Protein 4E84 (pdb70)

InterPro domains:
  IPR011611 Carbohydrate kinase PfkB [PF00294] (19-308)
  IPR011913 RfaE bifunctional protein, domain I [TIGR02198] (14-315)
  IPR011913 RfaE bifunctional protein, domain I [cd01172] (19-314)
  IPR029056 Ribokinase-like [G3DSA:3.40.1190.20] (7-316)
  IPR029056 Ribokinase-like [SSF53613] (19-314)

Organism: Burkholderia cenocepacia (strain ATCC BAA-245 / DSM 16553 / LMG 16656 / NCTC 13227 / J2315 / CF5610) (NCBI:txid216591)

Secondary structure (DSSP, 8-state):
--SS----HHHHTT-EEEEES---EEEEEEEEEEE-SSSSSEEEEEEEEEEE--THHHHHHHHHHTT-EEEEEEEEESSHHHHHHHHHHTTTS-EEEEEEETTSPPPEEEEEEESS-EEEEEEE----HHHHHHHHHHHHHHGGG-SEE----SSSS-SSS---HHHHHTT-EEEE---SS--STTTT-SEE--BHHHHHHHH---SS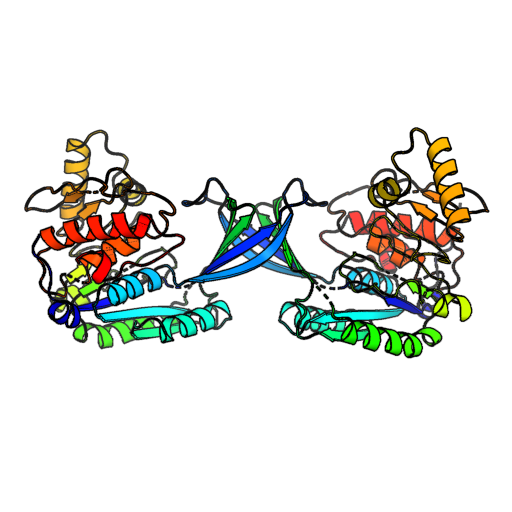HHHHHHHHHHHHHHHT-SEEE-B-GGG--EEETTEEE------S--S--TTHHHHHHHHHH--TTS--HHHHHHHHHHHHHHHHTSSSS----HHHHT-/-PPPPHHHHTT-EEEEES---EEEEEEEEEEE-SSSSSEEEEEEEEEEE--THHHHHHHHHHHT-EEEEEEEEESSHHHHHHHHHHHTTS-EEEEEEETTPPPPEEEEEEETTEEEEEEEE----HHHHHHHHHHHHHHGGG-SEE----SSSTTTT----HHHHTTT-EEEE---SS--STTTT-SEE--BHHHHHHHH---SSHHHHHHHHHHHHHHHT-SEEE-B-GGG--EEETTEEE------SS-S--TTHHHHHHHHHH--TTS--HHHHHHHHHHHHHHHTTSSSS----HHHH--

Foldseek 3Di:
DDPFDQDDLVLLAQAEEEQFEAWKEKEFEFAWDDADPVDRHTDTDTDDMDIDIDFSRLLQLLSVQARHAYEYQWEAEDDDRRVVSVVRCVPSNHHYDYQYAHVWHRWYWYWYDHPLHTDDIDIDAAHDPVSLVVSVVVVLVCLVVHAAYEGYPPRPRPPQLQVCCSNVVVVHAYEYADDDAPCLSVAQHAEYEYEPVRVCRHQNDQPDPVSVLVSLVVCCVVRVYAKYHYQYVQQQWIDGPVGIDGDGQDAPAADAQPCLSSLLSSQQSSVSSVGDNVSSNVLSSLQSSVCRNDDDSDHDHNVRSND/DDQDDLVLLAQAEEEQFEAWKEKEFEFAWPDPDPVDRHTDGDTDDMDMDIDFSRLLQLQSVQQRHAYEYQWEAEDDDVRVVNVVRCVPRRHHYDYFYAPPWHRWYWYWYDYPNHTDDIDIDAAHDPVSLVVSVVVCLVCLVVHAAYEGYPPRCRCVVLLVCVSNVVVVHAYEYADDDQPCLSVAQHAEYEYEPVRLCSNQNDAPDPVSVLVSVVVVCVVRVYAKYHYQYVQQQWIDHPVGIDGDGQPAPDADAQPQLSSLLRSQQSSVSSVDDNVVSNNLSSLQSSVCRRDPDSDHGHNVRSDD

Sequence (611 aa):
LREVVPVPREQLARSRVLVVGDVLDRYWFGNVDRISPEAPVPVVHVQRQEERLGGAANVARNAVTLGGQAGLLCVVGCDEPGERIVELLGSSGVTPHLERDPALPTTIKLRVLARQQQLLRVDFEAPTHEVLLAGLARFDVLLPQHDVVLSDYAKGGLTHVTTIEKARAAGKAVLVDPKGDDWARYRGASLITPNRAELREVVGQWKSEDDLRARVANLRAELDIDALLLTRSEEGTLFSAGGELHAPALAREVFDVSGAGDTVIATVATLGAGVPLVDAVVLANRAAGIVVGKLGTATVDYDELFHVVPVPREQLARSRVLVVGDVLDRYWFGNVDRISPEAPVPVVHVQRQEERLGGAANVARNAVTLGGQAGLLCVVGCDEPGERIVELLGSSGVTPHLERDPALPTTIKLRVLARRQQQLLRVDFEAPTHEVLLAGLARFDVLLPQHDVVLSDYAKGGLTHVTTIEKARAAGKAVLVDPKGDDWARYRGASLITPNRAELREVVGQWKSEDDLRARVANLRAELDIDALLLTRSEEGTLFSAGGELHAPALAREVFDVSGAGDTVIATVATLGAGVPLVDAVVLANRAAGIVVGKLGTATVDYDELFH

Structure (mmCIF, N/CA/C/O backbone):
data_4E84
#
_entry.id   4E84
#
_cell.length_a   90.398
_cell.length_b   90.398
_cell.length_c   397.917
_cell.angle_alpha   90.00
_cell.angle_beta   90.00
_cell.angle_gamma   120.00
#
_symmetry.space_group_name_H-M   'P 61 2 2'
#
loop_
_entity.id
_entity.type
_entity.pdbx_description
1 polymer 'D-beta-D-heptose 7-phosphate kinase'
2 non-polymer 'PHOSPHOAMINOPHOSPHONIC ACID-ADENYLATE ESTER'
3 non-polymer 7-O-phosphono-D-glycero-beta-D-manno-hept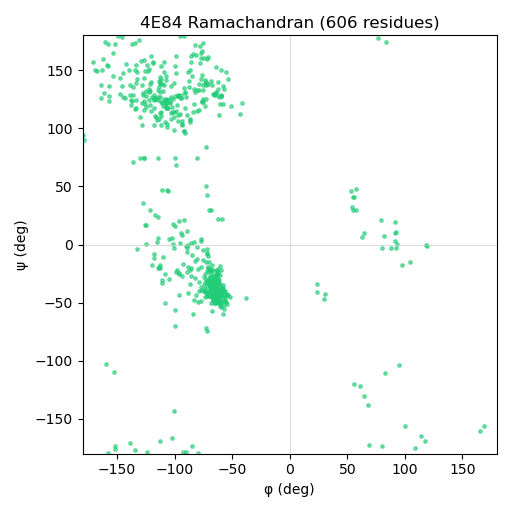opyranose
4 non-polymer 'POTASSIUM ION'
5 non-polymer 'CHLORIDE ION'
6 non-polymer 'PHOSPHATE ION'
7 non-polymer 'MAGNESIUM ION'
8 non-polymer 1,7-di-O-phosphono-D-glycero-beta-D-manno-heptopyranose
9 water water
#
loop_
_atom_site.group_PDB
_atom_site.id
_atom_site.type_symbol
_atom_site.label_atom_id
_atom_site.label_alt_id
_atom_site.label_comp_id
_atom_site.label_asym_id
_atom_site.label_entity_id
_atom_site.label_seq_id
_atom_site.pdbx_PDB_ins_code
_atom_site.Cartn_x
_atom_site.Cartn_y
_atom_site.Cartn_z
_atom_site.occupancy
_atom_site.B_iso_or_equiv
_atom_site.auth_seq_id
_atom_site.auth_comp_id
_atom_site.auth_asym_id
_atom_site.auth_atom_id
_atom_site.pdbx_PDB_model_num
ATOM 1 N N . LEU A 1 40 ? -10.510 -63.506 7.110 1.00 72.63 4 LEU A N 1
ATOM 2 C CA . LEU A 1 40 ? -9.725 -63.860 5.932 1.00 79.60 4 LEU A CA 1
ATOM 3 C C . LEU A 1 40 ? -8.281 -64.197 6.285 1.00 79.59 4 LEU A C 1
ATOM 4 O O . LEU A 1 40 ? -7.665 -63.539 7.124 1.00 83.37 4 LEU A O 1
ATOM 9 N N . ARG A 1 41 ? -7.750 -65.225 5.634 1.00 83.85 5 ARG A N 1
ATOM 10 C CA . ARG A 1 41 ? -6.373 -65.645 5.853 1.00 89.88 5 ARG A CA 1
ATOM 11 C C . ARG A 1 41 ? -5.392 -64.664 5.223 1.00 83.05 5 ARG A C 1
ATOM 12 O O . ARG A 1 41 ? -5.403 -64.463 4.009 1.00 69.25 5 ARG A O 1
ATOM 20 N N . GLU A 1 42 ? -4.545 -64.056 6.050 1.00 92.26 6 GLU A N 1
ATOM 21 C CA . GLU A 1 42 ? -3.535 -63.125 5.555 1.00 92.67 6 GLU A CA 1
ATOM 22 C C . GLU A 1 42 ? -2.246 -63.855 5.181 1.00 87.81 6 GLU A C 1
ATOM 23 O O . GLU A 1 42 ? -1.636 -63.565 4.152 1.00 87.66 6 GLU A O 1
ATOM 29 N N . VAL A 1 43 ? -1.850 -64.811 6.018 1.00 88.99 7 VAL A N 1
ATOM 30 C CA . VAL A 1 43 ? -0.643 -65.601 5.800 1.00 88.58 7 VAL A CA 1
ATOM 31 C C . VAL A 1 43 ? -0.840 -67.027 6.310 1.00 95.08 7 VAL A C 1
ATOM 32 O O . VAL A 1 43 ? -1.387 -67.234 7.394 1.00 99.23 7 VAL A O 1
ATOM 36 N N . VAL A 1 44 ? -0.400 -68.003 5.519 1.00 107.00 8 VAL A N 1
ATOM 37 C CA . VAL A 1 44 ? -0.482 -69.412 5.891 1.00 110.72 8 VAL A CA 1
ATOM 38 C C . VAL A 1 44 ? 0.316 -69.728 7.159 1.00 107.94 8 VAL A C 1
ATOM 39 O O . VAL A 1 44 ? 1.497 -69.386 7.253 1.00 104.27 8 VAL A O 1
ATOM 43 N N . PRO A 1 45 ? -0.338 -70.363 8.149 1.00 109.16 9 PRO A N 1
ATOM 44 C CA . PRO A 1 45 ? 0.369 -70.879 9.326 1.00 102.51 9 PRO A CA 1
ATOM 45 C C . PRO A 1 45 ? 1.394 -71.924 8.901 1.00 94.31 9 PRO A C 1
ATOM 46 O O . PRO A 1 45 ? 1.018 -73.007 8.451 1.00 97.06 9 PRO A O 1
ATOM 50 N N . VAL A 1 46 ? 2.674 -71.595 9.040 1.00 82.98 10 VAL A N 1
ATOM 51 C CA . VAL A 1 46 ? 3.743 -72.453 8.543 1.00 82.99 10 VAL A CA 1
ATOM 52 C C . VAL A 1 46 ? 3.931 -73.707 9.394 1.00 79.32 10 VAL A C 1
ATOM 53 O O . VAL A 1 46 ? 4.107 -73.617 10.607 1.00 79.96 10 VAL A O 1
ATOM 57 N N . PRO A 1 47 ? 3.873 -74.886 8.753 1.00 81.99 11 PRO A N 1
ATOM 58 C CA . PRO A 1 47 ? 4.166 -76.174 9.393 1.00 86.27 11 PRO A CA 1
ATOM 59 C C . PRO A 1 47 ? 5.530 -76.170 10.079 1.00 75.51 11 PRO A C 1
ATOM 60 O O . PRO A 1 47 ? 6.481 -75.590 9.557 1.00 67.20 11 PRO A O 1
ATOM 64 N N . ARG A 1 48 ? 5.617 -76.822 11.234 1.00 74.85 12 ARG A N 1
ATOM 65 C CA . ARG A 1 48 ? 6.823 -76.775 12.052 1.00 65.90 12 ARG A CA 1
ATOM 66 C C . ARG A 1 48 ? 8.005 -77.514 11.423 1.00 71.15 12 ARG A C 1
ATOM 67 O O . ARG A 1 48 ? 9.153 -77.090 11.562 1.00 79.50 12 ARG A O 1
ATOM 75 N N . GLU A 1 49 ? 7.728 -78.615 10.733 1.00 70.74 13 GLU A N 1
ATOM 76 C CA . GLU A 1 49 ? 8.792 -79.393 10.101 1.00 76.41 13 GLU A CA 1
ATOM 77 C C . GLU A 1 49 ? 9.227 -78.770 8.777 1.00 79.98 13 GLU A C 1
ATOM 78 O O . GLU A 1 49 ? 10.248 -79.152 8.206 1.00 76.81 13 GLU A O 1
ATOM 84 N N . GLN A 1 50 ? 8.444 -77.813 8.289 1.00 77.10 14 GLN A N 1
ATOM 85 C CA . GLN A 1 50 ? 8.820 -77.064 7.096 1.00 74.54 14 GLN A CA 1
ATOM 86 C C . GLN A 1 50 ? 9.918 -76.069 7.453 1.00 73.75 14 GLN A C 1
ATOM 87 O O . GLN A 1 50 ? 10.868 -75.875 6.695 1.00 68.68 14 GLN A O 1
ATOM 93 N N . LEU A 1 51 ? 9.778 -75.445 8.619 1.00 69.18 15 LEU A N 1
ATOM 94 C CA . LEU A 1 51 ? 10.794 -74.537 9.135 1.00 63.02 15 LEU A CA 1
ATOM 95 C C . LEU A 1 51 ? 12.048 -75.300 9.538 1.00 60.91 15 LEU A C 1
ATOM 96 O O . LEU A 1 51 ? 13.154 -74.765 9.488 1.00 58.87 15 LEU A O 1
ATOM 101 N N . ALA A 1 52 ? 11.866 -76.557 9.932 1.00 66.94 16 ALA A N 1
ATOM 102 C CA . ALA A 1 52 ? 12.976 -77.398 10.369 1.00 63.46 16 ALA A CA 1
ATOM 103 C C . ALA A 1 52 ? 13.979 -77.645 9.245 1.00 63.62 16 ALA A C 1
ATOM 104 O O . ALA A 1 52 ? 15.149 -77.931 9.497 1.00 64.23 16 ALA A O 1
ATOM 106 N N . ARG A 1 53 ? 13.514 -77.528 8.005 1.00 64.84 17 ARG A N 1
ATOM 107 C CA . ARG A 1 53 ? 14.373 -77.734 6.845 1.00 64.20 17 ARG A CA 1
ATOM 108 C C . ARG A 1 53 ? 15.047 -76.435 6.411 1.00 61.92 17 ARG A C 1
ATOM 109 O O . ARG A 1 53 ? 15.904 -76.435 5.528 1.00 63.38 17 ARG A O 1
ATOM 117 N N . SER A 1 54 ? 14.658 -75.331 7.040 1.00 67.28 18 SER A N 1
ATOM 118 C CA . SER A 1 54 ? 15.242 -74.030 6.737 1.00 56.33 18 SER A CA 1
ATOM 119 C C . SER A 1 54 ? 16.598 -73.868 7.416 1.00 57.88 18 SER A C 1
ATOM 120 O O . SER A 1 54 ? 16.690 -73.845 8.642 1.00 52.72 18 SER A O 1
ATOM 123 N N . ARG A 1 55 ? 17.650 -73.758 6.610 1.00 54.49 19 ARG A N 1
ATOM 124 C CA . ARG A 1 55 ? 19.006 -73.619 7.131 1.00 57.78 19 ARG A CA 1
ATOM 125 C C . ARG A 1 55 ? 19.561 -72.229 6.836 1.00 57.80 19 ARG A C 1
ATOM 126 O O . ARG A 1 55 ? 19.972 -71.941 5.711 1.00 57.69 19 ARG A O 1
ATOM 134 N N . VAL A 1 56 ? 19.574 -71.372 7.853 1.00 47.55 20 VAL A N 1
ATOM 135 C CA . VAL A 1 56 ? 20.057 -70.004 7.698 1.00 44.91 20 VAL A CA 1
ATOM 136 C C . VAL A 1 56 ? 21.505 -69.875 8.156 1.00 45.65 20 VAL A C 1
ATOM 137 O O . VAL A 1 56 ? 21.850 -70.273 9.268 1.00 48.38 20 VAL A O 1
ATOM 141 N N . LEU A 1 57 ? 22.349 -69.320 7.293 1.00 51.32 21 LEU A N 1
ATOM 142 C CA . LEU A 1 57 ? 23.749 -69.100 7.634 1.00 40.67 21 LEU A CA 1
ATOM 143 C C . LEU A 1 57 ? 23.990 -67.645 8.020 1.00 48.66 21 LEU A C 1
ATOM 144 O O . LEU A 1 57 ? 24.140 -66.780 7.157 1.00 47.46 21 LEU A O 1
ATOM 149 N N . VAL A 1 58 ? 24.021 -67.381 9.321 1.00 39.69 22 VAL A N 1
ATOM 150 C CA . VAL A 1 58 ? 24.269 -66.033 9.812 1.00 45.10 22 VAL A CA 1
ATOM 151 C C . VAL A 1 58 ? 25.762 -65.739 9.867 1.00 40.55 22 VAL A C 1
ATOM 152 O O . VAL A 1 58 ? 26.517 -66.438 10.543 1.00 48.13 22 VAL A O 1
ATOM 156 N N . VAL A 1 59 ? 26.187 -64.710 9.141 1.00 44.29 23 VAL A N 1
ATOM 157 C CA . VAL A 1 59 ? 27.567 -64.248 9.211 1.00 48.69 23 VAL A CA 1
ATOM 158 C C . VAL A 1 59 ? 27.597 -62.768 9.559 1.00 56.41 23 VAL A C 1
ATOM 159 O O . VAL A 1 59 ? 26.932 -61.956 8.913 1.00 51.77 23 VAL A O 1
ATOM 163 N N . GLY A 1 60 ? 28.364 -62.417 10.586 1.00 58.83 24 GLY A N 1
ATOM 164 C CA . GLY A 1 60 ? 28.488 -61.027 10.979 1.00 60.81 24 GLY A CA 1
ATOM 165 C C . GLY A 1 60 ? 29.099 -60.807 12.347 1.00 52.11 24 GLY A C 1
ATOM 166 O O . GLY A 1 60 ? 29.768 -61.683 12.899 1.00 49.30 24 GLY A O 1
ATOM 167 N N . ASP A 1 61 ? 28.852 -59.623 12.897 1.00 51.73 25 ASP A N 1
ATOM 168 C CA . ASP A 1 61 ? 29.445 -59.208 14.161 1.00 35.21 25 ASP A CA 1
ATOM 169 C C . ASP A 1 61 ? 28.662 -59.712 15.368 1.00 41.13 25 ASP A C 1
ATOM 170 O O . ASP A 1 61 ? 27.523 -59.305 15.599 1.00 37.78 25 ASP A O 1
ATOM 175 N N . VAL A 1 62 ? 29.286 -60.598 16.136 1.00 28.27 26 VAL A N 1
ATOM 176 C CA . VAL A 1 62 ? 28.655 -61.174 17.316 1.00 41.61 26 VAL A CA 1
ATOM 177 C C . VAL A 1 62 ? 29.122 -60.451 18.583 1.00 44.60 26 VAL A C 1
ATOM 178 O O . VAL A 1 62 ? 30.295 -60.098 18.706 1.00 43.67 26 VAL A O 1
ATOM 195 N N . LEU A 1 64 ? 28.241 -59.624 23.133 1.00 40.77 28 LEU A N 1
ATOM 196 C CA . LEU A 1 64 ? 27.666 -60.087 24.386 1.00 40.81 28 LEU A CA 1
ATOM 197 C C . LEU A 1 64 ? 26.932 -58.923 25.043 1.00 41.97 28 LEU A C 1
ATOM 198 O O . LEU A 1 64 ? 27.531 -57.887 25.330 1.00 37.89 28 LEU A O 1
ATOM 203 N N . ASP A 1 65 ? 25.632 -59.089 25.264 1.00 45.75 29 ASP A N 1
ATOM 204 C CA . ASP A 1 65 ? 24.837 -58.057 25.916 1.00 43.55 29 ASP A CA 1
ATOM 205 C C . ASP A 1 65 ? 24.786 -58.285 27.420 1.00 40.52 29 ASP A C 1
ATOM 206 O O . ASP A 1 65 ? 23.990 -59.086 27.912 1.00 50.91 29 ASP A O 1
ATOM 211 N N . ARG A 1 66 ? 25.645 -57.578 28.146 1.00 39.22 30 ARG A N 1
ATOM 212 C CA . ARG A 1 66 ? 25.721 -57.721 29.593 1.00 47.81 30 ARG A CA 1
ATOM 213 C C . ARG A 1 66 ? 24.973 -56.584 30.282 1.00 42.05 30 ARG A C 1
ATOM 214 O O . ARG A 1 66 ? 25.044 -55.430 29.856 1.00 42.64 30 ARG A O 1
ATOM 222 N N . TYR A 1 67 ? 24.249 -56.922 31.343 1.00 40.24 31 TYR A N 1
ATOM 223 C CA . TYR A 1 67 ? 23.430 -55.951 32.058 1.00 35.43 31 TYR A CA 1
ATOM 224 C C . TYR A 1 67 ? 23.828 -55.870 33.523 1.00 40.63 31 TYR A C 1
ATOM 225 O O . TYR A 1 67 ? 23.997 -56.891 34.186 1.00 41.43 31 TYR A O 1
ATOM 234 N N . TRP A 1 68 ? 23.972 -54.649 34.025 1.00 47.91 32 TRP A N 1
ATOM 235 C CA . TRP A 1 68 ? 24.267 -54.427 35.435 1.00 32.87 32 TRP A CA 1
ATOM 236 C C . TRP A 1 68 ? 23.124 -53.674 36.105 1.00 34.87 32 TRP A C 1
ATOM 237 O O . TRP A 1 68 ? 22.910 -52.490 35.840 1.00 46.33 32 TRP A O 1
ATOM 248 N N . PHE A 1 69 ? 22.391 -54.365 36.972 1.00 40.19 33 PHE A N 1
ATOM 249 C CA . PHE A 1 69 ? 21.293 -53.748 37.707 1.00 40.55 33 PHE A CA 1
ATOM 250 C C . PHE A 1 69 ? 21.761 -53.363 39.103 1.00 37.39 33 PHE A C 1
ATOM 251 O O . PHE A 1 69 ? 22.086 -54.228 39.915 1.00 45.67 33 PHE A O 1
ATOM 259 N N . GLY A 1 70 ? 21.788 -52.066 39.386 1.00 38.45 34 GLY A N 1
ATOM 260 C CA . GLY A 1 70 ? 22.287 -51.598 40.664 1.00 40.36 34 GLY A CA 1
ATOM 261 C C . GLY A 1 70 ? 21.423 -50.555 41.340 1.00 35.41 34 GLY A C 1
ATOM 262 O O . GLY A 1 70 ? 20.353 -50.199 40.851 1.00 35.45 34 GLY A O 1
ATOM 263 N N . ASN A 1 71 ? 21.897 -50.068 42.481 1.00 36.70 35 ASN A N 1
ATOM 264 C CA . ASN A 1 71 ? 21.200 -49.026 43.215 1.00 34.11 35 ASN A CA 1
ATOM 265 C C . ASN A 1 71 ? 21.991 -47.728 43.209 1.00 31.19 35 ASN A C 1
ATOM 266 O O . ASN A 1 71 ? 23.217 -47.738 43.322 1.00 41.91 35 ASN A O 1
ATOM 271 N N . VAL A 1 72 ? 21.288 -46.612 43.063 1.00 29.29 36 VAL A N 1
ATOM 272 C CA . VAL A 1 72 ? 21.913 -45.303 43.188 1.00 31.58 36 VAL A CA 1
ATOM 273 C C . VAL A 1 72 ? 21.380 -44.608 44.435 1.00 41.40 36 VAL A C 1
ATOM 274 O O . VAL A 1 72 ? 20.202 -44.258 44.506 1.00 42.48 36 VAL A O 1
ATOM 278 N N . ASP A 1 73 ? 22.254 -44.420 45.418 1.00 42.59 37 ASP A N 1
ATOM 279 C CA . ASP A 1 73 ? 21.852 -43.848 46.695 1.00 47.32 37 ASP A CA 1
ATOM 280 C C . ASP A 1 73 ? 22.558 -42.526 46.975 1.00 45.40 37 ASP A C 1
ATOM 281 O O . ASP A 1 73 ? 22.186 -41.802 47.898 1.00 46.05 37 ASP A O 1
ATOM 286 N N . ARG A 1 74 ? 23.573 -42.208 46.177 1.00 41.68 38 ARG A N 1
ATOM 287 C CA . ARG A 1 74 ? 24.373 -41.015 46.428 1.00 39.13 38 ARG A CA 1
ATOM 288 C C . ARG A 1 74 ? 25.000 -40.470 45.155 1.00 36.18 38 ARG A C 1
ATOM 289 O O . ARG A 1 74 ? 25.047 -41.146 44.129 1.00 31.39 38 ARG A O 1
ATOM 297 N N . ILE A 1 75 ? 25.480 -39.235 45.230 1.00 40.11 39 ILE A N 1
ATOM 298 C CA . ILE A 1 75 ? 26.256 -38.662 44.144 1.00 40.88 39 ILE A CA 1
ATOM 299 C C . ILE A 1 75 ? 27.706 -39.086 44.350 1.00 43.52 39 ILE A C 1
ATOM 300 O O . ILE A 1 75 ? 28.081 -39.515 45.443 1.00 45.24 39 ILE A O 1
ATOM 305 N N . SER A 1 76 ? 28.519 -38.990 43.304 1.00 40.21 40 SER A N 1
ATOM 306 C CA . SER A 1 76 ? 29.931 -39.318 43.434 1.00 42.29 40 SER A CA 1
ATOM 307 C C . SER A 1 76 ? 30.646 -38.235 44.224 1.00 42.68 40 SER A C 1
ATOM 308 O O . SER A 1 76 ? 30.395 -37.046 44.023 1.00 53.84 40 SER A O 1
ATOM 311 N N . PRO A 1 77 ? 31.537 -38.645 45.136 1.00 49.10 41 PRO A N 1
ATOM 312 C CA . PRO A 1 77 ? 32.332 -37.695 45.919 1.00 58.08 41 PRO A CA 1
ATOM 313 C C . PRO A 1 77 ? 33.443 -37.080 45.075 1.00 53.63 41 PRO A C 1
ATOM 314 O O . PRO A 1 77 ? 34.152 -36.187 45.541 1.00 66.24 41 PRO A O 1
ATOM 318 N N . GLU A 1 78 ? 33.575 -37.550 43.839 1.00 43.28 42 GLU A N 1
ATOM 319 C CA . GLU A 1 78 ? 34.663 -37.126 42.965 1.00 51.68 42 GLU A CA 1
ATOM 320 C C . GLU A 1 78 ? 34.167 -36.322 41.763 1.00 55.68 42 GLU A C 1
ATOM 321 O O . GLU A 1 78 ? 34.939 -35.600 41.130 1.00 59.17 42 GLU A O 1
ATOM 327 N N . ALA A 1 79 ? 32.879 -36.448 41.455 1.00 49.84 43 ALA A N 1
ATOM 328 C CA . ALA A 1 79 ? 32.308 -35.825 40.265 1.00 40.99 43 ALA A CA 1
ATOM 329 C C . ALA A 1 79 ? 30.796 -35.679 40.408 1.00 39.93 43 ALA A C 1
ATOM 330 O O . ALA A 1 79 ? 30.166 -36.436 41.145 1.00 43.06 43 ALA A O 1
ATOM 332 N N . PRO A 1 80 ? 30.200 -34.705 39.700 1.00 44.17 44 PRO A N 1
ATOM 333 C CA . PRO A 1 80 ? 28.741 -34.539 39.746 1.00 44.51 44 PRO A CA 1
ATOM 334 C C . PRO A 1 80 ? 27.999 -35.635 38.982 1.00 38.38 44 PRO A C 1
ATOM 335 O O . PRO A 1 80 ? 27.130 -35.333 38.165 1.00 45.39 44 PRO A O 1
ATOM 339 N N . VAL A 1 81 ? 28.339 -36.891 39.253 1.00 38.24 45 VAL A N 1
ATOM 340 C CA . VAL A 1 81 ? 27.744 -38.027 38.557 1.00 37.64 45 VAL A CA 1
ATOM 341 C C . VAL A 1 81 ? 27.247 -39.050 39.579 1.00 36.08 45 VAL A C 1
ATOM 342 O O . VAL A 1 81 ? 27.698 -39.048 40.724 1.00 25.11 45 VAL A O 1
ATOM 346 N N . PRO A 1 82 ? 26.301 -39.916 39.181 1.00 34.16 46 PRO A N 1
ATOM 347 C CA . PRO A 1 82 ? 25.775 -40.889 40.147 1.0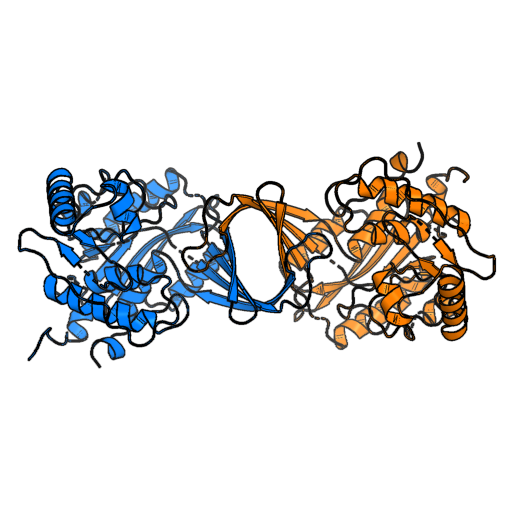0 32.43 46 PRO A CA 1
ATOM 348 C C . PRO A 1 82 ? 26.779 -41.981 40.512 1.00 34.48 46 PRO A C 1
ATOM 349 O O . PRO A 1 82 ? 27.751 -42.201 39.792 1.00 34.12 46 PRO A O 1
ATOM 353 N N . VAL A 1 83 ? 26.537 -42.649 41.635 1.00 38.49 47 VAL A N 1
ATOM 354 C CA . VAL A 1 83 ? 27.280 -43.851 41.992 1.00 30.15 47 VAL A CA 1
ATOM 355 C C . VAL A 1 83 ? 26.330 -45.040 41.992 1.00 35.09 47 VAL A C 1
ATOM 356 O O . VAL A 1 83 ? 25.309 -45.028 42.678 1.00 30.65 47 VAL A O 1
ATOM 360 N N . VAL A 1 84 ? 26.670 -46.064 41.218 1.00 33.80 48 VAL A N 1
ATOM 361 C CA . VAL A 1 84 ? 25.820 -47.240 41.109 1.00 35.47 48 VAL A CA 1
ATOM 362 C C . VAL A 1 84 ? 26.420 -48.434 41.831 1.00 30.98 48 VAL A C 1
ATOM 363 O O . VAL A 1 84 ? 27.494 -48.914 41.472 1.00 32.25 48 VAL A O 1
ATOM 367 N N . HIS A 1 85 ? 25.718 -48.911 42.851 1.00 33.76 49 HIS A N 1
ATOM 368 C CA . HIS A 1 85 ? 26.113 -50.135 43.528 1.00 37.46 49 HIS A CA 1
ATOM 369 C C . HIS A 1 85 ? 25.407 -51.316 42.877 1.00 41.08 49 HIS A C 1
ATOM 370 O O . HIS A 1 85 ? 24.248 -51.598 43.179 1.00 41.63 49 HIS A O 1
ATOM 377 N N . VAL A 1 86 ? 26.111 -52.000 41.979 1.00 35.32 50 VAL A N 1
ATOM 378 C CA . VAL A 1 86 ? 25.526 -53.105 41.227 1.00 37.12 50 VAL A CA 1
ATOM 379 C C . VAL A 1 86 ? 25.159 -54.285 42.121 1.00 42.60 50 VAL A C 1
ATOM 380 O O . VAL A 1 86 ? 25.975 -54.759 42.911 1.00 46.79 50 VAL A O 1
ATOM 384 N N . GLN A 1 87 ? 23.922 -54.752 41.983 1.00 45.00 51 GLN A N 1
ATOM 385 C CA . GLN A 1 87 ? 23.418 -55.864 42.779 1.00 43.66 51 GLN A CA 1
ATOM 386 C C . GLN A 1 87 ? 23.256 -57.142 41.958 1.00 48.75 51 GLN A C 1
ATOM 387 O O . GLN A 1 87 ? 23.301 -58.246 42.503 1.00 52.78 51 GLN A O 1
ATOM 393 N N . ARG A 1 88 ? 23.071 -56.996 40.649 1.00 43.65 52 ARG A N 1
ATOM 394 C CA . ARG A 1 88 ? 22.821 -58.152 39.793 1.00 46.52 52 ARG A CA 1
ATOM 395 C C . ARG A 1 88 ? 23.387 -57.982 38.386 1.00 46.33 52 ARG A C 1
ATOM 396 O O . ARG A 1 88 ? 23.361 -56.886 37.823 1.00 35.90 52 ARG A O 1
ATOM 404 N N . GLN A 1 89 ? 23.899 -59.074 37.825 1.00 45.83 53 GLN A N 1
ATOM 405 C CA . GLN A 1 89 ? 24.387 -59.074 36.451 1.00 46.91 53 GLN A CA 1
ATOM 406 C C . GLN A 1 89 ? 23.657 -60.113 35.603 1.00 53.59 53 GLN A C 1
ATOM 407 O O . GLN A 1 89 ? 23.401 -61.230 36.057 1.00 53.33 53 GLN A O 1
ATOM 413 N N . GLU A 1 90 ? 23.317 -59.738 34.372 1.00 54.59 54 GLU A N 1
ATOM 414 C CA . GLU A 1 90 ? 22.736 -60.680 33.421 1.00 50.74 54 GLU A CA 1
ATOM 415 C C . GLU A 1 90 ? 23.388 -60.563 32.046 1.00 51.02 54 GLU A C 1
ATOM 416 O O . GLU A 1 90 ? 23.855 -59.493 31.655 1.00 46.82 54 GLU A O 1
ATOM 422 N N . GLU A 1 91 ? 23.415 -61.675 31.319 1.00 53.22 55 GLU A N 1
ATOM 423 C CA . GLU A 1 91 ? 24.058 -61.727 30.010 1.00 54.57 55 GLU A CA 1
ATOM 424 C C . GLU A 1 91 ? 23.166 -62.391 28.963 1.00 57.22 55 GLU A C 1
ATOM 425 O O . GLU A 1 91 ? 22.464 -63.362 29.254 1.00 53.16 55 GLU A O 1
ATOM 431 N N . ARG A 1 92 ? 23.206 -61.865 27.743 1.00 45.77 56 ARG A N 1
ATOM 432 C CA . ARG A 1 92 ? 22.444 -62.422 26.630 1.00 45.72 56 ARG A CA 1
ATOM 433 C C . ARG A 1 92 ? 23.209 -62.299 25.318 1.00 46.49 56 ARG A C 1
ATOM 434 O O . ARG A 1 92 ? 23.967 -61.350 25.120 1.00 40.51 56 ARG A O 1
ATOM 442 N N . LEU A 1 93 ? 23.004 -63.263 24.426 1.00 46.27 57 LEU A N 1
ATOM 443 C CA . LEU A 1 93 ? 23.593 -63.218 23.093 1.00 38.36 57 LEU A CA 1
ATOM 444 C C . LEU A 1 93 ? 23.071 -62.011 22.325 1.00 37.42 57 LEU A C 1
ATOM 445 O O . LEU A 1 93 ? 21.869 -61.747 22.313 1.00 40.23 57 LEU A O 1
ATOM 450 N N . GLY A 1 94 ? 23.977 -61.280 21.684 1.00 37.98 58 GLY A N 1
ATOM 451 C CA . GLY A 1 94 ? 23.598 -60.095 20.938 1.00 35.56 58 GLY A CA 1
ATOM 452 C C . GLY A 1 94 ? 24.254 -60.019 19.575 1.00 37.69 58 GLY A C 1
ATOM 453 O O . GLY A 1 94 ? 25.110 -60.837 19.240 1.00 40.40 58 GLY A O 1
ATOM 454 N N . GLY A 1 95 ? 23.849 -59.030 18.785 1.00 37.39 59 GLY A N 1
ATOM 455 C CA . GLY A 1 95 ? 24.397 -58.839 17.456 1.00 36.16 59 GLY A CA 1
ATOM 456 C C . GLY A 1 95 ? 23.994 -59.963 16.525 1.00 41.96 59 GLY A C 1
ATOM 457 O O . GLY A 1 95 ? 22.848 -60.413 16.541 1.00 35.27 59 GLY A O 1
ATOM 458 N N . ALA A 1 96 ? 24.945 -60.425 15.718 1.00 39.87 60 ALA A N 1
ATOM 459 C CA . ALA A 1 96 ? 24.700 -61.525 14.793 1.00 34.70 60 ALA A CA 1
ATOM 460 C C . ALA A 1 96 ? 24.285 -62.796 15.534 1.00 43.18 60 ALA A C 1
ATOM 461 O O . ALA A 1 96 ? 23.585 -63.645 14.982 1.00 47.73 60 ALA A O 1
ATOM 463 N N . ALA A 1 97 ? 24.715 -62.915 16.786 1.00 40.42 61 ALA A N 1
ATOM 464 C CA . ALA A 1 97 ? 24.352 -64.059 17.614 1.00 44.67 61 ALA A CA 1
ATOM 465 C C . ALA A 1 97 ? 22.870 -64.032 17.977 1.00 42.62 61 ALA A C 1
ATOM 466 O O . ALA A 1 97 ? 22.203 -65.066 17.961 1.00 46.69 61 ALA A O 1
ATOM 468 N N . ASN A 1 98 ? 22.362 -62.849 18.309 1.00 44.93 62 ASN A N 1
ATOM 469 C CA . ASN A 1 98 ? 20.948 -62.693 18.629 1.00 42.83 62 ASN A CA 1
ATOM 470 C C . ASN A 1 98 ? 20.068 -63.069 17.446 1.00 45.73 62 ASN A C 1
ATOM 471 O O . ASN A 1 98 ? 19.013 -63.678 17.612 1.00 39.21 62 ASN A O 1
ATOM 476 N N . VAL A 1 99 ? 20.514 -62.696 16.252 1.00 38.52 63 VAL A N 1
ATOM 477 C CA . VAL A 1 99 ? 19.791 -63.000 15.027 1.00 44.44 63 VAL A CA 1
ATOM 478 C C . VAL A 1 99 ? 19.713 -64.506 14.833 1.00 40.53 63 VAL A C 1
ATOM 479 O O . VAL A 1 99 ? 18.655 -65.050 14.519 1.00 43.66 63 VAL A O 1
ATOM 483 N N . ALA A 1 100 ? 20.843 -65.174 15.036 1.00 43.23 64 ALA A N 1
ATOM 484 C CA . ALA A 1 100 ? 20.925 -66.620 14.877 1.00 44.00 64 ALA A CA 1
ATOM 485 C C . ALA A 1 100 ? 20.034 -67.356 15.874 1.00 46.38 64 ALA A C 1
ATOM 486 O O . ALA A 1 100 ? 19.420 -68.368 15.537 1.00 45.85 64 ALA A O 1
ATOM 488 N N . ARG A 1 101 ? 19.962 -66.850 17.101 1.00 42.74 65 ARG A N 1
ATOM 489 C CA . ARG A 1 101 ? 19.132 -67.482 18.120 1.00 44.64 65 ARG A CA 1
ATOM 490 C C . ARG A 1 101 ? 17.647 -67.271 17.838 1.00 48.42 65 ARG A C 1
ATOM 491 O O . ARG A 1 101 ? 16.822 -68.126 18.159 1.00 51.66 65 ARG A O 1
ATOM 499 N N . ASN A 1 102 ? 17.309 -66.133 17.239 1.00 44.87 66 ASN A N 1
ATOM 500 C CA . ASN A 1 102 ? 15.935 -65.881 16.824 1.00 45.22 66 ASN A CA 1
ATOM 501 C C . ASN A 1 102 ? 15.514 -66.866 15.739 1.00 49.32 66 ASN A C 1
ATOM 502 O O . ASN A 1 102 ? 14.355 -67.271 15.666 1.00 38.27 66 ASN A O 1
ATOM 507 N N . ALA A 1 103 ? 16.476 -67.253 14.908 1.00 35.10 67 ALA A N 1
ATOM 508 C CA . ALA A 1 103 ? 16.240 -68.199 13.826 1.00 39.75 67 ALA A CA 1
ATOM 509 C C . ALA A 1 103 ? 15.886 -69.576 14.373 1.00 50.64 67 ALA A C 1
ATOM 510 O O . ALA A 1 103 ? 15.086 -70.306 13.787 1.00 47.68 67 ALA A O 1
ATOM 512 N N . VAL A 1 104 ? 16.497 -69.922 15.499 1.00 49.27 68 VAL A N 1
ATOM 513 C CA . VAL A 1 104 ? 16.348 -71.247 16.083 1.00 38.03 68 VAL A CA 1
ATOM 514 C C . VAL A 1 104 ? 15.062 -71.374 16.896 1.00 43.65 68 VAL A C 1
ATOM 515 O O . VAL A 1 104 ? 14.356 -72.379 16.797 1.00 58.89 68 VAL A O 1
ATOM 519 N N . THR A 1 105 ? 14.756 -70.353 17.691 1.00 38.61 69 THR A N 1
ATOM 520 C CA . THR A 1 105 ? 13.532 -70.358 18.487 1.00 56.27 69 THR A CA 1
ATOM 521 C C . THR A 1 105 ? 12.291 -70.439 17.595 1.00 52.22 69 THR A C 1
ATOM 522 O O . THR A 1 105 ? 11.311 -71.096 17.944 1.00 48.96 69 THR A O 1
ATOM 526 N N . LEU A 1 106 ? 12.349 -69.788 16.436 1.00 56.64 70 LEU A N 1
ATOM 527 C CA . LEU A 1 106 ? 11.253 -69.827 15.470 1.00 54.06 70 LEU A CA 1
ATOM 528 C C . LEU A 1 106 ? 11.008 -71.231 14.914 1.00 60.20 70 LEU A C 1
ATOM 529 O O . LEU A 1 106 ? 9.920 -71.528 14.420 1.00 55.70 70 LEU A O 1
ATOM 534 N N . GLY A 1 107 ? 12.022 -72.086 14.993 1.00 47.14 71 GLY A N 1
ATOM 535 C CA . GLY A 1 107 ? 11.888 -73.464 14.555 1.00 55.42 71 GLY A CA 1
ATOM 536 C C . GLY A 1 107 ? 12.815 -73.831 13.414 1.00 51.47 71 GLY A C 1
ATOM 537 O O . GLY A 1 107 ? 12.820 -74.968 12.945 1.00 51.38 71 GLY A O 1
ATOM 538 N N . GLY A 1 108 ? 13.602 -72.862 12.962 1.00 43.22 72 GLY A N 1
ATOM 539 C CA . GLY A 1 108 ? 14.551 -73.095 11.891 1.00 49.95 72 GLY A CA 1
ATOM 540 C C . GLY A 1 108 ? 15.920 -73.489 12.409 1.00 46.37 72 GLY A C 1
ATOM 541 O O . GLY A 1 108 ? 16.135 -73.578 13.618 1.00 52.76 72 GLY A O 1
ATOM 542 N N . GLN A 1 109 ? 16.846 -73.736 11.489 1.00 48.28 73 GLN A N 1
ATOM 543 C CA . GLN A 1 109 ? 18.223 -74.046 11.851 1.00 60.89 73 GLN A CA 1
ATOM 544 C C . GLN A 1 109 ? 19.116 -72.858 11.524 1.00 55.26 73 GLN A C 1
ATOM 545 O O . GLN A 1 109 ? 18.888 -72.155 10.537 1.00 55.25 73 GLN A O 1
ATOM 551 N N . ALA A 1 110 ? 20.132 -72.635 12.349 1.00 58.35 74 ALA A N 1
ATOM 552 C CA . ALA A 1 110 ? 21.013 -71.493 12.157 1.00 49.03 74 ALA A CA 1
ATOM 553 C C . ALA A 1 110 ? 22.484 -71.854 12.319 1.00 49.16 74 ALA A C 1
ATOM 554 O O . ALA A 1 110 ? 22.862 -72.578 13.242 1.00 50.59 74 ALA A O 1
ATOM 556 N N . GLY A 1 111 ? 23.306 -71.349 11.404 1.00 46.20 75 GLY A N 1
ATOM 557 C CA . GLY A 1 111 ? 24.748 -71.462 11.514 1.00 53.82 75 GLY A CA 1
ATOM 558 C C . GLY A 1 111 ? 25.331 -70.080 11.733 1.00 56.83 75 GLY A C 1
ATOM 559 O O . GLY A 1 111 ? 24.830 -69.101 11.182 1.00 59.11 75 GLY A O 1
ATOM 560 N N . LEU A 1 112 ? 26.386 -69.989 12.536 1.00 52.87 76 LEU A N 1
ATOM 561 C CA . LEU A 1 112 ? 26.943 -68.688 12.891 1.00 46.45 76 LEU A CA 1
ATOM 562 C C . LEU A 1 112 ? 28.446 -68.583 12.647 1.00 47.67 76 LEU A C 1
ATOM 563 O O . LEU A 1 112 ? 29.252 -69.091 13.427 1.00 49.49 76 LEU A O 1
ATOM 568 N N . LEU A 1 113 ? 28.814 -67.916 11.559 1.00 46.79 77 LEU A N 1
ATOM 569 C CA . LEU A 1 113 ? 30.215 -67.648 11.259 1.00 54.11 77 LEU A CA 1
ATOM 570 C C . LEU A 1 113 ? 30.581 -66.257 11.764 1.00 58.51 77 LEU A C 1
ATOM 571 O O . LEU A 1 113 ? 30.094 -65.252 11.245 1.00 59.00 77 LEU A O 1
ATOM 576 N N . CYS A 1 114 ? 31.437 -66.201 12.778 1.00 50.81 78 CYS A N 1
ATOM 577 C CA . CYS A 1 114 ? 31.778 -64.929 13.403 1.00 57.98 78 CYS A CA 1
ATOM 578 C C . CYS A 1 114 ? 33.177 -64.928 14.009 1.00 59.95 78 CYS A C 1
ATOM 579 O O . CYS A 1 114 ? 33.838 -65.965 14.081 1.00 56.01 78 CYS A O 1
ATOM 582 N N . VAL A 1 115 ? 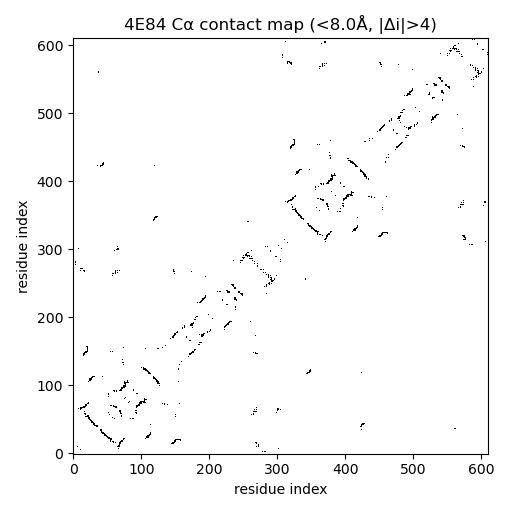33.613 -63.753 14.454 1.00 56.09 79 VAL A N 1
ATOM 583 C CA . VAL A 1 115 ? 34.923 -63.597 15.069 1.00 50.58 79 VAL A CA 1
ATOM 584 C C . VAL A 1 115 ? 34.782 -63.286 16.554 1.00 56.91 79 VAL A C 1
ATOM 585 O O . VAL A 1 115 ? 34.129 -62.315 16.935 1.00 56.60 79 VAL A O 1
ATOM 589 N N . VAL A 1 116 ? 35.390 -64.120 17.390 1.00 59.98 80 VAL A N 1
ATOM 590 C CA . VAL A 1 116 ? 35.309 -63.951 18.836 1.00 54.25 80 VAL A CA 1
ATOM 591 C C . VAL A 1 116 ? 36.704 -63.972 19.460 1.00 58.06 80 VAL A C 1
ATOM 592 O O . VAL A 1 116 ? 37.543 -64.794 19.092 1.00 67.10 80 VAL A O 1
ATOM 596 N N . GLY A 1 117 ? 36.946 -63.066 20.403 1.00 49.29 81 GLY A N 1
ATOM 597 C CA . GLY A 1 117 ? 38.244 -62.954 21.046 1.00 50.46 81 GLY A CA 1
ATOM 598 C C . GLY A 1 117 ? 38.527 -64.042 22.065 1.00 53.57 81 GLY A C 1
ATOM 599 O O . GLY A 1 117 ? 37.658 -64.855 22.383 1.00 55.22 81 GLY A O 1
ATOM 600 N N . CYS A 1 118 ? 39.754 -64.056 22.578 1.00 61.34 82 CYS A N 1
ATOM 601 C CA . CYS A 1 118 ? 40.157 -65.027 23.589 1.00 63.61 82 CYS A CA 1
ATOM 602 C C . CYS A 1 118 ? 40.108 -64.408 24.981 1.00 65.75 82 CYS A C 1
ATOM 603 O O . CYS A 1 118 ? 41.146 -64.094 25.568 1.00 66.17 82 CYS A O 1
ATOM 606 N N . ASP A 1 119 ? 38.898 -64.237 25.506 1.00 57.92 83 ASP A N 1
ATOM 607 C CA . ASP A 1 119 ? 38.711 -63.612 26.812 1.00 52.47 83 ASP A CA 1
ATOM 608 C C . ASP A 1 119 ? 37.445 -64.102 27.504 1.00 60.22 83 ASP A C 1
ATOM 609 O O . ASP A 1 119 ? 36.751 -64.985 26.998 1.00 60.08 83 ASP A O 1
ATOM 614 N N . GLU A 1 120 ? 37.152 -63.519 28.663 1.00 58.05 84 GLU A N 1
ATOM 615 C CA . GLU A 1 120 ? 35.948 -63.868 29.414 1.00 59.81 84 GLU A CA 1
ATOM 616 C C . GLU A 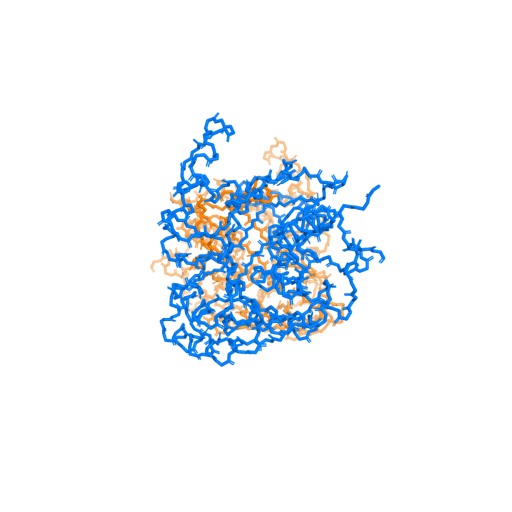1 120 ? 34.647 -63.600 28.642 1.00 54.37 84 GLU A C 1
ATOM 617 O O . GLU A 1 120 ? 33.784 -64.473 28.591 1.00 59.98 84 GLU A O 1
ATOM 623 N N . PRO A 1 121 ? 34.491 -62.399 28.045 1.00 57.01 85 PRO A N 1
ATOM 624 C CA . PRO A 1 121 ? 33.241 -62.194 27.302 1.00 63.12 85 PRO A CA 1
ATOM 625 C C . PRO A 1 121 ? 33.115 -63.156 26.127 1.00 52.90 85 PRO A C 1
ATOM 626 O O . PRO A 1 121 ? 32.012 -63.594 25.798 1.00 53.55 85 PRO A O 1
ATOM 630 N N . GLY A 1 122 ? 34.246 -63.480 25.510 1.00 47.13 86 GLY A N 1
ATOM 631 C CA . GLY A 1 122 ? 34.267 -64.414 24.402 1.00 48.75 86 GLY A CA 1
ATOM 632 C C . GLY A 1 122 ? 33.837 -65.809 24.811 1.00 60.22 86 GLY A C 1
ATOM 633 O O . GLY A 1 122 ? 32.996 -66.428 24.156 1.00 59.77 86 GLY A O 1
ATOM 634 N N . GLU A 1 123 ? 34.415 -66.304 25.901 1.00 59.45 87 GLU A N 1
ATOM 635 C CA . GLU A 1 123 ? 34.092 -67.636 26.401 1.00 58.69 87 GLU A CA 1
ATOM 636 C C . GLU A 1 123 ? 32.628 -67.743 26.814 1.00 55.94 87 GLU A C 1
ATOM 637 O O . GLU A 1 123 ? 32.034 -68.817 26.737 1.00 63.13 87 GLU A O 1
ATOM 643 N N . ARG A 1 124 ? 32.051 -66.628 27.252 1.00 53.28 88 ARG A N 1
ATOM 644 C CA . ARG A 1 124 ? 30.638 -66.598 27.610 1.00 60.07 88 ARG A CA 1
ATOM 645 C C . ARG A 1 124 ? 29.756 -66.770 26.380 1.00 54.02 88 ARG A C 1
ATOM 646 O O . ARG A 1 124 ? 28.730 -67.446 26.436 1.00 44.12 88 ARG A O 1
ATOM 654 N N . ILE A 1 125 ? 30.160 -66.156 25.272 1.00 42.76 89 ILE A N 1
ATOM 655 C CA . ILE A 1 125 ? 29.432 -66.310 24.021 1.00 50.95 89 ILE A CA 1
ATOM 656 C C . ILE A 1 125 ? 29.483 -67.768 23.576 1.00 55.16 89 ILE A C 1
ATOM 657 O O . ILE A 1 125 ? 28.463 -68.353 23.215 1.00 58.71 89 ILE A O 1
ATOM 662 N N . VAL A 1 126 ? 30.677 -68.351 23.627 1.00 53.67 90 VAL A N 1
ATOM 663 C CA . VAL A 1 126 ? 30.865 -69.767 23.336 1.00 51.36 90 VAL A CA 1
ATOM 664 C C . VAL A 1 126 ? 29.990 -70.615 24.254 1.00 56.77 90 VAL A C 1
ATOM 665 O O . VAL A 1 126 ? 29.344 -71.568 23.816 1.00 63.74 90 VAL A O 1
ATOM 669 N N . GLU A 1 127 ? 29.967 -70.246 25.529 1.00 55.62 91 GLU A N 1
ATOM 670 C CA . GLU A 1 127 ? 29.190 -70.962 26.534 1.00 53.59 91 GLU A CA 1
ATOM 671 C C . GLU A 1 127 ? 27.688 -70.785 26.318 1.00 61.10 91 GLU A C 1
ATOM 672 O O . GLU A 1 127 ? 26.903 -71.696 26.581 1.00 67.88 91 GLU A O 1
ATOM 678 N N . LEU A 1 128 ? 27.293 -69.611 25.835 1.00 59.83 92 LEU A N 1
ATOM 679 C CA . LEU A 1 128 ? 25.882 -69.319 25.601 1.00 55.38 92 LEU A CA 1
ATOM 680 C C . LEU A 1 128 ? 25.376 -69.942 24.305 1.00 53.27 92 LEU A C 1
ATOM 681 O O . LEU A 1 128 ? 24.212 -70.331 24.207 1.00 53.96 92 LEU A O 1
ATOM 686 N N . LEU A 1 129 ? 26.254 -70.034 23.312 1.00 45.47 93 LEU A N 1
ATOM 687 C CA . LEU A 1 129 ? 25.903 -70.659 22.044 1.00 50.82 93 LEU A CA 1
ATOM 688 C C . LEU A 1 129 ? 25.712 -72.164 22.211 1.00 61.68 93 LEU A C 1
ATOM 689 O O . LEU A 1 129 ? 25.055 -72.809 21.396 1.00 59.53 93 LEU A O 1
ATOM 694 N N . GLY A 1 130 ? 26.288 -72.714 23.275 1.00 62.34 94 GLY A N 1
ATOM 695 C CA . GLY A 1 130 ? 26.193 -74.135 23.552 1.00 57.03 94 GLY A CA 1
ATOM 696 C C . GLY A 1 130 ? 24.778 -74.604 23.826 1.00 62.71 94 GLY A C 1
ATOM 697 O O . GLY A 1 130 ? 24.422 -75.739 23.513 1.00 89.78 94 GLY A O 1
ATOM 698 N N . SER A 1 131 ? 23.966 -73.731 24.413 1.00 60.02 95 SER A N 1
ATOM 699 C CA . SER A 1 131 ? 22.582 -74.073 24.726 1.00 60.75 95 SER A CA 1
ATOM 700 C C . SER A 1 131 ? 21.605 -73.184 23.966 1.00 59.94 95 SER A C 1
ATOM 701 O O . SER A 1 131 ? 20.473 -72.974 24.405 1.00 59.86 95 SER A O 1
ATOM 704 N N . SER A 1 132 ? 22.045 -72.660 22.827 1.00 52.67 96 SER A N 1
ATOM 705 C CA . SER A 1 132 ? 21.211 -71.770 22.029 1.00 52.37 96 SER A CA 1
ATOM 706 C C . SER A 1 132 ? 20.492 -72.525 20.917 1.00 55.96 96 SER A C 1
ATOM 707 O O . SER A 1 132 ? 19.441 -72.097 20.442 1.00 54.61 96 SER A O 1
ATOM 710 N N . GLY A 1 133 ? 21.066 -73.652 20.507 1.00 52.12 97 GLY A N 1
ATOM 711 C CA . GLY A 1 133 ? 20.538 -74.414 19.391 1.00 56.13 97 GLY A CA 1
ATOM 712 C C . GLY A 1 133 ? 21.210 -73.993 18.100 1.00 52.84 97 GLY A C 1
ATOM 713 O O . GLY A 1 133 ? 20.958 -74.557 17.036 1.00 63.82 97 GLY A O 1
ATOM 714 N N . VAL A 1 134 ? 22.076 -72.992 18.203 1.00 45.29 98 VAL A N 1
ATOM 715 C CA . VAL A 1 134 ? 22.804 -72.476 17.052 1.00 53.71 98 VAL A CA 1
ATOM 716 C C . VAL A 1 134 ? 24.098 -73.259 16.847 1.00 55.26 98 VAL A C 1
ATOM 717 O O . VAL A 1 134 ? 24.818 -73.542 17.805 1.00 68.00 98 VAL A O 1
ATOM 721 N N . THR A 1 135 ? 24.383 -73.620 15.601 1.00 47.46 99 THR A N 1
ATOM 722 C CA . THR A 1 135 ? 25.632 -74.294 15.271 1.00 49.62 99 THR A CA 1
ATOM 723 C C . THR A 1 135 ? 26.751 -73.265 15.168 1.00 53.42 99 THR A C 1
ATOM 724 O O . THR A 1 135 ? 26.730 -72.410 14.284 1.00 63.47 99 THR A O 1
ATOM 728 N N . PRO A 1 136 ? 27.732 -73.343 16.078 1.00 56.55 100 PRO A N 1
ATOM 729 C CA . PRO A 1 136 ? 28.817 -72.359 16.148 1.00 56.37 100 PRO A CA 1
ATOM 730 C C . PRO A 1 136 ? 29.945 -72.624 15.151 1.00 54.10 100 PRO A C 1
ATOM 731 O O . PRO A 1 136 ? 30.437 -73.747 15.048 1.00 64.18 100 PRO A O 1
ATOM 735 N N . HIS A 1 137 ? 30.339 -71.586 14.420 1.00 54.16 101 HIS A N 1
ATOM 736 C CA . HIS A 1 137 ? 31.493 -71.646 13.530 1.00 59.48 101 HIS A CA 1
ATOM 737 C C . HIS A 1 137 ? 32.360 -70.438 13.833 1.00 54.74 101 HIS A C 1
ATOM 738 O O . HIS A 1 137 ? 32.389 -69.471 13.072 1.00 59.52 101 HIS A O 1
ATOM 745 N N . LEU A 1 138 ? 33.060 -70.501 14.959 1.00 53.60 102 LEU A N 1
ATOM 746 C CA . LEU A 1 138 ? 33.731 -69.331 15.511 1.00 49.01 102 LEU A CA 1
ATOM 747 C C . LEU A 1 138 ? 35.207 -69.248 15.158 1.00 51.84 102 LEU A C 1
ATOM 748 O O . LEU A 1 138 ? 35.965 -70.194 15.367 1.00 64.01 102 LEU A O 1
ATOM 753 N N . GLU A 1 139 ? 35.607 -68.099 14.626 1.00 53.86 103 GLU A N 1
ATOM 754 C CA . GLU A 1 139 ? 37.005 -67.842 14.323 1.00 54.44 103 GLU A CA 1
ATOM 755 C C . GLU A 1 139 ? 37.615 -67.043 15.473 1.00 66.76 103 GLU A C 1
ATOM 756 O O . GLU A 1 139 ? 37.063 -66.025 15.893 1.00 63.53 103 GLU A O 1
ATOM 762 N N . ARG A 1 140 ? 38.745 -67.519 15.987 1.00 71.14 104 ARG A N 1
ATOM 763 C CA . ARG A 1 140 ? 39.367 -66.926 17.167 1.00 58.89 104 ARG A CA 1
ATOM 764 C C . ARG A 1 140 ? 40.399 -65.857 16.808 1.00 69.65 104 ARG A C 1
ATOM 765 O O . ARG A 1 140 ? 41.221 -66.047 15.911 1.00 77.40 104 ARG A O 1
ATOM 773 N N . ASP A 1 141 ? 40.341 -64.732 17.514 1.00 60.15 105 ASP A N 1
ATOM 774 C CA . ASP A 1 141 ? 41.332 -63.674 17.366 1.00 56.16 105 ASP A CA 1
ATOM 775 C C . ASP A 1 141 ? 41.826 -63.274 18.753 1.00 58.34 105 ASP A C 1
ATOM 776 O O . ASP A 1 141 ? 41.087 -62.670 19.529 1.00 55.71 105 ASP A O 1
ATOM 781 N N . PRO A 1 142 ? 43.084 -63.617 19.070 1.00 71.34 106 PRO A N 1
ATOM 782 C CA . PRO A 1 142 ? 43.664 -63.375 20.397 1.00 68.81 106 PRO A CA 1
ATOM 783 C C . PRO A 1 142 ? 43.891 -61.892 20.681 1.00 65.97 106 PRO A C 1
ATOM 784 O O . PRO A 1 142 ? 43.852 -61.477 21.840 1.00 65.27 106 PRO A O 1
ATOM 788 N N . ALA A 1 143 ? 44.125 -61.109 19.633 1.00 56.08 107 ALA A N 1
ATOM 789 C CA . ALA A 1 143 ? 44.377 -59.682 19.786 1.00 57.67 107 ALA A CA 1
ATOM 790 C C . ALA A 1 143 ? 43.076 -58.895 19.859 1.00 59.32 107 ALA A C 1
ATOM 791 O O . ALA A 1 143 ? 43.077 -57.700 20.156 1.00 66.63 107 ALA A O 1
ATOM 793 N N . LEU A 1 144 ? 41.966 -59.571 19.590 1.00 57.61 108 LEU A N 1
ATOM 794 C CA . LEU A 1 144 ? 40.671 -58.909 19.540 1.00 58.02 108 LEU A CA 1
ATOM 795 C C . LEU A 1 144 ? 39.920 -58.992 20.862 1.00 58.91 108 LEU A C 1
ATOM 796 O O . LEU A 1 144 ? 39.716 -60.079 21.405 1.00 55.37 108 LEU A O 1
ATOM 801 N N . PRO A 1 145 ? 39.508 -57.832 21.388 1.00 54.33 109 PRO A N 1
ATOM 802 C CA . PRO A 1 145 ? 38.569 -57.831 22.510 1.00 45.87 109 PRO A CA 1
ATOM 803 C C . PRO A 1 145 ? 37.177 -58.176 21.995 1.00 42.55 109 PRO A C 1
ATOM 804 O O . PRO A 1 145 ? 36.694 -57.530 21.063 1.00 48.79 109 PRO A O 1
ATOM 808 N N . THR A 1 146 ? 36.561 -59.203 22.570 1.00 41.90 110 THR A N 1
ATOM 809 C CA . THR A 1 146 ? 35.230 -59.623 22.154 1.00 37.05 110 THR A CA 1
ATOM 810 C C . THR A 1 146 ? 34.259 -58.469 22.341 1.00 47.09 110 THR A C 1
ATOM 811 O O . THR A 1 146 ? 34.216 -57.863 23.412 1.00 45.82 110 THR A O 1
ATOM 815 N N . THR A 1 147 ? 33.501 -58.150 21.295 1.00 35.10 111 THR A N 1
ATOM 816 C CA . THR A 1 147 ? 32.556 -57.044 21.367 1.00 37.02 111 THR A CA 1
ATOM 817 C C . THR A 1 147 ? 31.532 -57.289 22.469 1.00 40.83 111 THR A C 1
ATOM 818 O O . THR A 1 147 ? 30.922 -58.355 22.537 1.00 35.76 111 THR A O 1
ATOM 822 N N . ILE A 1 148 ? 31.374 -56.308 23.350 1.00 30.44 112 ILE A N 1
ATOM 823 C CA . ILE A 1 148 ? 30.449 -56.441 24.466 1.00 34.75 112 ILE A CA 1
ATOM 824 C C . ILE A 1 148 ? 29.775 -55.108 24.791 1.00 39.34 112 ILE A C 1
ATOM 825 O O . ILE A 1 148 ? 30.438 -54.086 24.975 1.00 39.64 112 ILE A O 1
ATOM 830 N N . LYS A 1 149 ? 28.446 -55.133 24.829 1.00 38.98 113 LYS A N 1
ATOM 831 C CA . LYS A 1 149 ? 27.652 -53.954 25.143 1.00 36.08 113 LYS A CA 1
ATOM 832 C C . LYS A 1 149 ? 27.198 -54.021 26.591 1.00 36.21 113 LYS A C 1
ATOM 833 O O . LYS A 1 149 ? 26.354 -54.840 26.954 1.00 40.98 113 LYS A O 1
ATOM 839 N N . LEU A 1 150 ? 27.764 -53.151 27.417 1.00 36.30 114 LEU A N 1
ATOM 840 C CA . LEU A 1 150 ? 27.503 -53.173 28.848 1.00 41.91 114 LEU A CA 1
ATOM 841 C C . LEU A 1 150 ? 26.538 -52.065 29.248 1.00 37.92 114 LEU A C 1
ATOM 842 O O . LEU A 1 150 ? 26.865 -50.883 29.160 1.00 48.53 114 LEU A O 1
ATOM 847 N N . ARG A 1 151 ? 25.347 -52.453 29.691 1.00 33.70 115 ARG A N 1
ATOM 848 C CA . ARG A 1 151 ? 24.318 -51.486 30.061 1.00 40.23 115 ARG A CA 1
ATOM 849 C C . ARG A 1 151 ? 24.132 -51.424 31.573 1.00 44.23 115 ARG A C 1
ATOM 850 O O . ARG A 1 151 ? 23.785 -52.421 32.209 1.00 37.91 115 ARG A O 1
ATOM 858 N N . VAL A 1 152 ? 24.364 -50.246 32.143 1.00 34.33 116 VAL A N 1
ATOM 859 C CA . VAL A 1 152 ? 24.258 -50.056 33.584 1.00 40.77 116 VAL A CA 1
ATOM 860 C C . VAL A 1 152 ? 22.908 -49.454 33.956 1.00 36.99 116 VAL A C 1
ATOM 861 O O . VAL A 1 152 ? 22.562 -48.358 33.509 1.00 33.60 116 VAL A O 1
ATOM 865 N N . LEU A 1 153 ? 22.146 -50.172 34.777 1.00 29.30 117 LEU A N 1
ATOM 866 C CA . LEU A 1 153 ? 20.804 -49.728 35.147 1.00 39.79 117 LEU A CA 1
ATOM 867 C C . LEU A 1 153 ? 20.624 -49.479 36.641 1.00 39.34 117 LEU A C 1
ATOM 868 O O . LEU A 1 153 ? 21.339 -50.036 37.476 1.00 35.83 117 LEU A O 1
ATOM 873 N N . ALA A 1 154 ? 19.650 -48.633 36.958 1.00 46.63 118 ALA A N 1
ATOM 874 C CA . ALA A 1 154 ? 19.270 -48.345 38.333 1.00 42.33 118 ALA A CA 1
ATOM 875 C C . ALA A 1 154 ? 17.829 -47.835 38.364 1.00 52.20 118 ALA A C 1
ATOM 876 O O . ALA A 1 154 ? 17.478 -46.909 37.630 1.00 57.38 118 ALA A O 1
ATOM 878 N N . ARG A 1 155 ? 17.003 -48.451 39.208 1.00 60.84 119 ARG A N 1
ATOM 879 C CA . ARG A 1 155 ? 15.584 -48.110 39.321 1.00 74.33 119 ARG A CA 1
ATOM 880 C C . ARG A 1 155 ? 14.844 -48.256 37.990 1.00 64.50 119 ARG A C 1
ATOM 881 O O . ARG A 1 155 ? 14.103 -47.359 37.584 1.00 59.37 119 ARG A O 1
ATOM 889 N N . GLN A 1 156 ? 15.053 -49.392 37.327 1.00 59.52 120 GLN A N 1
ATOM 890 C CA . GLN A 1 156 ? 14.462 -49.681 36.017 1.00 65.46 120 GLN A CA 1
ATOM 891 C C . GLN A 1 156 ? 14.775 -48.587 34.999 1.00 56.33 120 GLN A C 1
ATOM 892 O O . GLN A 1 156 ? 13.977 -48.310 34.103 1.00 61.76 120 GLN A O 1
ATOM 898 N N . GLN A 1 157 ? 15.942 -47.970 35.147 1.00 52.38 121 GLN A N 1
ATOM 899 C CA . GLN A 1 157 ? 16.340 -46.855 34.297 1.00 44.50 121 GLN A CA 1
ATOM 900 C C . GLN A 1 157 ? 17.804 -46.971 33.886 1.00 40.41 121 GLN A C 1
ATOM 901 O O . GLN A 1 157 ? 18.690 -47.080 34.732 1.00 37.20 121 GLN A O 1
ATOM 907 N N . GLN A 1 158 ? 18.050 -46.951 32.581 1.00 40.57 122 GLN A N 1
ATOM 908 C CA . GLN A 1 158 ? 19.407 -47.048 32.061 1.00 36.87 122 GLN A CA 1
ATOM 909 C C . GLN A 1 158 ? 20.159 -45.744 32.303 1.00 37.60 122 GLN A C 1
ATOM 910 O O . GLN A 1 158 ? 19.611 -44.659 32.113 1.00 34.17 122 GLN A O 1
ATOM 916 N N . LEU A 1 159 ? 21.414 -45.855 32.726 1.00 41.67 123 LEU A N 1
ATOM 917 C CA . LEU A 1 159 ? 22.213 -44.685 33.068 1.00 34.39 123 LEU A CA 1
ATOM 918 C C . LEU A 1 159 ? 23.334 -44.452 32.068 1.00 34.57 123 LEU A C 1
ATOM 919 O O . LEU A 1 159 ? 23.745 -43.315 31.835 1.00 44.34 123 LEU A O 1
ATOM 924 N N . LEU A 1 160 ? 23.826 -45.537 31.481 1.00 28.19 124 LEU A N 1
ATOM 925 C CA . LEU A 1 160 ? 24.955 -45.466 30.566 1.00 33.46 124 LEU A CA 1
ATOM 926 C C . LEU A 1 160 ? 25.128 -46.799 29.857 1.00 33.50 124 LEU A C 1
ATOM 927 O O . LEU A 1 160 ? 24.787 -47.848 30.401 1.00 41.72 124 LEU A O 1
ATOM 932 N N . ARG A 1 161 ? 25.644 -46.759 28.635 1.00 29.85 125 ARG A N 1
ATOM 933 C CA . ARG A 1 161 ? 26.061 -47.984 27.971 1.00 34.96 125 ARG A CA 1
ATOM 934 C C . ARG A 1 161 ? 27.557 -47.937 27.690 1.00 33.00 125 ARG A C 1
ATOM 935 O O . ARG A 1 161 ? 28.065 -46.975 27.117 1.00 31.11 125 ARG A O 1
ATOM 943 N N . VAL A 1 162 ? 28.255 -48.985 28.108 1.00 35.26 126 VAL A N 1
ATOM 944 C CA . VAL A 1 162 ? 29.699 -49.055 27.961 1.00 34.66 126 VAL A CA 1
ATOM 945 C C . VAL A 1 162 ? 30.056 -50.085 26.895 1.00 37.63 126 VAL A C 1
ATOM 946 O O . VAL A 1 162 ? 29.633 -51.240 26.968 1.00 30.57 126 VAL A O 1
ATOM 950 N N . ASP A 1 163 ? 30.830 -49.658 25.903 1.00 31.57 127 ASP A N 1
ATOM 951 C CA . ASP A 1 163 ? 31.146 -50.509 24.761 1.00 34.11 127 ASP A CA 1
ATOM 952 C C . ASP A 1 163 ? 32.626 -50.874 24.677 1.00 40.40 127 ASP A C 1
ATOM 953 O O . ASP A 1 163 ? 33.499 -50.015 24.803 1.00 45.94 127 ASP A O 1
ATOM 958 N N . PHE A 1 164 ? 32.895 -52.157 24.457 1.00 36.19 128 PHE A N 1
ATOM 959 C CA . PHE A 1 164 ? 34.241 -52.632 24.165 1.00 39.77 128 PHE A CA 1
ATOM 960 C C . PHE A 1 164 ? 34.217 -53.319 22.806 1.00 41.49 128 PHE A C 1
ATOM 961 O O . PHE A 1 164 ? 33.494 -54.296 22.617 1.00 34.90 128 PHE A O 1
ATOM 969 N N . GLU A 1 165 ? 35.000 -52.810 21.859 1.00 42.38 129 GLU A N 1
ATOM 970 C CA . GLU A 1 165 ? 35.024 -53.380 20.515 1.00 41.51 129 GLU A CA 1
ATOM 971 C C . GLU A 1 165 ? 36.251 -52.932 19.727 1.00 45.05 129 GLU A C 1
ATOM 972 O O . GLU A 1 165 ? 36.774 -51.837 19.942 1.00 46.35 129 GLU A O 1
ATOM 978 N N . ALA A 1 166 ? 36.704 -53.786 18.815 1.00 50.20 130 ALA A N 1
ATOM 979 C CA . ALA A 1 166 ? 37.829 -53.453 17.948 1.00 61.95 130 ALA A CA 1
ATOM 980 C C . ALA A 1 166 ? 37.753 -54.197 16.618 1.00 47.72 130 ALA A C 1
ATOM 981 O O . ALA A 1 166 ? 36.827 -54.971 16.377 1.00 44.91 130 ALA A O 1
ATOM 991 N N . PRO A 1 168 ? 38.936 -56.963 13.930 1.00 57.44 132 PRO A N 1
ATOM 992 C CA . PRO A 1 168 ? 39.645 -58.235 13.765 1.00 50.45 132 PRO A CA 1
ATOM 993 C C . PRO A 1 168 ? 40.779 -58.073 12.761 1.00 60.25 132 PRO A C 1
ATOM 994 O O . PRO A 1 168 ? 40.713 -57.188 11.905 1.00 51.85 132 PRO A O 1
ATOM 998 N N . THR A 1 169 ? 41.804 -58.911 12.863 1.00 64.57 133 THR A N 1
ATOM 999 C CA . THR A 1 169 ? 42.939 -58.819 11.951 1.00 59.53 133 THR A CA 1
ATOM 1000 C C . THR A 1 169 ? 42.628 -59.437 10.593 1.00 60.71 133 THR A C 1
ATOM 1001 O O . THR A 1 169 ? 41.755 -60.299 10.474 1.00 53.63 133 THR A O 1
ATOM 1005 N N . HIS A 1 170 ? 43.354 -58.983 9.576 1.00 72.45 134 HIS A N 1
ATOM 1006 C CA . HIS A 1 170 ? 43.174 -59.454 8.209 1.00 76.64 134 HIS A CA 1
ATOM 1007 C C . HIS A 1 170 ? 43.330 -60.966 8.126 1.00 76.21 134 HIS A C 1
ATOM 1008 O O . HIS A 1 170 ? 42.598 -61.638 7.402 1.00 78.20 134 HIS A O 1
ATOM 1015 N N . GLU A 1 171 ? 44.298 -61.486 8.872 1.00 71.36 135 GLU A N 1
ATOM 1016 C CA . GLU A 1 171 ? 44.621 -62.907 8.857 1.00 69.06 135 GLU A CA 1
ATOM 1017 C C . GLU A 1 171 ? 43.454 -63.755 9.352 1.00 68.33 135 GLU A C 1
ATOM 1018 O O . GLU A 1 171 ? 43.119 -64.779 8.757 1.00 72.93 135 GLU A O 1
ATOM 1024 N N . VAL A 1 172 ? 42.834 -63.321 10.443 1.00 58.96 136 VAL A N 1
ATOM 1025 C CA . VAL A 1 172 ? 41.693 -64.035 11.000 1.00 64.26 136 VAL A CA 1
ATOM 1026 C C . VAL A 1 172 ? 40.479 -63.919 10.077 1.00 62.88 136 VAL A C 1
ATOM 1027 O O . VAL A 1 172 ? 39.708 -64.868 9.928 1.00 58.64 136 VAL A O 1
ATOM 1031 N N . LEU A 1 173 ? 40.326 -62.759 9.446 1.00 59.43 137 LEU A N 1
ATOM 1032 C CA . LEU A 1 173 ? 39.223 -62.534 8.516 1.00 61.73 137 LEU A CA 1
ATOM 1033 C C . LEU A 1 173 ? 39.338 -63.400 7.261 1.00 68.42 137 LEU A C 1
ATOM 1034 O O . LEU A 1 173 ? 38.332 -63.878 6.737 1.00 71.59 137 LEU A O 1
ATOM 1039 N N . LEU A 1 174 ? 40.563 -63.597 6.783 1.00 61.66 138 LEU A N 1
ATOM 1040 C CA . LEU A 1 174 ? 40.804 -64.465 5.634 1.00 49.44 138 LEU A CA 1
ATOM 1041 C C . LEU A 1 174 ? 40.526 -65.918 5.992 1.00 58.82 138 LEU A C 1
ATOM 1042 O O . LEU A 1 174 ? 39.992 -66.677 5.182 1.00 60.74 138 LEU A O 1
ATOM 1047 N N . ALA A 1 175 ? 40.898 -66.298 7.210 1.00 57.27 139 ALA A N 1
ATOM 1048 C CA . ALA A 1 175 ? 40.692 -67.658 7.689 1.00 61.70 139 ALA A CA 1
ATOM 1049 C C . ALA A 1 175 ? 39.205 -67.983 7.789 1.00 61.70 139 ALA A C 1
ATOM 1050 O O . ALA A 1 175 ? 38.777 -69.087 7.456 1.00 67.68 139 ALA A O 1
ATOM 1052 N N . GLY A 1 176 ? 38.422 -67.012 8.248 1.00 69.85 140 GLY A N 1
ATOM 1053 C CA . GLY A 1 176 ? 36.984 -67.175 8.341 1.00 67.07 140 GLY A CA 1
ATOM 1054 C C . GLY A 1 176 ? 36.333 -67.095 6.974 1.00 66.22 140 GLY A C 1
ATOM 1055 O O . GLY A 1 176 ? 35.272 -67.678 6.742 1.00 61.77 140 GLY A O 1
ATOM 1056 N N . LEU A 1 177 ? 36.978 -66.367 6.067 1.00 60.21 141 LEU A N 1
ATOM 1057 C CA . LEU A 1 177 ? 36.490 -66.222 4.702 1.00 64.64 141 LEU A CA 1
ATOM 1058 C C . LEU A 1 177 ? 36.542 -67.552 3.956 1.00 69.69 141 LEU A C 1
ATOM 1059 O O . LEU A 1 177 ? 35.642 -67.875 3.181 1.00 69.49 141 LEU A O 1
ATOM 1064 N N . ALA A 1 178 ? 37.602 -68.317 4.194 1.00 66.24 142 ALA A N 1
ATOM 1065 C CA . ALA A 1 178 ? 37.766 -69.618 3.560 1.00 67.57 142 ALA A CA 1
ATOM 1066 C C . ALA A 1 178 ? 36.820 -70.640 4.179 1.00 68.35 142 ALA A C 1
ATOM 1067 O O . ALA A 1 178 ? 36.351 -71.556 3.504 1.00 74.74 142 ALA A O 1
ATOM 1069 N N . ARG A 1 179 ? 36.544 -70.471 5.469 1.00 67.80 143 ARG A N 1
ATOM 1070 C CA . ARG A 1 179 ? 35.629 -71.350 6.190 1.00 70.62 143 ARG A CA 1
ATOM 1071 C C . ARG A 1 179 ? 34.192 -71.140 5.709 1.00 68.30 143 ARG A C 1
ATOM 1072 O O . ARG A 1 179 ? 33.343 -72.025 5.836 1.00 65.75 143 ARG A O 1
ATOM 1080 N N . PHE A 1 180 ? 33.936 -69.966 5.140 1.00 65.55 144 PHE A N 1
ATOM 1081 C CA . PHE A 1 180 ? 32.625 -69.644 4.583 1.00 72.90 144 PHE A CA 1
ATOM 1082 C C . PHE A 1 180 ? 32.276 -70.541 3.398 1.00 72.03 144 PHE A C 1
ATOM 1083 O O . PHE A 1 180 ? 31.116 -70.900 3.202 1.00 63.96 144 PHE A O 1
ATOM 1091 N N . ASP A 1 181 ? 33.289 -70.901 2.615 1.00 74.78 145 ASP A N 1
ATOM 1092 C CA . ASP A 1 181 ? 33.102 -71.768 1.456 1.00 69.64 145 ASP A CA 1
ATOM 1093 C C . ASP A 1 181 ? 32.566 -73.131 1.873 1.00 66.94 145 ASP A C 1
ATOM 1094 O O . ASP A 1 181 ? 31.725 -73.715 1.191 1.00 69.37 145 ASP A O 1
ATOM 1099 N N . VAL A 1 182 ? 33.056 -73.628 3.003 1.00 67.63 146 VAL A N 1
ATOM 1100 C CA . VAL A 1 182 ? 32.658 -74.934 3.506 1.00 69.88 146 VAL A CA 1
ATOM 1101 C C . VAL A 1 182 ? 31.213 -74.918 4.003 1.00 73.09 146 VAL A C 1
ATOM 1102 O O . VAL A 1 182 ? 30.499 -75.919 3.905 1.00 73.95 146 VAL A O 1
ATOM 1106 N N . LEU A 1 183 ? 30.781 -73.772 4.517 1.00 77.58 147 LEU A N 1
ATOM 1107 C CA . LEU A 1 183 ? 29.453 -73.648 5.115 1.00 65.06 147 LEU A CA 1
ATOM 1108 C C . LEU A 1 183 ? 28.353 -73.339 4.099 1.00 57.97 147 LEU A C 1
ATOM 1109 O O . LEU A 1 183 ? 27.191 -73.680 4.312 1.00 56.06 147 LEU A O 1
ATOM 1114 N N . LEU A 1 184 ? 28.727 -72.691 3.000 1.00 58.63 148 LEU A N 1
ATOM 1115 C CA . LEU A 1 184 ? 27.761 -72.236 1.997 1.00 61.25 148 LEU A CA 1
ATOM 1116 C C . LEU A 1 184 ? 26.828 -73.321 1.430 1.00 69.29 148 LEU A C 1
ATOM 1117 O O . LEU A 1 184 ? 25.610 -73.139 1.428 1.00 64.79 148 LEU A O 1
ATOM 1122 N N . PRO A 1 185 ? 27.381 -74.455 0.958 1.00 74.20 149 PRO A N 1
ATOM 1123 C CA . PRO A 1 185 ? 26.461 -75.459 0.413 1.00 63.18 149 PRO A CA 1
ATOM 1124 C C . PRO A 1 185 ? 25.646 -76.155 1.499 1.00 65.55 149 PRO A C 1
ATOM 1125 O O . PRO A 1 185 ? 24.730 -76.912 1.182 1.00 61.51 149 PRO A O 1
ATOM 1129 N N . GLN A 1 186 ? 25.978 -75.899 2.760 1.00 67.19 150 GLN A N 1
ATOM 1130 C CA . GLN A 1 186 ? 25.284 -76.526 3.877 1.00 65.38 150 GLN A CA 1
ATOM 1131 C C . GLN A 1 186 ? 24.075 -75.708 4.324 1.00 66.66 150 GLN A C 1
ATOM 1132 O O . GLN A 1 186 ? 23.336 -76.124 5.216 1.00 68.65 150 GLN A O 1
ATOM 1138 N N . HIS A 1 187 ? 23.870 -74.549 3.703 1.00 61.82 151 HIS A N 1
ATOM 1139 C CA . HIS A 1 187 ? 22.774 -73.665 4.097 1.00 69.82 151 HIS A CA 1
ATOM 1140 C C . HIS A 1 187 ? 21.967 -73.130 2.916 1.00 69.49 151 HIS A C 1
ATOM 1141 O O . HIS A 1 187 ? 22.471 -73.028 1.797 1.00 61.78 151 HIS A O 1
ATOM 1148 N N . ASP A 1 188 ? 20.711 -72.785 3.183 1.00 58.35 152 ASP A N 1
ATOM 1149 C CA . ASP A 1 188 ? 19.802 -72.289 2.153 1.00 62.01 152 ASP A CA 1
ATOM 1150 C C . ASP A 1 188 ? 19.960 -70.791 1.916 1.00 67.66 152 ASP A C 1
ATOM 1151 O O . ASP A 1 188 ? 20.257 -70.359 0.804 1.00 72.49 152 ASP A O 1
ATOM 1156 N N . VAL A 1 189 ? 19.747 -69.998 2.961 1.00 67.52 153 VAL A N 1
ATOM 1157 C CA . VAL A 1 189 ? 19.882 -68.548 2.849 1.00 58.79 153 VAL A CA 1
ATOM 1158 C C . VAL A 1 189 ? 21.074 -68.036 3.651 1.00 58.87 153 VAL A C 1
ATOM 1159 O O . VAL A 1 189 ? 21.494 -68.660 4.624 1.00 52.34 153 VAL A O 1
ATOM 1163 N N . VAL A 1 190 ? 21.620 -66.900 3.228 1.00 54.63 154 VAL A N 1
ATOM 1164 C CA . VAL A 1 190 ? 22.765 -66.306 3.901 1.00 51.80 154 VAL A CA 1
ATOM 1165 C C . VAL A 1 190 ? 22.412 -64.927 4.451 1.00 55.63 154 VAL A C 1
ATOM 1166 O O . VAL A 1 190 ? 22.087 -64.011 3.694 1.00 55.64 154 VAL A O 1
ATOM 1170 N N . LEU A 1 191 ? 22.475 -64.789 5.772 1.00 52.42 155 LEU A N 1
ATOM 1171 C CA . LEU A 1 191 ? 22.135 -63.533 6.435 1.00 49.15 155 LEU A CA 1
ATOM 1172 C C . LEU A 1 191 ? 23.390 -62.773 6.854 1.0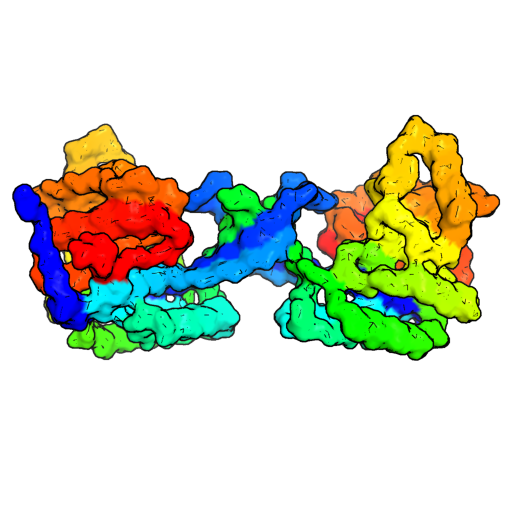0 44.51 155 LEU A C 1
ATOM 1173 O O . LEU A 1 191 ? 24.113 -63.197 7.756 1.00 42.24 155 LEU A O 1
ATOM 1191 N N . SER A 1 193 ? 24.810 -60.054 8.826 1.00 44.66 157 SER A N 1
ATOM 1192 C CA . SER A 1 193 ? 24.501 -59.162 9.939 1.00 37.98 157 SER A CA 1
ATOM 1193 C C . SER A 1 193 ? 25.654 -58.198 10.205 1.00 40.93 157 SER A C 1
ATOM 1194 O O . SER A 1 193 ? 26.553 -58.496 10.990 1.00 38.38 157 SER A O 1
ATOM 1197 N N . ASP A 1 194 ? 25.622 -57.041 9.548 1.00 35.46 158 ASP A N 1
ATOM 1198 C CA . ASP A 1 194 ? 26.693 -56.055 9.670 1.00 38.00 158 ASP A CA 1
ATOM 1199 C C . ASP A 1 194 ? 26.441 -55.067 10.809 1.00 44.27 158 ASP A C 1
ATOM 1200 O O . ASP A 1 194 ? 25.384 -54.439 10.881 1.00 42.34 158 ASP A O 1
ATOM 1205 N N . TYR A 1 195 ? 27.426 -54.931 11.692 1.00 38.13 159 TYR A N 1
ATOM 1206 C CA . TYR A 1 195 ? 27.383 -53.930 12.752 1.00 38.55 159 TYR A CA 1
ATOM 1207 C C . TYR A 1 195 ? 28.631 -53.054 12.721 1.00 40.98 159 TYR A C 1
ATOM 1208 O O . TYR A 1 195 ? 28.944 -52.370 13.696 1.00 39.29 159 TYR A O 1
ATOM 1217 N N . ALA A 1 196 ? 29.335 -53.088 11.591 1.00 37.11 160 ALA A N 1
ATOM 1218 C CA . ALA A 1 196 ? 30.551 -52.300 11.378 1.00 43.17 160 ALA A CA 1
ATOM 1219 C C . ALA A 1 196 ? 31.625 -52.525 12.442 1.00 45.54 160 ALA A C 1
ATOM 1220 O O . ALA A 1 196 ? 32.413 -51.624 12.736 1.00 45.33 160 ALA A O 1
ATOM 1222 N N . LYS A 1 197 ? 31.655 -53.723 13.016 1.00 36.30 161 LYS A N 1
ATOM 1223 C CA . LYS A 1 197 ? 32.679 -54.063 13.997 1.00 47.07 161 LYS A CA 1
ATOM 1224 C C . LYS A 1 197 ? 33.855 -54.759 13.320 1.00 45.15 161 LYS A C 1
ATOM 1225 O O . LYS A 1 197 ? 34.743 -55.291 13.987 1.00 43.00 161 LYS A O 1
ATOM 1231 N N . GLY A 1 198 ? 33.849 -54.751 11.989 1.00 39.44 162 GLY A N 1
ATOM 1232 C CA . GLY A 1 198 ? 34.960 -55.268 11.209 1.00 41.58 162 GLY A CA 1
ATOM 1233 C C . GLY A 1 198 ? 34.791 -56.688 10.700 1.00 50.64 162 GLY A C 1
ATOM 1234 O O . GLY A 1 198 ? 35.500 -57.110 9.785 1.00 50.98 162 GLY A O 1
ATOM 1235 N N . GLY A 1 199 ? 33.853 -57.424 11.288 1.00 42.26 163 GLY A N 1
ATOM 1236 C CA . GLY A 1 199 ? 33.643 -58.818 10.938 1.00 45.22 163 GLY A CA 1
ATOM 1237 C C . GLY A 1 199 ? 33.229 -59.036 9.496 1.00 54.61 163 GLY A C 1
ATOM 1238 O O . GLY A 1 199 ? 33.429 -60.116 8.944 1.00 53.09 163 GLY A O 1
ATOM 1239 N N . LEU A 1 200 ? 32.647 -58.010 8.886 1.00 51.39 164 LEU A N 1
ATOM 1240 C CA . LEU A 1 200 ? 32.264 -58.080 7.482 1.00 47.77 164 LEU A CA 1
ATOM 1241 C C . LEU A 1 200 ? 33.075 -57.096 6.650 1.00 52.83 164 LEU A C 1
ATOM 1242 O O . LEU A 1 200 ? 32.575 -56.050 6.239 1.00 68.86 164 LEU A O 1
ATOM 1247 N N . THR A 1 201 ? 34.337 -57.435 6.421 1.00 55.26 165 THR A N 1
ATOM 1248 C CA . THR A 1 201 ? 35.197 -56.631 5.571 1.00 49.39 165 THR A CA 1
ATOM 1249 C C . THR A 1 201 ? 35.124 -57.192 4.158 1.00 60.95 165 THR A C 1
ATOM 1250 O O . THR A 1 201 ? 35.310 -56.473 3.176 1.00 60.14 165 THR A O 1
ATOM 1254 N N . HIS A 1 202 ? 34.830 -58.485 4.065 1.00 56.00 166 HIS A N 1
ATOM 1255 C CA . HIS A 1 202 ? 34.745 -59.165 2.779 1.00 63.39 166 HIS A CA 1
ATOM 1256 C C . HIS A 1 202 ? 33.308 -59.563 2.446 1.00 65.11 166 HIS A C 1
ATOM 1257 O O . HIS A 1 202 ? 33.052 -60.695 2.033 1.00 63.48 166 HIS A O 1
ATOM 1264 N N . VAL A 1 203 ? 32.372 -58.633 2.624 1.00 58.50 167 VAL A N 1
ATOM 1265 C CA . VAL A 1 203 ? 30.966 -58.905 2.333 1.00 56.84 167 VAL A CA 1
ATOM 1266 C C . VAL A 1 203 ? 30.752 -59.125 0.845 1.00 55.93 167 VAL A C 1
ATOM 1267 O O . VAL A 1 203 ? 30.051 -60.052 0.439 1.00 56.84 167 VAL A O 1
ATOM 1271 N N . THR A 1 204 ? 31.357 -58.254 0.043 1.00 54.69 168 THR A N 1
ATOM 1272 C CA . THR A 1 204 ? 31.194 -58.271 -1.405 1.00 60.54 168 THR A CA 1
ATOM 1273 C C . THR A 1 204 ? 31.561 -59.627 -1.990 1.00 68.59 168 THR A C 1
ATOM 1274 O O . THR A 1 204 ? 30.814 -60.192 -2.790 1.00 75.83 168 THR A O 1
ATOM 1278 N N . THR A 1 205 ? 32.712 -60.142 -1.574 1.00 64.05 169 THR A N 1
ATOM 1279 C CA . THR A 1 205 ? 33.214 -61.418 -2.061 1.00 65.55 169 THR A CA 1
ATOM 1280 C C . THR A 1 205 ? 32.271 -62.557 -1.691 1.00 65.48 169 THR A C 1
ATOM 1281 O O . THR A 1 205 ? 32.039 -63.469 -2.487 1.00 67.29 169 THR A O 1
ATOM 1293 N N . ILE A 1 207 ? 28.996 -62.300 -0.925 1.00 61.07 171 ILE A N 1
ATOM 1294 C CA . ILE A 1 207 ? 27.706 -62.132 -1.585 1.00 60.22 171 ILE A CA 1
ATOM 1295 C C . ILE A 1 207 ? 27.729 -62.767 -2.972 1.00 64.25 171 ILE A C 1
ATOM 1296 O O . ILE A 1 207 ? 26.778 -63.439 -3.374 1.00 65.00 171 ILE A O 1
ATOM 1301 N N . GLU A 1 208 ? 28.828 -62.560 -3.691 1.00 63.20 172 GLU A N 1
ATOM 1302 C CA . GLU A 1 208 ? 29.012 -63.152 -5.011 1.00 64.67 172 GLU A CA 1
ATOM 1303 C C . GLU A 1 208 ? 28.975 -64.671 -4.936 1.00 62.11 172 GLU A C 1
ATOM 1304 O O . GLU A 1 208 ? 28.216 -65.317 -5.656 1.00 67.92 172 GLU A O 1
ATOM 1310 N N . LYS A 1 209 ? 29.800 -65.229 -4.056 1.00 57.50 173 LYS A N 1
ATOM 1311 C CA . LYS A 1 209 ? 29.887 -66.673 -3.882 1.00 64.01 173 LYS A CA 1
ATOM 1312 C C . LYS A 1 209 ? 28.539 -67.283 -3.515 1.00 65.40 173 LYS A C 1
ATOM 1313 O O . LYS A 1 209 ? 28.201 -68.377 -3.965 1.00 70.52 173 LYS A O 1
ATOM 1319 N N . ALA A 1 210 ? 27.769 -66.563 -2.706 1.00 70.00 174 ALA A N 1
ATOM 1320 C CA . ALA A 1 210 ? 26.448 -67.024 -2.299 1.00 67.34 174 ALA A CA 1
ATOM 1321 C C . ALA A 1 210 ? 25.436 -66.890 -3.435 1.00 58.39 174 ALA A C 1
ATOM 1322 O O . ALA A 1 210 ? 24.598 -67.769 -3.634 1.00 58.47 174 ALA A O 1
ATOM 1324 N N . ARG A 1 211 ? 25.517 -65.791 -4.177 1.00 57.46 175 ARG A N 1
ATOM 1325 C CA . ARG A 1 211 ? 24.629 -65.575 -5.316 1.00 70.71 175 ARG A CA 1
ATOM 1326 C C . ARG A 1 211 ? 24.956 -66.522 -6.469 1.00 71.37 175 ARG A C 1
ATOM 1327 O O . ARG A 1 211 ? 24.056 -67.052 -7.120 1.00 68.56 175 ARG A O 1
ATOM 1335 N N . ALA A 1 212 ? 26.246 -66.730 -6.714 1.00 64.16 176 ALA A N 1
ATOM 1336 C CA . ALA A 1 212 ? 26.687 -67.631 -7.774 1.00 58.56 176 ALA A CA 1
ATOM 1337 C C . ALA A 1 212 ? 26.311 -69.074 -7.458 1.00 62.31 176 ALA A C 1
ATOM 1338 O O . ALA A 1 212 ? 26.157 -69.897 -8.360 1.00 75.42 176 ALA A O 1
ATOM 1340 N N . ALA A 1 213 ? 26.162 -69.374 -6.172 1.00 65.54 177 ALA A N 1
ATOM 1341 C CA . ALA A 1 213 ? 25.733 -70.698 -5.736 1.00 57.37 177 ALA A CA 1
ATOM 1342 C C . ALA A 1 213 ? 24.210 -70.791 -5.730 1.00 62.55 177 ALA A C 1
ATOM 1343 O O . ALA A 1 213 ? 23.642 -71.821 -5.365 1.00 70.43 177 ALA A O 1
ATOM 1345 N N . GLY A 1 214 ? 23.556 -69.706 -6.132 1.00 58.28 178 GLY A N 1
ATOM 1346 C CA . GLY A 1 214 ? 22.109 -69.674 -6.237 1.00 63.55 178 GLY A CA 1
ATOM 1347 C C . GLY A 1 214 ? 21.402 -69.481 -4.911 1.00 64.38 178 GLY A C 1
ATOM 1348 O O . GLY A 1 214 ? 20.224 -69.811 -4.773 1.00 64.27 178 GLY A O 1
ATOM 1349 N N . LYS A 1 215 ? 22.118 -68.941 -3.931 1.00 74.00 179 LYS A N 1
ATOM 1350 C CA . LYS A 1 215 ? 21.541 -68.713 -2.612 1.00 63.64 179 LYS A CA 1
ATOM 1351 C C . LYS A 1 215 ? 21.106 -67.262 -2.442 1.00 55.61 179 LYS A C 1
ATOM 1352 O O . LYS A 1 215 ? 21.711 -66.350 -3.006 1.00 69.27 179 LYS A O 1
ATOM 1358 N N . ALA A 1 216 ? 20.045 -67.057 -1.670 1.00 55.99 180 ALA A N 1
ATOM 1359 C CA . ALA A 1 216 ? 19.565 -65.713 -1.378 1.00 58.16 180 ALA A CA 1
ATOM 1360 C C . ALA A 1 216 ? 20.450 -65.056 -0.325 1.00 56.40 180 ALA A C 1
ATOM 1361 O O . ALA A 1 216 ? 20.914 -65.713 0.608 1.00 54.66 180 ALA A O 1
ATOM 1363 N N . VAL A 1 217 ? 20.693 -63.759 -0.485 1.00 59.41 181 VAL A N 1
ATOM 1364 C CA . VAL A 1 217 ? 21.532 -63.023 0.453 1.00 53.92 181 VAL A CA 1
ATOM 1365 C C . VAL A 1 217 ? 20.773 -61.872 1.096 1.00 51.25 181 VAL A C 1
ATOM 1366 O O . VAL A 1 217 ? 20.376 -60.923 0.419 1.00 49.48 181 VAL A O 1
ATOM 1370 N N . LEU A 1 218 ? 20.578 -61.962 2.407 1.00 45.53 182 LEU A N 1
ATOM 1371 C CA . LEU A 1 218 ? 19.915 -60.906 3.162 1.00 42.02 182 LEU A CA 1
ATOM 1372 C C . LEU A 1 218 ? 20.953 -60.101 3.932 1.00 46.81 182 LEU A C 1
ATOM 1373 O O . LEU A 1 218 ? 21.865 -60.664 4.538 1.00 45.89 182 LEU A O 1
ATOM 1378 N N . VAL A 1 219 ? 20.815 -58.780 3.907 1.00 47.11 183 VAL A N 1
ATOM 1379 C CA . VAL A 1 219 ? 21.814 -57.909 4.516 1.00 47.12 183 VAL A CA 1
ATOM 1380 C C . VAL A 1 219 ? 21.222 -56.918 5.517 1.00 41.87 183 VAL A C 1
ATOM 1381 O O . VAL A 1 219 ? 20.324 -56.144 5.183 1.00 35.85 183 VAL A O 1
ATOM 1385 N N . ASP A 1 220 ? 21.728 -56.956 6.746 1.00 43.87 184 ASP A N 1
ATOM 1386 C CA . ASP A 1 220 ? 21.448 -55.910 7.721 1.00 44.19 184 ASP A CA 1
ATOM 1387 C C . ASP A 1 220 ? 22.576 -54.890 7.617 1.00 32.92 184 ASP A C 1
ATOM 1388 O O . ASP A 1 220 ? 23.688 -55.144 8.071 1.00 36.15 184 ASP A O 1
ATOM 1393 N N . PRO A 1 221 ? 22.285 -53.724 7.025 1.00 43.78 185 PRO A N 1
ATOM 1394 C CA . PRO A 1 221 ? 23.313 -52.762 6.615 1.00 44.05 185 PRO A CA 1
ATOM 1395 C C . PRO A 1 221 ? 23.916 -51.934 7.748 1.00 46.30 185 PRO A C 1
ATOM 1396 O O . PRO A 1 221 ? 23.375 -51.866 8.853 1.00 42.91 185 PRO A O 1
ATOM 1400 N N . LYS A 1 222 ? 25.048 -51.306 7.441 1.00 45.32 186 LYS A N 1
ATOM 1401 C CA . LYS A 1 222 ? 25.747 -50.410 8.355 1.00 43.20 186 LYS A CA 1
ATOM 1402 C C . LYS A 1 222 ? 26.753 -49.572 7.571 1.00 45.65 186 LYS A C 1
ATOM 1403 O O . LYS A 1 222 ? 27.452 -50.086 6.698 1.00 51.04 186 LYS A O 1
ATOM 1409 N N . GLY A 1 223 ? 26.821 -48.282 7.880 1.00 45.07 187 GLY A N 1
ATOM 1410 C CA . GLY A 1 223 ? 27.738 -47.389 7.197 1.00 51.09 187 GLY A CA 1
ATOM 1411 C C . GLY A 1 223 ? 27.043 -46.568 6.130 1.00 54.35 187 GLY A C 1
ATOM 1412 O O . GLY A 1 223 ? 25.832 -46.355 6.195 1.00 55.96 187 GLY A O 1
ATOM 1413 N N . ASP A 1 224 ? 27.803 -46.108 5.141 1.00 47.87 188 ASP A N 1
ATOM 1414 C CA . ASP A 1 224 ? 27.237 -45.280 4.081 1.00 55.64 188 ASP A CA 1
ATOM 1415 C C . ASP A 1 224 ? 27.657 -45.721 2.679 1.00 64.72 188 ASP A C 1
ATOM 1416 O O . ASP A 1 224 ? 27.202 -45.159 1.681 1.00 64.28 188 ASP A O 1
ATOM 1421 N N . ASP A 1 225 ? 28.525 -46.724 2.608 1.00 50.81 189 ASP A N 1
ATOM 1422 C CA . ASP A 1 225 ? 29.043 -47.181 1.325 1.00 65.59 189 ASP A CA 1
ATOM 1423 C C . ASP A 1 225 ? 27.939 -47.941 0.591 1.00 68.25 189 ASP A C 1
ATOM 1424 O O . ASP A 1 225 ? 27.396 -47.456 -0.401 1.00 74.39 189 ASP A O 1
ATOM 1429 N N . TRP A 1 226 ? 27.631 -49.140 1.078 1.00 54.55 190 TRP A N 1
ATOM 1430 C CA . TRP A 1 226 ? 26.570 -49.992 0.524 1.00 61.29 190 TRP A CA 1
ATOM 1431 C C . TRP A 1 226 ? 26.860 -50.456 -0.906 1.00 55.24 190 TRP A C 1
ATOM 1432 O O . TRP A 1 226 ? 25.988 -51.026 -1.562 1.00 49.25 190 TRP A O 1
ATOM 1443 N N . ALA A 1 227 ? 28.077 -50.218 -1.387 1.00 58.11 191 ALA A N 1
ATOM 1444 C CA . ALA A 1 227 ? 28.474 -50.692 -2.707 1.00 51.61 191 ALA A CA 1
ATOM 1445 C C . ALA A 1 227 ? 29.015 -52.088 -2.437 1.00 51.82 191 ALA A C 1
ATOM 1446 O O . ALA A 1 227 ? 29.110 -52.920 -3.338 1.00 63.62 191 ALA A O 1
ATOM 1448 N N . ARG A 1 228 ? 29.363 -52.335 -1.180 1.00 48.94 192 ARG A N 1
ATOM 1449 C CA . ARG A 1 228 ? 29.838 -53.641 -0.752 1.00 56.83 192 ARG A CA 1
ATOM 1450 C C . ARG A 1 228 ? 28.678 -54.627 -0.732 1.00 57.13 192 ARG A C 1
ATOM 1451 O O . ARG A 1 228 ? 28.875 -55.839 -0.818 1.00 51.87 192 ARG A O 1
ATOM 1459 N N . TYR A 1 229 ? 27.467 -54.093 -0.616 1.00 51.35 193 TYR A N 1
ATOM 1460 C CA . TYR A 1 229 ? 26.261 -54.910 -0.541 1.00 54.00 193 TYR A CA 1
ATOM 1461 C C . TYR A 1 229 ? 25.692 -55.201 -1.925 1.00 51.19 193 TYR A C 1
ATOM 1462 O O . TYR A 1 229 ? 24.569 -55.689 -2.049 1.00 50.53 193 TYR A O 1
ATOM 1471 N N . ARG A 1 230 ? 26.469 -54.893 -2.959 1.00 49.60 194 ARG A N 1
ATOM 1472 C CA . ARG A 1 230 ? 26.025 -55.067 -4.338 1.00 50.12 194 ARG A CA 1
ATOM 1473 C C . ARG A 1 230 ? 25.669 -56.516 -4.655 1.00 49.40 194 ARG A C 1
ATOM 1474 O O . ARG A 1 230 ? 26.453 -57.430 -4.403 1.00 55.87 194 ARG A O 1
ATOM 1482 N N . GLY A 1 231 ? 24.474 -56.717 -5.202 1.00 45.20 195 GLY A N 1
ATOM 1483 C CA . GLY A 1 231 ? 24.024 -58.041 -5.585 1.00 50.86 195 GLY A CA 1
ATOM 1484 C C . GLY A 1 231 ? 23.245 -58.751 -4.497 1.00 47.22 195 GLY A C 1
ATOM 1485 O O . GLY A 1 231 ? 22.966 -59.945 -4.603 1.00 57.53 195 GLY A O 1
ATOM 1486 N N . ALA A 1 232 ? 22.890 -58.018 -3.448 1.00 50.65 196 ALA A N 1
ATOM 1487 C CA . ALA A 1 232 ? 22.133 -58.596 -2.345 1.00 50.65 196 ALA A CA 1
ATOM 1488 C C . ALA A 1 232 ? 20.682 -58.837 -2.744 1.00 49.17 196 ALA A C 1
ATOM 1489 O O . ALA A 1 232 ? 20.082 -58.035 -3.461 1.00 49.35 196 ALA A O 1
ATOM 1491 N N . SER A 1 233 ? 20.125 -59.949 -2.278 1.00 50.12 197 SER A N 1
ATOM 1492 C CA . SER A 1 233 ? 18.737 -60.281 -2.561 1.00 47.04 197 SER A CA 1
ATOM 1493 C C . SER A 1 233 ? 17.809 -59.294 -1.865 1.00 48.17 197 SER A C 1
ATOM 1494 O O . SER A 1 233 ? 16.994 -58.632 -2.509 1.00 45.97 197 SER A O 1
ATOM 1497 N N . LEU A 1 234 ? 17.945 -59.197 -0.547 1.00 53.53 198 LEU A N 1
ATOM 1498 C CA . LEU A 1 234 ? 17.145 -58.269 0.242 1.00 45.34 198 LEU A CA 1
ATOM 1499 C C . LEU A 1 234 ? 18.026 -57.509 1.226 1.00 45.79 198 LEU A C 1
ATOM 1500 O O . LEU A 1 234 ? 18.930 -58.081 1.836 1.00 48.14 198 LEU A O 1
ATOM 1505 N N . ILE A 1 235 ? 17.766 -56.218 1.379 1.00 32.46 199 ILE A N 1
ATOM 1506 C CA . ILE A 1 235 ? 18.490 -55.427 2.360 1.00 35.40 199 ILE A CA 1
ATOM 1507 C C . ILE A 1 235 ? 17.488 -54.832 3.356 1.00 41.30 199 ILE A C 1
ATOM 1508 O O . ILE A 1 235 ? 16.390 -54.425 2.973 1.00 44.39 199 ILE A O 1
ATOM 1513 N N . THR A 1 236 ? 17.848 -54.823 4.638 1.00 35.70 200 THR A N 1
ATOM 1514 C CA . THR A 1 236 ? 16.899 -54.447 5.686 1.00 38.74 200 THR A CA 1
ATOM 1515 C C . THR A 1 236 ? 17.391 -53.332 6.610 1.00 40.18 200 THR A C 1
ATOM 1516 O O . THR A 1 236 ? 17.744 -53.585 7.762 1.00 44.46 200 THR A O 1
ATOM 1520 N N . PRO A 1 237 ? 17.401 -52.086 6.113 1.00 36.35 201 PRO A N 1
ATOM 1521 C CA . PRO A 1 237 ? 17.845 -50.965 6.944 1.00 36.61 201 PRO A CA 1
ATOM 1522 C C . PRO A 1 237 ? 16.713 -50.376 7.781 1.00 40.64 201 PRO A C 1
ATOM 1523 O O . PRO A 1 237 ? 15.557 -50.424 7.364 1.00 42.18 201 PRO A O 1
ATOM 1527 N N . ASN A 1 238 ? 17.035 -49.833 8.950 1.00 29.15 202 ASN A N 1
ATOM 1528 C CA . ASN A 1 238 ? 16.068 -49.010 9.659 1.00 33.13 202 ASN A CA 1
ATOM 1529 C C . ASN A 1 238 ? 16.072 -47.619 9.042 1.00 36.16 202 ASN A C 1
ATOM 1530 O O . ASN A 1 238 ? 16.804 -47.370 8.081 1.00 32.65 202 ASN A O 1
ATOM 1535 N N . ARG A 1 239 ? 15.257 -46.720 9.578 1.00 33.40 203 ARG A N 1
ATOM 1536 C CA . ARG A 1 239 ? 15.139 -45.386 9.005 1.00 35.70 203 ARG A CA 1
ATOM 1537 C C . ARG A 1 239 ? 16.474 -44.649 8.999 1.00 40.73 203 ARG A C 1
ATOM 1538 O O . ARG A 1 239 ? 16.839 -44.040 7.999 1.00 36.96 203 ARG A O 1
ATOM 1546 N N . ALA A 1 240 ? 17.214 -44.741 10.099 1.00 46.76 204 ALA A N 1
ATOM 1547 C CA . ALA A 1 240 ? 18.503 -44.060 10.216 1.00 41.92 204 ALA A CA 1
ATOM 1548 C C . ALA A 1 240 ? 19.552 -44.615 9.250 1.00 37.65 204 ALA A C 1
ATOM 1549 O O . ALA A 1 240 ? 20.323 -43.860 8.658 1.00 37.75 204 ALA A O 1
ATOM 1551 N N . GLU A 1 241 ? 19.577 -45.936 9.097 1.00 39.74 205 GLU A N 1
ATOM 1552 C CA . GLU A 1 241 ? 20.526 -46.588 8.198 1.00 42.87 205 GLU A CA 1
ATOM 1553 C C . GLU A 1 241 ? 20.275 -46.210 6.738 1.00 45.51 205 GLU A C 1
ATOM 1554 O O . GLU A 1 241 ? 21.217 -46.030 5.964 1.00 47.54 205 GLU A O 1
ATOM 1560 N N . LEU A 1 242 ? 19.006 -46.084 6.366 1.00 40.48 206 LEU A N 1
ATOM 1561 C CA . LEU A 1 242 ? 18.648 -45.661 5.017 1.00 39.84 206 LEU A CA 1
ATOM 1562 C C . LEU A 1 242 ? 18.841 -44.158 4.848 1.00 43.56 206 LEU A C 1
ATOM 1563 O O . LEU A 1 242 ? 19.254 -43.689 3.790 1.00 44.96 206 LEU A O 1
ATOM 1568 N N . ARG A 1 243 ? 18.548 -43.412 5.908 1.00 40.44 207 ARG A N 1
ATOM 1569 C CA . ARG A 1 243 ? 18.674 -41.959 5.907 1.00 37.06 207 ARG A CA 1
ATOM 1570 C C . ARG A 1 243 ? 20.123 -41.537 5.678 1.00 43.51 207 ARG A C 1
ATOM 1571 O O . ARG A 1 243 ? 20.397 -40.416 5.253 1.00 51.63 207 ARG A O 1
ATOM 1579 N N . GLU A 1 244 ? 21.048 -42.451 5.951 1.00 42.32 208 GLU A N 1
ATOM 1580 C CA . GLU A 1 244 ? 22.471 -42.168 5.826 1.00 46.39 208 GLU A CA 1
ATOM 1581 C C . GLU A 1 244 ? 22.966 -42.306 4.386 1.00 45.39 208 GLU A C 1
ATOM 1582 O O . GLU A 1 244 ? 23.918 -41.636 3.985 1.00 61.89 208 GLU A O 1
ATOM 1588 N N . VAL A 1 245 ? 22.316 -43.165 3.608 1.00 47.00 209 VAL A N 1
ATOM 1589 C CA . VAL A 1 245 ? 22.773 -43.438 2.246 1.00 46.57 209 VAL A CA 1
ATOM 1590 C C . VAL A 1 245 ? 22.026 -42.674 1.147 1.00 46.98 209 VAL A C 1
ATOM 1591 O O . VAL A 1 245 ? 22.564 -42.476 0.059 1.00 55.50 209 VAL A O 1
ATOM 1595 N N . VAL A 1 246 ? 20.795 -42.252 1.423 1.00 43.65 210 VAL A N 1
ATOM 1596 C CA . VAL A 1 246 ? 20.012 -41.523 0.426 1.00 46.43 210 VAL A CA 1
ATOM 1597 C C . VAL A 1 246 ? 19.526 -40.172 0.936 1.00 46.17 210 VAL A C 1
ATOM 1598 O O . VAL A 1 246 ? 18.836 -39.443 0.223 1.00 49.98 210 VAL A O 1
ATOM 1602 N N . GLY A 1 247 ? 19.879 -39.844 2.173 1.00 45.47 211 GLY A N 1
ATOM 1603 C CA . GLY A 1 247 ? 19.455 -38.590 2.766 1.00 49.00 211 GLY A CA 1
ATOM 1604 C C . GLY A 1 247 ? 18.004 -38.627 3.199 1.00 44.57 211 GLY A C 1
ATOM 1605 O O . GLY A 1 247 ? 17.313 -39.627 3.001 1.00 45.71 211 GLY A O 1
ATOM 1606 N N . GLN A 1 248 ? 17.540 -37.532 3.791 1.00 43.05 212 GLN A N 1
ATOM 1607 C CA . GLN A 1 248 ? 16.175 -37.456 4.292 1.00 39.94 212 GLN A CA 1
ATOM 1608 C C . GLN A 1 248 ? 15.166 -37.283 3.163 1.00 52.87 212 GLN A C 1
ATOM 1609 O O . GLN A 1 248 ? 15.251 -36.338 2.377 1.00 52.52 212 GLN A O 1
ATOM 1615 N N . TRP A 1 249 ? 14.212 -38.206 3.090 1.00 54.07 213 TRP A N 1
ATOM 1616 C CA . TRP A 1 249 ? 13.133 -38.123 2.114 1.00 46.08 213 TRP A CA 1
ATOM 1617 C C . TRP A 1 249 ? 12.071 -37.135 2.587 1.00 51.87 213 TRP A C 1
ATOM 1618 O O . TRP A 1 249 ? 11.711 -37.114 3.764 1.00 51.13 213 TRP A O 1
ATOM 1629 N N . LYS A 1 250 ? 11.573 -36.317 1.665 1.00 51.69 214 LYS A N 1
ATOM 1630 C CA . LYS A 1 250 ? 10.627 -35.260 2.013 1.00 52.78 214 LYS A CA 1
ATOM 1631 C C . LYS A 1 250 ? 9.175 -35.727 1.970 1.00 53.79 214 LYS A C 1
ATOM 1632 O O . LYS A 1 250 ? 8.306 -35.141 2.614 1.00 59.60 214 LYS A O 1
ATOM 1638 N N . SER A 1 251 ? 8.917 -36.781 1.206 1.00 57.42 215 SER A N 1
ATOM 1639 C CA . SER A 1 251 ? 7.578 -37.349 1.118 1.00 51.13 215 SER A CA 1
ATOM 1640 C C . SER A 1 251 ? 7.666 -38.857 0.947 1.00 53.41 215 SER A C 1
ATOM 1641 O O . SER A 1 251 ? 8.759 -39.418 0.869 1.00 52.86 215 SER A O 1
ATOM 1644 N N . GLU A 1 252 ? 6.512 -39.512 0.890 1.00 48.26 216 GLU A N 1
ATOM 1645 C CA . GLU A 1 252 ? 6.479 -40.953 0.691 1.00 43.93 216 GLU A CA 1
ATOM 1646 C C . GLU A 1 252 ? 6.874 -41.287 -0.745 1.00 49.87 216 GLU A C 1
ATOM 1647 O O . GLU A 1 252 ? 7.535 -42.293 -0.999 1.00 50.26 216 GLU A O 1
ATOM 1653 N N . ASP A 1 253 ? 6.471 -40.431 -1.678 1.00 48.25 217 ASP A N 1
ATOM 1654 C CA . ASP A 1 253 ? 6.835 -40.599 -3.080 1.00 55.08 217 ASP A CA 1
ATOM 1655 C C . ASP A 1 253 ? 8.322 -40.347 -3.287 1.00 51.18 217 ASP A C 1
ATOM 1656 O O . ASP A 1 253 ? 8.961 -40.989 -4.123 1.00 43.62 217 ASP A O 1
ATOM 1661 N N . ASP A 1 254 ? 8.865 -39.404 -2.525 1.00 50.60 218 ASP A N 1
ATOM 1662 C CA . ASP A 1 254 ? 10.293 -39.122 -2.570 1.00 47.82 218 ASP A CA 1
ATOM 1663 C C . ASP A 1 254 ? 11.074 -40.341 -2.088 1.00 51.94 218 ASP A C 1
ATOM 1664 O O . ASP A 1 254 ? 12.117 -40.681 -2.645 1.00 46.89 218 ASP A O 1
ATOM 1669 N N . LEU A 1 255 ? 10.550 -41.001 -1.059 1.00 47.07 219 LEU A N 1
ATOM 1670 C CA . LEU A 1 255 ? 11.169 -42.208 -0.518 1.00 43.89 219 LEU A CA 1
ATOM 1671 C C . LEU A 1 255 ? 11.207 -43.334 -1.549 1.00 47.35 219 LEU A C 1
ATOM 1672 O O . LEU A 1 255 ? 12.248 -43.959 -1.759 1.00 43.49 219 LEU A O 1
ATOM 1677 N N . ARG A 1 256 ? 10.067 -43.581 -2.191 1.00 48.66 220 ARG A N 1
ATOM 1678 C CA . ARG A 1 256 ? 9.960 -44.617 -3.214 1.00 48.42 220 ARG A CA 1
ATOM 1679 C C . ARG A 1 256 ? 10.938 -44.371 -4.355 1.00 44.39 220 ARG A C 1
ATOM 1680 O O . ARG A 1 256 ? 11.513 -45.308 -4.907 1.00 43.20 220 ARG A O 1
ATOM 1688 N N . ALA A 1 257 ? 11.127 -43.101 -4.697 1.00 46.86 221 ALA A N 1
ATOM 1689 C CA . ALA A 1 257 ? 12.042 -42.722 -5.765 1.00 45.61 221 ALA A CA 1
ATOM 1690 C C . ALA A 1 257 ? 13.479 -43.072 -5.402 1.00 44.10 221 ALA A C 1
ATOM 1691 O O . ALA A 1 257 ? 14.203 -43.661 -6.205 1.00 49.26 221 ALA A O 1
ATOM 1693 N N . ARG A 1 258 ? 13.886 -42.706 -4.191 1.00 48.47 222 ARG A N 1
ATOM 1694 C CA . ARG A 1 258 ? 15.253 -42.940 -3.739 1.00 51.46 222 ARG A CA 1
ATOM 1695 C C . ARG A 1 258 ? 15.540 -44.427 -3.559 1.00 44.94 222 ARG A C 1
ATOM 1696 O O . ARG A 1 258 ? 16.629 -44.901 -3.886 1.00 50.74 222 ARG A O 1
ATOM 1704 N N . VAL A 1 259 ? 14.562 -45.159 -3.038 1.00 42.46 223 VAL A N 1
ATOM 1705 C CA . VAL A 1 259 ? 14.709 -46.597 -2.845 1.00 44.55 223 VAL A CA 1
ATOM 1706 C C . VAL A 1 259 ? 14.810 -47.318 -4.185 1.00 44.68 223 VAL A C 1
ATOM 1707 O O . VAL A 1 259 ? 15.695 -48.150 -4.384 1.00 50.00 223 VAL A O 1
ATOM 1711 N N . ALA A 1 260 ? 13.906 -46.986 -5.102 1.00 45.71 224 ALA A N 1
ATOM 1712 C CA . ALA A 1 260 ? 13.926 -47.565 -6.441 1.00 48.16 224 ALA A CA 1
ATOM 1713 C C . ALA A 1 260 ? 15.248 -47.260 -7.135 1.00 47.25 224 ALA A C 1
ATOM 1714 O O . ALA A 1 260 ? 15.810 -48.109 -7.828 1.00 50.86 224 ALA A O 1
ATOM 1716 N N . ASN A 1 261 ? 15.740 -46.042 -6.934 1.00 48.98 225 ASN A N 1
ATOM 1717 C CA . ASN A 1 261 ? 17.030 -45.629 -7.471 1.00 53.30 225 ASN A CA 1
ATOM 1718 C C . ASN A 1 261 ? 18.165 -46.456 -6.868 1.00 52.72 225 ASN A C 1
ATOM 1719 O O . ASN A 1 261 ? 19.039 -46.944 -7.588 1.00 50.72 225 ASN A O 1
ATOM 1724 N N . LEU A 1 262 ? 18.139 -46.610 -5.546 1.00 49.72 226 LEU A N 1
ATOM 1725 C CA . LEU A 1 262 ? 19.161 -47.366 -4.830 1.00 54.66 226 LEU A CA 1
ATOM 1726 C C . LEU A 1 262 ? 19.204 -48.809 -5.316 1.00 51.20 226 LEU A C 1
ATOM 1727 O O . LEU A 1 262 ? 20.273 -49.330 -5.637 1.00 49.10 226 LEU A O 1
ATOM 1732 N N . ARG A 1 263 ? 18.036 -49.445 -5.362 1.00 51.90 227 ARG A N 1
ATOM 1733 C CA . ARG A 1 263 ? 17.927 -50.847 -5.756 1.00 53.63 227 ARG A CA 1
ATOM 1734 C C . ARG A 1 263 ? 18.515 -51.100 -7.139 1.00 51.80 227 ARG A C 1
ATOM 1735 O O . ARG A 1 263 ? 19.252 -52.064 -7.344 1.00 50.49 227 ARG A O 1
ATOM 1743 N N . ALA A 1 264 ? 18.188 -50.223 -8.083 1.00 55.40 228 ALA A N 1
ATOM 1744 C CA . ALA A 1 264 ? 18.711 -50.331 -9.438 1.00 56.45 228 ALA A CA 1
ATOM 1745 C C . ALA A 1 264 ? 20.215 -50.094 -9.458 1.00 56.07 228 ALA A C 1
ATOM 1746 O O . ALA A 1 264 ? 20.961 -50.827 -10.108 1.00 70.48 228 ALA A O 1
ATOM 1748 N N . GLU A 1 265 ? 20.655 -49.071 -8.733 1.00 52.19 229 GLU A N 1
ATOM 1749 C CA . GLU A 1 265 ? 22.057 -48.675 -8.740 1.00 54.13 229 GLU A CA 1
ATOM 1750 C C . GLU A 1 265 ? 22.945 -49.694 -8.029 1.00 58.92 229 GLU A C 1
ATOM 1751 O O . GLU A 1 265 ? 24.149 -49.753 -8.274 1.00 55.60 229 GLU A O 1
ATOM 1757 N N . LEU A 1 266 ? 22.345 -50.499 -7.156 1.00 58.59 230 LEU A N 1
ATOM 1758 C CA . LEU A 1 266 ? 23.101 -51.455 -6.348 1.00 50.64 230 LEU A CA 1
ATOM 1759 C C . LEU A 1 266 ? 22.782 -52.917 -6.667 1.00 61.15 230 LEU A C 1
ATOM 1760 O O . LEU A 1 266 ? 23.275 -53.821 -5.991 1.00 61.20 230 LEU A O 1
ATOM 1765 N N . ASP A 1 267 ? 21.965 -53.137 -7.695 1.00 53.03 231 ASP A N 1
ATOM 1766 C CA . ASP A 1 267 ? 21.542 -54.483 -8.105 1.00 56.19 231 ASP A CA 1
ATOM 1767 C C . ASP A 1 267 ? 20.911 -55.288 -6.969 1.00 56.77 231 ASP A C 1
ATOM 1768 O O . ASP A 1 267 ? 21.159 -56.487 -6.830 1.00 55.46 231 ASP A O 1
ATOM 1773 N N . ILE A 1 268 ? 20.094 -54.620 -6.163 1.00 53.28 232 ILE A N 1
ATOM 1774 C CA . ILE A 1 268 ? 19.403 -55.275 -5.060 1.00 49.49 232 ILE A CA 1
ATOM 1775 C C . ILE A 1 268 ? 17.915 -55.423 -5.369 1.00 46.50 232 ILE A C 1
ATOM 1776 O O . ILE A 1 268 ? 17.224 -54.435 -5.616 1.00 45.62 232 ILE A O 1
ATOM 1781 N N . ASP A 1 269 ? 17.433 -56.663 -5.357 1.00 49.72 233 ASP A N 1
ATOM 1782 C CA . ASP A 1 269 ? 16.052 -56.971 -5.723 1.00 47.87 233 ASP A CA 1
ATOM 1783 C C . ASP A 1 269 ? 15.032 -56.225 -4.870 1.00 43.62 233 ASP A C 1
ATOM 1784 O O . ASP A 1 269 ? 14.170 -55.522 -5.394 1.00 53.47 233 ASP A O 1
ATOM 1789 N N . ALA A 1 270 ? 15.135 -56.380 -3.555 1.00 47.34 234 ALA A N 1
ATOM 1790 C CA . ALA A 1 270 ? 14.176 -55.769 -2.646 1.00 46.29 234 ALA A CA 1
ATOM 1791 C C . ALA A 1 270 ? 14.845 -55.055 -1.477 1.00 41.35 234 ALA A C 1
ATOM 1792 O O . ALA A 1 270 ? 15.917 -55.454 -1.019 1.00 37.51 234 ALA A O 1
ATOM 1794 N N . LEU A 1 271 ? 14.202 -53.992 -1.005 1.00 37.35 235 LEU A N 1
ATOM 1795 C CA . LEU A 1 271 ? 14.642 -53.278 0.189 1.00 38.59 235 LEU A CA 1
ATOM 1796 C C . LEU A 1 271 ? 13.524 -53.282 1.222 1.00 35.83 235 LEU A C 1
ATOM 1797 O O . LEU A 1 271 ? 12.374 -52.975 0.911 1.00 39.15 235 LEU A O 1
ATOM 1802 N N . LEU A 1 272 ? 13.871 -53.632 2.453 1.00 31.98 236 LEU A N 1
ATOM 1803 C CA . LEU A 1 272 ? 12.896 -53.700 3.527 1.00 33.39 236 LEU A CA 1
ATOM 1804 C C . LEU A 1 272 ? 13.217 -52.660 4.594 1.00 40.14 236 LEU A C 1
ATOM 1805 O O . LEU A 1 272 ? 14.176 -52.809 5.349 1.00 42.15 236 LEU A O 1
ATOM 1810 N N . LEU A 1 273 ? 12.414 -51.604 4.648 1.00 35.40 237 LEU A N 1
ATOM 1811 C CA . LEU A 1 273 ? 12.657 -50.509 5.580 1.00 31.82 237 LEU A CA 1
ATOM 1812 C C . LEU A 1 273 ? 11.828 -50.638 6.853 1.00 32.45 237 LEU A C 1
ATOM 1813 O O . LEU A 1 273 ? 10.608 -50.492 6.821 1.00 31.39 237 LEU A O 1
ATOM 1818 N N . THR A 1 274 ? 12.495 -50.909 7.972 1.00 39.06 238 THR A N 1
ATOM 1819 C CA . THR A 1 274 ? 11.826 -50.921 9.268 1.00 40.59 238 THR A CA 1
ATOM 1820 C C . THR A 1 274 ? 11.744 -49.496 9.792 1.00 35.63 238 THR A C 1
ATOM 1821 O O . THR A 1 274 ? 12.726 -48.755 9.751 1.00 40.90 238 THR A O 1
ATOM 1825 N N . ARG A 1 275 ? 10.568 -49.111 10.279 1.00 37.69 239 ARG A N 1
ATOM 1826 C CA . ARG A 1 275 ? 10.315 -47.720 10.638 1.00 39.89 239 ARG A CA 1
ATOM 1827 C C . ARG A 1 275 ? 9.781 -47.578 12.062 1.00 43.43 239 ARG A C 1
ATOM 1828 O O . ARG A 1 275 ? 8.938 -46.720 12.329 1.00 42.62 239 ARG A O 1
ATOM 1836 N N . SER A 1 276 ? 10.273 -48.420 12.964 1.00 43.38 240 SER A N 1
ATOM 1837 C CA . SER A 1 276 ? 9.874 -48.365 14.367 1.00 50.55 240 SER A CA 1
ATOM 1838 C C . SER A 1 276 ? 8.367 -48.483 14.577 1.00 47.27 240 SER A C 1
ATOM 1839 O O . SER A 1 276 ? 7.752 -49.482 14.203 1.00 50.73 240 SER A O 1
ATOM 1842 N N . GLU A 1 277 ? 7.781 -47.455 15.183 1.00 50.46 241 GLU A N 1
ATOM 1843 C CA . GLU A 1 277 ? 6.350 -47.446 15.484 1.00 50.85 241 GLU A CA 1
ATOM 1844 C C . GLU A 1 277 ? 5.488 -47.291 14.232 1.00 44.91 241 GLU A C 1
ATOM 1845 O O . GLU A 1 277 ? 4.268 -47.446 14.287 1.00 43.77 241 GLU A O 1
ATOM 1851 N N . GLU A 1 278 ? 6.122 -46.978 13.106 1.00 48.58 242 GLU A N 1
ATOM 1852 C CA . GLU A 1 278 ? 5.416 -46.893 11.833 1.00 50.02 242 GLU A CA 1
ATOM 1853 C C . GLU A 1 278 ? 5.260 -48.282 11.228 1.00 49.85 242 GLU A C 1
ATOM 1854 O O . GLU A 1 278 ? 4.484 -48.479 10.293 1.00 50.83 242 GLU A O 1
ATOM 1860 N N . GLY A 1 279 ? 6.004 -49.241 11.769 1.00 45.65 243 GLY A N 1
ATOM 1861 C CA . GLY A 1 279 ? 5.998 -50.593 11.248 1.00 37.40 243 GLY A CA 1
ATOM 1862 C C . GLY A 1 279 ? 7.138 -50.803 10.275 1.00 43.39 243 GLY A C 1
ATOM 1863 O O . GLY A 1 279 ? 8.303 -50.606 10.621 1.00 45.65 243 GLY A O 1
ATOM 1872 N N . THR A 1 281 ? 8.097 -51.162 5.648 1.00 31.48 245 THR A N 1
ATOM 1873 C CA . THR A 1 281 ? 7.665 -51.122 4.261 1.00 29.43 245 THR A CA 1
ATOM 1874 C C . THR A 1 281 ? 8.611 -51.907 3.359 1.00 35.30 245 THR A C 1
ATOM 1875 O O . THR A 1 281 ? 9.812 -51.642 3.317 1.00 31.20 245 THR A O 1
ATOM 1879 N N . LEU A 1 282 ? 8.057 -52.878 2.640 1.00 36.92 246 LEU A N 1
ATOM 1880 C CA . LEU A 1 282 ? 8.827 -53.669 1.689 1.00 34.45 246 LEU A CA 1
ATOM 1881 C C . LEU A 1 282 ? 8.781 -53.021 0.312 1.00 35.99 246 LEU A C 1
ATOM 1882 O O . LEU A 1 282 ? 7.710 -52.672 -0.182 1.00 37.31 246 LEU A O 1
ATOM 1887 N N . PHE A 1 283 ? 9.948 -52.858 -0.301 1.00 38.34 247 PHE A N 1
ATOM 1888 C CA . PHE A 1 283 ? 10.046 -52.277 -1.635 1.00 39.78 247 PHE A CA 1
ATOM 1889 C C . PHE A 1 283 ? 10.644 -53.280 -2.608 1.00 43.23 247 PHE A C 1
ATOM 1890 O O . PHE A 1 283 ? 11.738 -53.791 -2.385 1.00 40.01 247 PHE A O 1
ATOM 1898 N N . SER A 1 284 ? 9.930 -53.550 -3.694 1.00 55.45 248 SER A N 1
ATOM 1899 C CA . SER A 1 284 ? 10.422 -54.459 -4.721 1.00 53.60 248 SER A CA 1
ATOM 1900 C C . SER A 1 284 ? 9.895 -54.055 -6.090 1.00 58.57 248 SER A C 1
ATOM 1901 O O . SER A 1 284 ? 9.148 -53.085 -6.218 1.00 55.51 248 SER A O 1
ATOM 1904 N N . ALA A 1 285 ? 10.290 -54.805 -7.113 1.00 62.40 249 ALA A N 1
ATOM 1905 C CA . ALA A 1 285 ? 9.804 -54.567 -8.465 1.00 61.30 249 ALA A CA 1
ATOM 1906 C C . ALA A 1 285 ? 8.311 -54.863 -8.550 1.00 55.79 249 ALA A C 1
ATOM 1907 O O . ALA A 1 285 ? 7.603 -54.299 -9.383 1.00 57.55 249 ALA A O 1
ATOM 1909 N N . GLY A 1 286 ? 7.841 -55.748 -7.676 1.00 58.55 250 GLY A N 1
ATOM 1910 C CA . GLY A 1 286 ? 6.441 -56.123 -7.635 1.00 50.18 250 GLY A CA 1
ATOM 1911 C C . GLY A 1 286 ? 5.572 -55.163 -6.844 1.00 59.53 250 GLY A C 1
ATOM 1912 O O . GLY A 1 286 ? 4.373 -55.389 -6.688 1.00 54.99 250 GLY A O 1
ATOM 1913 N N . GLY A 1 287 ? 6.175 -54.094 -6.332 1.00 53.19 251 GLY A N 1
ATOM 1914 C CA . GLY A 1 287 ? 5.424 -53.072 -5.626 1.00 50.81 251 GLY A CA 1
ATOM 1915 C C . GLY A 1 287 ? 5.803 -52.895 -4.169 1.00 49.29 251 GLY A C 1
ATOM 1916 O O . GLY A 1 287 ? 6.810 -53.430 -3.705 1.00 48.95 251 GLY A O 1
ATOM 1917 N N . GLU A 1 288 ? 4.982 -52.139 -3.448 1.00 49.38 252 GLU A N 1
ATOM 1918 C CA . GLU A 1 288 ? 5.241 -51.832 -2.047 1.00 49.73 252 GLU A CA 1
ATOM 1919 C C . GLU A 1 288 ? 4.270 -52.543 -1.113 1.00 43.57 252 GLU A C 1
ATOM 1920 O O . GLU A 1 288 ? 3.114 -52.782 -1.464 1.00 49.62 252 GLU A O 1
ATOM 1926 N N . LEU A 1 289 ? 4.751 -52.878 0.078 1.00 36.77 253 LEU A N 1
ATOM 1927 C CA . LEU A 1 289 ? 3.899 -53.430 1.122 1.00 42.48 253 LEU A CA 1
ATOM 1928 C C . LEU A 1 289 ? 4.192 -52.740 2.443 1.00 46.70 253 LEU A C 1
ATOM 1929 O O . LEU A 1 289 ? 5.302 -52.834 2.966 1.00 39.96 253 LEU A O 1
ATOM 1934 N N . HIS A 1 290 ? 3.198 -52.045 2.982 1.00 45.50 254 HIS A N 1
ATOM 1935 C CA . HIS A 1 290 ? 3.362 -51.389 4.270 1.00 41.77 254 HIS A CA 1
ATOM 1936 C C . HIS A 1 290 ? 2.630 -52.127 5.379 1.00 45.19 254 HIS A C 1
ATOM 1937 O O . HIS A 1 290 ? 1.406 -52.252 5.354 1.00 43.62 254 HIS A O 1
ATOM 1944 N N . ALA A 1 291 ? 3.387 -52.612 6.355 1.00 42.35 255 ALA A N 1
ATOM 1945 C CA . ALA A 1 291 ? 2.802 -53.238 7.531 1.00 44.69 255 ALA A CA 1
ATOM 1946 C C . ALA A 1 291 ? 2.975 -52.319 8.733 1.00 39.69 255 ALA A C 1
ATOM 1947 O O . ALA A 1 291 ? 4.092 -51.920 9.058 1.00 40.94 255 ALA A O 1
ATOM 1949 N N . PRO A 1 292 ? 1.863 -51.969 9.393 1.00 43.30 256 PRO A N 1
ATOM 1950 C CA . PRO A 1 292 ? 1.918 -51.093 10.565 1.00 43.53 256 PRO A CA 1
ATOM 1951 C C . PRO A 1 292 ? 2.395 -51.846 11.802 1.00 50.38 256 PRO A C 1
ATOM 1952 O O . PRO A 1 292 ? 2.334 -53.076 11.828 1.00 44.57 256 PRO A O 1
ATOM 1956 N N . ALA A 1 293 ? 2.873 -51.116 12.805 1.00 50.26 257 ALA A N 1
ATOM 1957 C CA . ALA A 1 293 ? 3.306 -51.723 14.056 1.00 36.48 257 ALA A CA 1
ATOM 1958 C C . ALA A 1 293 ? 2.128 -52.412 14.737 1.00 49.76 257 ALA A C 1
ATOM 1959 O O . ALA A 1 293 ? 1.013 -51.889 14.744 1.00 49.89 257 ALA A O 1
ATOM 1961 N N . LEU A 1 294 ? 2.378 -53.586 15.307 1.00 44.31 258 LEU A N 1
ATOM 1962 C CA . LEU A 1 294 ? 1.305 -54.407 15.858 1.00 46.80 258 LEU A CA 1
ATOM 1963 C C . LEU A 1 294 ? 1.356 -54.528 17.378 1.00 57.78 258 LEU A C 1
ATOM 1964 O O . LEU A 1 294 ? 0.370 -54.905 18.009 1.00 73.16 258 LEU A O 1
ATOM 1969 N N . ALA A 1 295 ? 2.506 -54.206 17.960 1.00 60.95 259 ALA A N 1
ATOM 1970 C CA . ALA A 1 295 ? 2.708 -54.334 19.400 1.00 63.77 259 ALA A CA 1
ATOM 1971 C C . ALA A 1 295 ? 1.744 -53.469 20.215 1.00 69.82 259 ALA A C 1
ATOM 1972 O O . ALA A 1 295 ? 1.719 -52.247 20.069 1.00 78.77 259 ALA A O 1
ATOM 1974 N N . ARG A 1 296 ? 0.948 -54.102 21.070 1.00 63.01 260 ARG A N 1
ATOM 1975 C CA . ARG A 1 296 ? 0.079 -53.352 21.974 1.00 81.98 260 ARG A CA 1
ATOM 1976 C C . ARG A 1 296 ? 0.823 -52.968 23.251 1.00 75.77 260 ARG A C 1
ATOM 1977 O O . ARG A 1 296 ? 0.420 -52.049 23.965 1.00 82.00 260 ARG A O 1
ATOM 1985 N N . GLU A 1 297 ? 1.912 -53.675 23.528 1.00 71.23 261 GLU A N 1
ATOM 1986 C CA . GLU A 1 297 ? 2.758 -53.362 24.672 1.00 76.09 261 GLU A CA 1
ATOM 1987 C C . GLU A 1 297 ? 4.205 -53.200 24.229 1.00 65.48 261 GLU A C 1
ATOM 1988 O O . GLU A 1 297 ? 4.827 -54.148 23.752 1.00 68.17 261 GLU A O 1
ATOM 1994 N N . VAL A 1 298 ? 4.731 -51.991 24.379 1.00 60.18 262 VAL A N 1
ATOM 1995 C CA . VAL A 1 298 ? 6.110 -51.708 24.011 1.00 60.65 262 VAL A CA 1
ATOM 1996 C C . VAL A 1 298 ? 6.961 -51.548 25.262 1.00 64.00 262 VAL A C 1
ATOM 1997 O O . VAL A 1 298 ? 6.934 -50.506 25.915 1.00 67.66 262 VAL A O 1
ATOM 2001 N N . PHE A 1 299 ? 7.709 -52.593 25.599 1.00 67.20 263 PHE A N 1
ATOM 2002 C CA . PHE A 1 299 ? 8.554 -52.574 26.789 1.00 59.92 263 PHE A CA 1
ATOM 2003 C C . PHE A 1 299 ? 10.011 -52.273 26.447 1.00 53.59 263 PHE A C 1
ATOM 2004 O O . PHE A 1 299 ? 10.599 -51.323 26.965 1.00 66.88 263 PHE A O 1
ATOM 2012 N N . ASP A 1 300 ? 10.590 -53.088 25.574 1.00 50.08 264 ASP A N 1
ATOM 2013 C CA . ASP A 1 300 ? 11.981 -52.918 25.175 1.00 58.16 264 ASP A CA 1
ATOM 2014 C C . ASP A 1 300 ? 12.133 -53.259 23.698 1.00 48.19 264 ASP A C 1
ATOM 2015 O O . ASP A 1 300 ? 11.754 -54.341 23.254 1.00 50.61 264 ASP A O 1
ATOM 2020 N N . VAL A 1 301 ? 12.705 -52.326 22.949 1.00 49.21 265 VAL A N 1
ATOM 2021 C CA . VAL A 1 301 ? 12.768 -52.424 21.496 1.00 47.24 265 VAL A CA 1
ATOM 2022 C C . VAL A 1 301 ? 14.116 -52.972 21.012 1.00 53.83 265 VAL A C 1
ATOM 2023 O O . VAL A 1 301 ? 14.216 -53.510 19.906 1.00 56.32 265 VAL A O 1
ATOM 2027 N N . SER A 1 302 ? 15.137 -52.850 21.860 1.00 52.31 266 SER A N 1
ATOM 2028 C CA . SER A 1 302 ? 16.507 -53.257 21.535 1.00 56.05 266 SER A CA 1
ATOM 2029 C C . SER A 1 302 ? 16.618 -54.605 20.823 1.00 55.55 266 SER A C 1
ATOM 2030 O O . SER A 1 302 ? 16.328 -55.656 21.400 1.00 44.68 266 SER A O 1
ATOM 2033 N N . GLY A 1 303 ? 17.036 -54.555 19.562 1.00 44.48 267 GLY A N 1
ATOM 2034 C CA . GLY A 1 303 ? 17.239 -55.756 18.773 1.00 50.11 267 GLY A CA 1
ATOM 2035 C C . GLY A 1 303 ? 16.020 -56.193 17.983 1.00 46.03 267 GLY A C 1
ATOM 2036 O O . GLY A 1 303 ? 15.936 -57.346 17.561 1.00 50.11 267 GLY A O 1
ATOM 2037 N N . ALA A 1 304 ? 15.076 -55.280 17.777 1.00 44.72 268 ALA A N 1
ATOM 2038 C CA . ALA A 1 304 ? 13.862 -55.602 17.034 1.00 38.36 268 ALA A CA 1
ATOM 2039 C C . ALA A 1 304 ? 14.167 -55.896 15.566 1.00 40.64 268 ALA A C 1
ATOM 2040 O O . ALA A 1 304 ? 13.567 -56.786 14.967 1.00 38.11 268 ALA A O 1
ATOM 2042 N N . GLY A 1 305 ? 15.107 -55.147 14.998 1.00 34.44 269 GLY A N 1
ATOM 2043 C CA . GLY A 1 305 ? 15.547 -55.373 13.633 1.00 32.70 269 GLY A CA 1
ATOM 2044 C C . GLY A 1 305 ? 16.218 -56.723 13.452 1.00 49.22 269 GLY A C 1
ATOM 2045 O O . GLY A 1 305 ? 16.206 -57.288 12.356 1.00 43.40 269 GLY A O 1
ATOM 2046 N N . ASP A 1 306 ? 16.812 -57.238 14.525 1.00 48.14 270 ASP A N 1
ATOM 2047 C CA . ASP A 1 306 ? 17.417 -58.565 14.499 1.00 43.70 270 ASP A CA 1
ATOM 2048 C C . ASP A 1 306 ? 16.340 -59.624 14.299 1.00 48.79 270 ASP A C 1
ATOM 2049 O O . ASP A 1 306 ? 16.460 -60.488 13.431 1.00 37.76 270 ASP A O 1
ATOM 2054 N N . THR A 1 307 ? 15.290 -59.542 15.112 1.00 37.94 271 THR A N 1
ATOM 2055 C CA . THR A 1 307 ? 14.149 -60.444 15.011 1.00 36.70 271 THR A CA 1
ATOM 2056 C C . THR A 1 307 ? 13.522 -60.370 13.619 1.00 43.82 271 THR A C 1
ATOM 2057 O O . THR A 1 307 ? 13.136 -61.389 13.043 1.00 42.91 271 THR A O 1
ATOM 2061 N N . VAL A 1 308 ? 13.441 -59.157 13.083 1.00 42.35 272 VAL A N 1
ATOM 2062 C CA . VAL A 1 308 ? 12.880 -58.921 11.758 1.00 40.98 272 VAL A CA 1
ATOM 2063 C C . VAL A 1 308 ? 13.606 -59.691 10.652 1.00 39.45 272 VAL A C 1
ATOM 2064 O O . VAL A 1 308 ? 12.999 -60.509 9.959 1.00 38.19 272 VAL A O 1
ATOM 2068 N N . ILE A 1 309 ? 14.901 -59.433 10.488 1.00 33.98 273 ILE A N 1
ATOM 2069 C CA . ILE A 1 309 ? 15.659 -60.056 9.406 1.00 37.83 273 ILE A CA 1
ATOM 2070 C C . ILE A 1 309 ? 15.834 -61.558 9.639 1.00 43.40 273 ILE A C 1
ATOM 2071 O O . ILE A 1 309 ? 15.961 -62.331 8.688 1.00 45.35 273 ILE A O 1
ATOM 2076 N N . ALA A 1 310 ? 15.822 -61.966 10.905 1.00 42.16 274 ALA A N 1
ATOM 2077 C CA . ALA A 1 310 ? 15.899 -63.380 11.247 1.00 41.75 274 ALA A CA 1
ATOM 2078 C C . ALA A 1 310 ? 14.660 -64.117 10.752 1.00 45.81 274 ALA A C 1
ATOM 2079 O O . ALA A 1 310 ? 14.770 -65.147 10.086 1.00 42.31 274 ALA A O 1
ATOM 2081 N N . THR A 1 311 ? 13.485 -63.580 11.076 1.00 42.46 275 THR A N 1
ATOM 2082 C CA . THR A 1 311 ? 12.224 -64.179 10.652 1.00 42.90 275 THR A CA 1
ATOM 2083 C C . THR A 1 311 ? 12.150 -64.306 9.133 1.00 48.36 275 THR A C 1
ATOM 2084 O O . THR A 1 311 ? 11.884 -65.389 8.613 1.00 54.53 275 THR A O 1
ATOM 2088 N N . VAL A 1 312 ? 12.395 -63.203 8.431 1.00 38.77 276 VAL A N 1
ATOM 2089 C CA . VAL A 1 312 ? 12.404 -63.200 6.969 1.00 42.83 276 VAL A CA 1
ATOM 2090 C C . VAL A 1 312 ? 13.315 -64.293 6.416 1.00 48.95 276 VAL A C 1
ATOM 2091 O O . VAL A 1 312 ? 12.939 -65.022 5.500 1.00 49.44 276 VAL A O 1
ATOM 2095 N N . ALA A 1 313 ? 14.507 -64.409 6.994 1.00 43.21 277 ALA A N 1
ATOM 2096 C CA . ALA A 1 313 ? 15.492 -65.388 6.546 1.00 40.72 277 ALA A CA 1
ATOM 2097 C C . ALA A 1 313 ? 15.000 -66.829 6.670 1.00 50.44 277 ALA A C 1
ATOM 2098 O O . ALA A 1 313 ? 15.077 -67.600 5.711 1.00 55.54 277 ALA A O 1
ATOM 2100 N N . THR A 1 314 ? 14.503 -67.192 7.849 1.00 40.80 278 THR A N 1
ATOM 2101 C CA . THR A 1 314 ? 14.048 -68.558 8.091 1.00 58.06 278 THR A CA 1
ATOM 2102 C C . THR A 1 314 ? 12.795 -68.885 7.292 1.00 54.26 278 THR A C 1
ATOM 2103 O O . THR A 1 314 ? 12.610 -70.023 6.859 1.00 53.99 278 THR A O 1
ATOM 2115 N N . LEU A 1 316 ? 12.022 -67.541 4.322 1.00 44.78 280 LEU A N 1
ATOM 2116 C CA . LEU A 1 316 ? 12.497 -67.714 2.954 1.00 51.86 280 LEU A CA 1
ATOM 2117 C C . LEU A 1 316 ? 13.137 -69.087 2.762 1.00 58.44 280 LEU A C 1
ATOM 2118 O O . LEU A 1 316 ? 12.931 -69.741 1.738 1.00 62.80 280 LEU A O 1
ATOM 2123 N N . GLY A 1 317 ? 13.903 -69.523 3.758 1.00 59.87 281 GLY A N 1
ATOM 2124 C CA . GLY A 1 317 ? 14.548 -70.822 3.711 1.00 54.25 281 GLY A CA 1
ATOM 2125 C C . GLY A 1 317 ? 13.562 -71.966 3.853 1.00 56.09 281 GLY A C 1
ATOM 2126 O O . GLY A 1 317 ? 13.858 -73.101 3.479 1.00 57.64 281 GLY A O 1
ATOM 2127 N N . ALA A 1 318 ? 12.388 -71.667 4.400 1.00 48.70 282 ALA A N 1
ATOM 2128 C CA . ALA A 1 318 ? 11.344 -72.672 4.563 1.00 50.06 282 ALA A CA 1
ATOM 2129 C C . ALA A 1 318 ? 10.389 -72.665 3.373 1.00 55.75 282 ALA A C 1
ATOM 2130 O O . ALA A 1 318 ? 9.350 -73.326 3.397 1.00 55.67 282 ALA A O 1
ATOM 2132 N N . GLY A 1 319 ? 10.745 -71.910 2.338 1.00 57.75 283 GLY A N 1
ATOM 2133 C CA . GLY A 1 319 ? 9.959 -71.866 1.118 1.00 60.29 283 GLY A CA 1
ATOM 2134 C C . GLY A 1 319 ? 8.848 -70.833 1.134 1.00 60.52 283 GLY A C 1
ATOM 2135 O O . GLY A 1 319 ? 8.144 -70.654 0.140 1.00 48.25 283 GLY A O 1
ATOM 2136 N N . VAL A 1 320 ? 8.686 -70.152 2.263 1.00 52.45 284 VAL A N 1
ATOM 2137 C CA . VAL A 1 320 ? 7.672 -69.112 2.390 1.00 45.80 284 VAL A CA 1
ATOM 2138 C C . VAL A 1 320 ? 8.008 -67.932 1.482 1.00 47.85 284 VAL A C 1
ATOM 2139 O O . VAL A 1 320 ? 9.134 -67.435 1.498 1.00 52.83 284 VAL A O 1
ATOM 2143 N N . PRO A 1 321 ? 7.033 -67.492 0.670 1.00 48.72 285 PRO A N 1
ATOM 2144 C CA . PRO A 1 321 ? 7.217 -66.347 -0.231 1.00 57.83 285 PRO A CA 1
ATOM 2145 C C . PRO A 1 321 ? 7.571 -65.065 0.524 1.00 47.02 285 PRO A C 1
ATOM 2146 O O . PRO A 1 321 ? 7.162 -64.890 1.673 1.00 42.53 285 PRO A O 1
ATOM 2150 N N . LEU A 1 322 ? 8.329 -64.189 -0.130 1.00 46.10 286 LEU A N 1
ATOM 2151 C CA . LEU A 1 322 ? 8.880 -62.988 0.498 1.00 44.72 286 LEU A CA 1
ATOM 2152 C C . LEU A 1 322 ? 7.835 -62.103 1.170 1.00 44.87 286 LEU A C 1
ATOM 2153 O O . LEU A 1 322 ? 8.054 -61.596 2.270 1.00 46.58 286 LEU A O 1
ATOM 2158 N N . VAL A 1 323 ? 6.703 -61.920 0.501 1.00 46.35 287 VAL A N 1
ATOM 2159 C CA . VAL A 1 323 ? 5.651 -61.056 1.010 1.00 41.05 287 VAL A CA 1
ATOM 2160 C C . VAL A 1 323 ? 5.098 -61.579 2.329 1.00 44.75 287 VAL A C 1
ATOM 2161 O O . VAL A 1 323 ? 4.893 -60.815 3.272 1.00 46.09 287 VAL A O 1
ATOM 2165 N N . ASP A 1 324 ? 4.866 -62.886 2.393 1.00 44.01 288 ASP A N 1
ATOM 2166 C CA . ASP A 1 324 ? 4.359 -63.509 3.611 1.00 47.05 288 ASP A CA 1
ATOM 2167 C C . ASP A 1 324 ? 5.414 -63.492 4.713 1.00 45.66 288 ASP A C 1
ATOM 2168 O O . ASP A 1 324 ? 5.086 -63.399 5.895 1.00 43.96 288 ASP A O 1
ATOM 2173 N N . ALA A 1 325 ? 6.679 -63.580 4.315 1.00 46.99 289 ALA A N 1
ATOM 2174 C CA . ALA A 1 325 ? 7.787 -63.543 5.261 1.00 43.84 289 ALA A CA 1
ATOM 2175 C C . ALA A 1 325 ? 7.818 -62.213 6.003 1.00 46.37 289 ALA A C 1
ATOM 2176 O O . ALA A 1 325 ? 7.967 -62.176 7.225 1.00 41.28 289 ALA A O 1
ATOM 2178 N N . VAL A 1 326 ? 7.673 -61.125 5.254 1.00 41.63 290 VAL A N 1
ATOM 2179 C CA . VAL A 1 326 ? 7.661 -59.787 5.830 1.00 38.93 290 VAL A CA 1
ATOM 2180 C C . VAL A 1 326 ? 6.492 -59.616 6.799 1.00 43.80 290 VAL A C 1
ATOM 2181 O O . VAL A 1 326 ? 6.653 -59.043 7.877 1.00 47.21 290 VAL A O 1
ATOM 2185 N N . VAL A 1 327 ? 5.324 -60.127 6.417 1.00 39.70 291 VAL A N 1
ATOM 2186 C CA . VAL A 1 327 ? 4.148 -60.079 7.284 1.00 45.43 291 VAL A CA 1
ATOM 2187 C C . VAL A 1 327 ? 4.417 -60.800 8.603 1.00 44.42 291 VAL A C 1
ATOM 2188 O O . VAL A 1 327 ? 4.089 -60.295 9.677 1.00 42.14 291 VAL A O 1
ATOM 2192 N N . LEU A 1 328 ? 5.024 -61.978 8.513 1.00 39.78 292 LEU A N 1
ATOM 2193 C CA . LEU A 1 328 ? 5.367 -62.755 9.698 1.00 43.89 292 LEU A CA 1
ATOM 2194 C C . LEU A 1 328 ? 6.462 -62.073 10.515 1.00 46.75 292 LEU A C 1
ATOM 2195 O O . LEU A 1 328 ? 6.461 -62.136 11.746 1.00 35.29 292 LEU A O 1
ATOM 2200 N N . ALA A 1 329 ? 7.392 -61.425 9.821 1.00 44.60 293 ALA A N 1
ATOM 2201 C CA . ALA A 1 329 ? 8.470 -60.693 10.478 1.00 37.69 293 ALA A CA 1
ATOM 2202 C C . ALA A 1 329 ? 7.922 -59.524 11.283 1.00 45.53 293 ALA A C 1
ATOM 2203 O O . ALA A 1 329 ? 8.387 -59.244 12.387 1.00 47.97 293 ALA A O 1
ATOM 2205 N N . ASN A 1 330 ? 6.928 -58.845 10.721 1.00 42.38 294 ASN A N 1
ATOM 2206 C CA . ASN A 1 330 ? 6.297 -57.724 11.402 1.00 47.82 294 ASN A CA 1
ATOM 2207 C C . ASN A 1 330 ? 5.512 -58.187 12.617 1.00 46.32 294 ASN A C 1
ATOM 2208 O O . ASN A 1 330 ? 5.381 -57.460 13.601 1.00 49.33 294 ASN A O 1
ATOM 2213 N N . ARG A 1 331 ? 4.990 -59.405 12.538 1.00 39.32 295 ARG A N 1
ATOM 2214 C CA . ARG A 1 331 ? 4.258 -59.996 13.646 1.00 50.20 295 ARG A CA 1
ATOM 2215 C C . ARG A 1 331 ? 5.243 -60.363 14.750 1.00 47.35 295 ARG A C 1
ATOM 2216 O O . ARG A 1 331 ? 4.987 -60.132 15.932 1.00 42.22 295 ARG A O 1
ATOM 2224 N N . ALA A 1 332 ? 6.378 -60.926 14.347 1.00 33.47 296 ALA A N 1
ATOM 2225 C CA . ALA A 1 332 ? 7.419 -61.329 15.285 1.00 39.96 296 ALA A CA 1
ATOM 2226 C C . ALA A 1 332 ? 8.005 -60.122 16.010 1.00 51.54 296 ALA A C 1
ATOM 2227 O O . ALA A 1 332 ? 8.202 -60.153 17.225 1.00 42.34 296 ALA A O 1
ATOM 2229 N N . ALA A 1 333 ? 8.280 -59.064 15.254 1.00 49.49 297 ALA A N 1
ATOM 2230 C CA . ALA A 1 333 ? 8.823 -57.833 15.815 1.00 37.22 297 ALA A CA 1
ATOM 2231 C C . ALA A 1 333 ? 7.876 -57.249 16.854 1.00 49.21 297 ALA A C 1
ATOM 2232 O O . ALA A 1 333 ? 8.310 -56.781 17.908 1.00 46.08 297 ALA A O 1
ATOM 2234 N N . GLY A 1 334 ? 6.581 -57.283 16.553 1.00 49.76 298 GLY A N 1
ATOM 2235 C CA . GLY A 1 334 ? 5.571 -56.782 17.464 1.00 43.81 298 GLY A CA 1
ATOM 2236 C C . GLY A 1 334 ? 5.520 -57.581 18.751 1.00 51.06 298 GLY A C 1
ATOM 2237 O O . GLY A 1 334 ? 5.206 -57.046 19.815 1.00 58.60 298 GLY A O 1
ATOM 2238 N N . ILE A 1 335 ? 5.832 -58.868 18.654 1.00 52.56 299 ILE A N 1
ATOM 2239 C CA . ILE A 1 335 ? 5.850 -59.735 19.824 1.00 48.00 299 ILE A CA 1
ATOM 2240 C C . ILE A 1 335 ? 7.108 -59.508 20.658 1.00 48.11 299 ILE A C 1
ATOM 2241 O O . ILE A 1 335 ? 7.036 -59.330 21.874 1.00 48.02 299 ILE A O 1
ATOM 2246 N N . VAL A 1 336 ? 8.258 -59.498 19.991 1.00 46.10 300 VAL A N 1
ATOM 2247 C CA . VAL A 1 336 ? 9.547 -59.406 20.668 1.00 50.12 300 VAL A CA 1
ATOM 2248 C C . VAL A 1 336 ? 9.735 -58.047 21.342 1.00 56.15 300 VAL A C 1
ATOM 2249 O O . VAL A 1 336 ? 10.521 -57.906 22.280 1.00 50.47 300 VAL A O 1
ATOM 2253 N N . VAL A 1 337 ? 8.992 -57.054 20.868 1.00 50.30 301 VAL A N 1
ATOM 2254 C CA . VAL A 1 337 ? 9.040 -55.716 21.438 1.00 43.38 301 VAL A CA 1
ATOM 2255 C C . VAL A 1 337 ? 8.420 -55.699 22.843 1.00 58.44 301 VAL A C 1
ATOM 2256 O O . VAL A 1 337 ? 8.860 -54.956 23.724 1.00 49.55 301 VAL A O 1
ATOM 2260 N N . GLY A 1 338 ? 7.424 -56.554 23.058 1.00 57.71 302 GLY A N 1
ATOM 2261 C CA . GLY A 1 338 ? 6.786 -56.676 24.358 1.00 49.17 302 GLY A CA 1
ATOM 2262 C C . GLY A 1 338 ? 7.585 -57.452 25.395 1.00 49.84 302 GLY A C 1
ATOM 2263 O O . GLY A 1 338 ? 7.115 -57.667 26.512 1.00 53.02 302 GLY A O 1
ATOM 2264 N N . LYS A 1 339 ? 8.792 -57.875 25.029 1.00 50.00 303 LYS A N 1
ATOM 2265 C CA . LYS A 1 339 ? 9.663 -58.601 25.949 1.00 54.70 303 LYS A CA 1
ATOM 2266 C C . LYS A 1 339 ? 10.861 -57.755 26.373 1.00 59.37 303 LYS A C 1
ATOM 2267 O O . LYS A 1 339 ? 11.257 -56.824 25.669 1.00 61.10 303 LYS A O 1
ATOM 2273 N N . LEU A 1 340 ? 11.444 -58.095 27.519 1.00 52.61 304 LEU A N 1
ATOM 2274 C CA . LEU A 1 340 ? 12.575 -57.345 28.058 1.00 54.59 304 LEU A CA 1
ATOM 2275 C C . LEU A 1 340 ? 13.915 -57.834 27.523 1.00 59.73 304 LEU A C 1
ATOM 2276 O O . LEU A 1 340 ? 14.132 -59.035 27.359 1.00 65.37 304 LEU A O 1
ATOM 2281 N N . GLY A 1 341 ? 14.811 -56.890 27.258 1.00 66.06 305 GLY A N 1
ATOM 2282 C CA . GLY A 1 341 ? 16.140 -57.206 26.768 1.00 60.78 305 GLY A CA 1
ATOM 2283 C C . GLY A 1 341 ? 16.137 -57.748 25.351 1.00 60.50 305 GLY A C 1
ATOM 2284 O O . GLY A 1 341 ? 15.103 -57.759 24.681 1.00 50.95 305 GLY A O 1
ATOM 2285 N N . THR A 1 342 ? 17.303 -58.194 24.896 1.00 60.10 306 THR A N 1
ATOM 2286 C CA . THR A 1 342 ? 17.435 -58.804 23.579 1.00 63.40 306 THR A CA 1
ATOM 2287 C C . THR A 1 342 ? 16.803 -60.184 23.600 1.00 72.34 306 THR A C 1
ATOM 2288 O O . THR A 1 342 ? 17.489 -61.189 23.791 1.00 69.59 306 THR A O 1
ATOM 2292 N N . ALA A 1 343 ? 15.491 -60.232 23.405 1.00 60.65 307 ALA A N 1
ATOM 2293 C CA . ALA A 1 343 ? 14.763 -61.486 23.529 1.00 55.75 307 ALA A CA 1
ATOM 2294 C C . ALA A 1 343 ? 14.571 -62.170 22.185 1.00 50.62 307 ALA A C 1
ATOM 2295 O O . ALA A 1 343 ? 15.000 -61.668 21.145 1.00 51.08 307 ALA A O 1
ATOM 2297 N N . THR A 1 344 ? 13.924 -63.328 22.222 1.00 53.41 308 THR A N 1
ATOM 2298 C CA . THR A 1 344 ? 13.632 -64.079 21.015 1.00 48.53 308 THR A CA 1
ATOM 2299 C C . THR A 1 344 ? 12.146 -64.385 20.966 1.00 47.84 308 THR A C 1
ATOM 2300 O O . THR A 1 344 ? 11.461 -64.352 21.988 1.00 57.47 308 THR A O 1
ATOM 2304 N N . VAL A 1 345 ? 11.648 -64.672 19.771 1.00 49.75 309 VAL A N 1
ATOM 2305 C CA . VAL A 1 345 ? 10.267 -65.099 19.615 1.00 62.19 309 VAL A CA 1
ATOM 2306 C C . VAL A 1 345 ? 10.244 -66.513 19.040 1.00 53.64 309 VAL A C 1
ATOM 2307 O O . VAL A 1 345 ? 10.859 -66.788 18.008 1.00 56.29 309 VAL A O 1
ATOM 2311 N N . ASP A 1 346 ? 9.560 -67.418 19.733 1.00 52.16 310 ASP A N 1
ATOM 2312 C CA . ASP A 1 346 ? 9.485 -68.810 19.294 1.00 66.91 310 ASP A CA 1
ATOM 2313 C C . ASP A 1 346 ? 8.174 -69.140 18.570 1.00 63.74 310 ASP A C 1
ATOM 2314 O O . ASP A 1 346 ? 7.149 -68.489 18.793 1.00 55.36 310 ASP A O 1
ATOM 2319 N N . TYR A 1 347 ? 8.243 -70.149 17.699 1.00 63.65 311 TYR A N 1
ATOM 2320 C CA . TYR A 1 347 ? 7.129 -70.614 16.865 1.00 58.68 311 TYR A CA 1
ATOM 2321 C C . TYR A 1 347 ? 5.789 -70.585 17.582 1.00 60.42 311 TYR A C 1
ATOM 2322 O O . TYR A 1 347 ? 4.787 -70.121 17.040 1.00 68.84 311 TYR A O 1
ATOM 2331 N N . ASP A 1 348 ? 5.794 -71.090 18.809 1.00 64.84 312 ASP A N 1
ATOM 2332 C CA . ASP A 1 348 ? 4.584 -71.260 19.599 1.00 70.32 312 ASP A CA 1
ATOM 2333 C C . ASP A 1 348 ? 3.873 -69.934 19.858 1.00 66.54 312 ASP A C 1
ATOM 2334 O O . ASP A 1 348 ? 2.690 -69.911 20.195 1.00 64.70 312 ASP A O 1
ATOM 2339 N N . GLU A 1 349 ? 4.597 -68.832 19.695 1.00 68.76 313 GLU A N 1
ATOM 2340 C CA . GLU A 1 349 ? 4.031 -67.507 19.914 1.00 65.32 313 GLU A CA 1
ATOM 2341 C C . GLU A 1 349 ? 3.564 -66.881 18.607 1.00 61.06 313 GLU A C 1
ATOM 2342 O O . GLU A 1 349 ? 2.482 -66.298 18.530 1.00 65.01 313 GLU A O 1
ATOM 2348 N N . LEU A 1 350 ? 4.392 -67.014 17.579 1.00 53.47 314 LEU A N 1
ATOM 2349 C CA . LEU A 1 350 ? 4.111 -66.421 16.278 1.00 59.29 314 LEU A CA 1
ATOM 2350 C C . LEU A 1 350 ? 2.868 -67.009 15.603 1.00 69.10 314 LEU A C 1
ATOM 2351 O O . LEU A 1 350 ? 2.106 -66.292 14.952 1.00 65.52 314 LEU A O 1
ATOM 2356 N N . PHE A 1 351 ? 2.663 -68.310 15.779 1.00 68.83 315 PHE A N 1
ATOM 2357 C CA . PHE A 1 351 ? 1.588 -69.014 15.094 1.00 74.26 315 PHE A CA 1
ATOM 2358 C C . PHE A 1 351 ? 0.521 -69.541 16.049 1.00 77.82 315 PHE A C 1
ATOM 2359 O O . PHE A 1 351 ? -0.603 -69.809 15.621 1.00 82.36 315 PHE A O 1
ATOM 2367 N N . HIS A 1 352 ? 0.878 -69.686 17.327 1.00 81.22 316 HIS A N 1
ATOM 2368 C CA . HIS A 1 352 ? 0.073 -70.430 18.308 1.00 90.40 316 HIS A CA 1
ATOM 2369 C C . HIS A 1 352 ? -0.079 -71.911 17.935 1.00 79.36 316 HIS A C 1
ATOM 2370 O O . HIS A 1 352 ? 0.567 -72.407 17.006 1.00 78.42 316 HIS A O 1
ATOM 2377 N N . VAL B 1 43 ? 58.705 -27.756 61.548 1.00 72.28 7 VAL B N 1
ATOM 2378 C CA . VAL B 1 43 ? 58.922 -29.180 61.772 1.00 84.71 7 VAL B CA 1
ATOM 2379 C C . VAL B 1 43 ? 60.373 -29.561 61.464 1.00 102.17 7 VAL B C 1
ATOM 2380 O O . VAL B 1 43 ? 61.036 -28.914 60.650 1.00 101.18 7 VAL B O 1
ATOM 2384 N N . VAL B 1 44 ? 60.862 -30.598 62.138 1.00 100.51 8 VAL B N 1
ATOM 2385 C CA . VAL B 1 44 ? 62.225 -31.082 61.949 1.00 105.55 8 VAL B CA 1
ATOM 2386 C C . VAL B 1 44 ? 62.258 -32.167 60.876 1.00 111.17 8 VAL B C 1
ATOM 2387 O O . VAL B 1 44 ? 61.443 -33.089 60.905 1.00 104.29 8 VAL B O 1
ATOM 2391 N N . PRO B 1 45 ? 63.191 -32.049 59.912 1.00 113.05 9 PRO B N 1
ATOM 2392 C CA . PRO B 1 45 ? 63.360 -33.046 58.846 1.00 99.84 9 PRO B CA 1
ATOM 2393 C C . PRO B 1 45 ? 63.622 -34.437 59.414 1.00 97.42 9 PRO B C 1
ATOM 2394 O O . PRO B 1 45 ? 64.447 -34.585 60.314 1.00 94.34 9 PRO B O 1
ATOM 2398 N N . VAL B 1 46 ? 62.931 -35.443 58.887 1.00 80.56 10 VAL B N 1
ATOM 2399 C CA . VAL B 1 46 ? 62.981 -36.781 59.466 1.00 78.52 10 VAL B CA 1
ATOM 2400 C C . VAL B 1 46 ? 63.907 -37.711 58.691 1.00 76.13 10 VAL B C 1
ATOM 2401 O O . VAL B 1 46 ? 63.757 -37.875 57.481 1.00 78.60 10 VAL B O 1
ATOM 2405 N N . PRO B 1 47 ? 64.877 -38.317 59.395 1.00 85.34 11 PRO B N 1
ATOM 2406 C CA . PRO B 1 47 ? 65.820 -39.279 58.815 1.00 82.37 11 PRO B CA 1
ATOM 2407 C C . PRO B 1 47 ? 65.102 -40.465 58.178 1.00 71.39 11 PRO B C 1
ATOM 2408 O O . PRO B 1 47 ? 64.159 -41.002 58.758 1.00 67.81 11 PRO B O 1
ATOM 2412 N N . ARG B 1 48 ? 65.552 -40.860 56.992 1.00 67.78 12 ARG B N 1
ATOM 2413 C CA . ARG B 1 48 ? 64.933 -41.955 56.256 1.00 72.92 12 ARG B CA 1
ATOM 2414 C C . ARG B 1 48 ? 65.078 -43.279 57.001 1.00 67.96 12 ARG B C 1
ATOM 2415 O O . ARG B 1 48 ? 64.206 -44.144 56.927 1.00 72.56 12 ARG B O 1
ATOM 2423 N N . GLU B 1 49 ? 66.182 -43.428 57.725 1.00 73.81 13 GLU B N 1
ATOM 2424 C CA . GLU B 1 49 ? 66.451 -44.652 58.473 1.00 75.10 13 GLU B CA 1
ATOM 2425 C C . GLU B 1 49 ? 65.554 -44.734 59.704 1.00 73.65 13 GLU B C 1
ATOM 2426 O O . GLU B 1 49 ? 65.277 -45.821 60.213 1.00 68.33 13 GLU B O 1
ATOM 2432 N N . GLN B 1 50 ? 65.110 -43.575 60.181 1.00 70.47 14 GLN B N 1
ATOM 2433 C CA . GLN B 1 50 ? 64.184 -43.517 61.304 1.00 69.83 14 GLN B CA 1
ATOM 2434 C C . GLN B 1 50 ? 62.797 -43.948 60.838 1.00 73.68 14 GLN B C 1
ATOM 2435 O O . GLN B 1 50 ? 62.079 -44.650 61.553 1.00 63.42 14 GLN B O 1
ATOM 2441 N N . LEU B 1 51 ? 62.433 -43.530 59.629 1.00 69.58 15 LEU B N 1
ATOM 2442 C CA . LEU B 1 51 ? 61.177 -43.941 59.012 1.00 67.08 15 LEU B CA 1
ATOM 2443 C C . LEU B 1 51 ? 61.189 -45.438 58.733 1.00 64.36 15 LEU B C 1
ATOM 2444 O O . LEU B 1 51 ? 60.145 -46.089 58.735 1.00 61.83 15 LEU B O 1
ATOM 2449 N N . ALA B 1 52 ? 62.381 -45.973 58.486 1.00 67.48 16 ALA B N 1
ATOM 2450 C CA . ALA B 1 52 ? 62.539 -47.374 58.119 1.00 58.85 16 ALA B CA 1
ATOM 2451 C C . ALA B 1 52 ? 62.092 -48.315 59.230 1.00 55.37 16 ALA B C 1
ATOM 2452 O O . ALA B 1 52 ? 61.713 -49.455 58.968 1.00 62.33 16 ALA B O 1
ATOM 2454 N N . ARG B 1 53 ? 62.137 -47.839 60.469 1.00 58.54 17 ARG B N 1
ATOM 2455 C CA . ARG B 1 53 ? 61.738 -48.660 61.606 1.00 69.52 17 ARG B CA 1
ATOM 2456 C C . ARG B 1 53 ? 60.316 -48.352 62.070 1.00 68.40 17 ARG B C 1
ATOM 2457 O O . ARG B 1 53 ? 59.914 -48.735 63.169 1.00 75.68 17 ARG B O 1
ATOM 2465 N N . SER B 1 54 ? 59.559 -47.663 61.222 1.00 68.99 18 SER B N 1
ATOM 2466 C CA . SER B 1 54 ? 58.152 -47.396 61.495 1.00 58.03 18 SER B CA 1
ATOM 2467 C C . SER B 1 54 ? 57.290 -48.527 60.944 1.00 61.06 18 SER B C 1
ATOM 2468 O O . SER B 1 54 ? 57.173 -48.698 59.730 1.00 54.89 18 SER B O 1
ATOM 2471 N N . ARG B 1 55 ? 56.690 -49.300 61.843 1.00 63.27 19 ARG B N 1
ATOM 2472 C CA . ARG B 1 55 ? 55.896 -50.457 61.445 1.00 60.42 19 ARG B CA 1
ATOM 2473 C C . ARG B 1 55 ? 54.408 -50.212 61.655 1.00 59.28 19 ARG B C 1
ATOM 2474 O O . ARG B 1 55 ? 53.917 -50.228 62.784 1.00 57.53 19 ARG B O 1
ATOM 2482 N N . VAL B 1 56 ? 53.695 -49.994 60.556 1.00 51.67 20 VAL B N 1
ATOM 2483 C CA . VAL B 1 56 ? 52.270 -49.695 60.611 1.00 47.87 20 VAL B CA 1
ATOM 2484 C C . VAL B 1 56 ? 51.432 -50.885 60.154 1.00 47.03 20 VAL B C 1
ATOM 2485 O O . VAL B 1 56 ? 51.625 -51.405 59.055 1.00 48.89 20 VAL B O 1
ATOM 2489 N N . LEU B 1 57 ? 50.506 -51.315 61.004 1.00 37.05 21 LEU B N 1
ATOM 2490 C CA . LEU B 1 57 ? 49.573 -52.372 60.635 1.00 41.88 21 LEU B CA 1
ATOM 2491 C C . LEU B 1 57 ? 48.256 -51.771 60.162 1.00 43.37 21 LEU B C 1
ATOM 2492 O O . LEU B 1 57 ? 47.470 -51.268 60.965 1.00 38.99 21 LEU B O 1
ATOM 2497 N N . VAL B 1 58 ? 48.021 -51.819 58.855 1.00 37.98 22 VAL B N 1
ATOM 2498 C CA . VAL B 1 58 ? 46.782 -51.301 58.290 1.00 40.64 22 VAL B CA 1
ATOM 2499 C C . VAL B 1 58 ? 45.724 -52.395 58.218 1.00 42.99 22 VAL B C 1
ATOM 2500 O O . VAL B 1 58 ? 45.908 -53.398 57.531 1.00 51.87 22 VAL B O 1
ATOM 2504 N N . VAL B 1 59 ? 44.620 -52.203 58.934 1.00 37.99 23 VAL B N 1
ATOM 2505 C CA . VAL B 1 59 ? 43.506 -53.140 58.874 1.00 43.19 23 VAL B CA 1
ATOM 2506 C C . VAL B 1 59 ? 42.231 -52.432 58.450 1.00 43.89 23 VAL B C 1
ATOM 2507 O O . VAL B 1 59 ? 41.817 -51.455 59.074 1.00 35.62 23 VAL B O 1
ATOM 2511 N N . GLY B 1 60 ? 41.608 -52.926 57.388 1.00 42.67 24 GLY B N 1
ATOM 2512 C CA . GLY B 1 60 ? 40.365 -52.349 56.921 1.00 41.52 24 GLY B CA 1
ATOM 2513 C C . GLY B 1 60 ? 39.922 -52.840 55.560 1.00 42.10 24 GLY B C 1
ATOM 2514 O O . GLY B 1 60 ? 40.301 -53.924 55.117 1.00 41.92 24 GLY B O 1
ATOM 2515 N N . ASP B 1 61 ? 39.116 -52.019 54.895 1.00 46.95 25 ASP B N 1
ATOM 2516 C CA . ASP B 1 61 ? 38.496 -52.380 53.628 1.00 25.65 25 ASP B CA 1
ATOM 2517 C C . ASP B 1 61 ? 39.387 -52.076 52.430 1.00 32.14 25 ASP B C 1
ATOM 2518 O O . ASP B 1 61 ? 39.573 -50.921 52.053 1.00 35.43 25 ASP B O 1
ATOM 2523 N N . VAL B 1 62 ? 39.931 -53.130 51.834 1.00 35.20 26 VAL B N 1
ATOM 2524 C CA . VAL B 1 62 ? 40.742 -53.004 50.634 1.00 42.96 26 VAL B CA 1
ATOM 2525 C C . VAL B 1 62 ? 39.827 -52.927 49.410 1.00 40.22 26 VAL B C 1
ATOM 2526 O O . VAL B 1 62 ? 38.729 -53.489 49.416 1.00 40.16 26 VAL B O 1
ATOM 2538 N N . LEU B 1 64 ? 39.834 -52.089 44.730 1.00 36.68 28 LEU B N 1
ATOM 2539 C CA . LEU B 1 64 ? 40.561 -51.861 43.489 1.00 33.79 28 LEU B CA 1
ATOM 2540 C C . LEU B 1 64 ? 39.977 -50.687 42.713 1.00 44.74 28 LEU B C 1
ATOM 2541 O O . LEU B 1 64 ? 38.816 -50.721 42.302 1.00 37.20 28 LEU B O 1
ATOM 2546 N N . ASP B 1 65 ? 40.785 -49.648 42.519 1.00 41.14 29 ASP B N 1
ATOM 2547 C CA . ASP B 1 65 ? 40.370 -48.494 41.728 1.00 43.88 29 ASP B CA 1
ATOM 2548 C C . ASP B 1 65 ? 40.662 -48.727 40.254 1.00 42.87 29 ASP B C 1
ATOM 2549 O O . ASP B 1 65 ? 41.813 -48.671 39.821 1.00 51.64 29 ASP B O 1
ATOM 2554 N N . ARG B 1 66 ? 39.612 -48.990 39.486 1.00 42.11 30 ARG B N 1
ATOM 2555 C CA . ARG B 1 66 ? 39.763 -49.232 38.059 1.00 40.88 30 ARG B CA 1
ATOM 2556 C C . ARG B 1 66 ? 39.152 -48.083 37.266 1.00 39.95 30 ARG B C 1
ATOM 2557 O O . ARG B 1 66 ? 38.083 -47.577 37.609 1.00 41.42 30 ARG B O 1
ATOM 2565 N N . TYR B 1 67 ? 39.844 -47.669 36.211 1.00 40.62 31 TYR B N 1
ATOM 2566 C CA . TYR B 1 67 ? 39.433 -46.513 35.427 1.00 43.95 31 TYR B CA 1
ATOM 2567 C C . TYR B 1 67 ? 39.228 -46.895 33.966 1.00 48.76 31 TYR B C 1
ATOM 2568 O O . TYR B 1 67 ? 40.083 -47.540 33.360 1.00 44.32 31 TYR B O 1
ATOM 2577 N N . TRP B 1 68 ? 38.092 -46.494 33.403 1.00 45.06 32 TRP B N 1
ATOM 2578 C CA . TRP B 1 68 ? 37.806 -46.743 31.992 1.00 34.51 32 TRP B CA 1
ATOM 2579 C C . TRP B 1 68 ? 37.785 -45.445 31.199 1.00 31.74 32 TRP B C 1
ATOM 2580 O O . TRP B 1 68 ? 36.921 -44.596 31.405 1.00 51.22 32 TRP B O 1
ATOM 2591 N N . PHE B 1 69 ? 38.740 -45.298 30.290 1.00 35.44 33 PHE B N 1
ATOM 2592 C CA . PHE B 1 69 ? 38.818 -44.115 29.447 1.00 41.62 33 PHE B CA 1
ATOM 2593 C C . PHE B 1 69 ? 38.308 -44.447 28.054 1.00 42.80 33 PHE B C 1
ATOM 2594 O O . PHE B 1 69 ? 38.766 -45.403 27.431 1.00 45.68 33 PHE B O 1
ATOM 2602 N N . GLY B 1 70 ? 37.356 -43.662 27.565 1.00 38.96 34 GLY B N 1
ATOM 2603 C CA . GLY B 1 70 ? 36.768 -43.934 26.269 1.00 39.52 34 GLY B CA 1
ATOM 2604 C C . GLY B 1 70 ? 36.236 -42.713 25.549 1.00 43.29 34 GLY B C 1
ATOM 2605 O O . GLY B 1 70 ? 36.418 -41.579 25.995 1.00 35.14 34 GLY B O 1
ATOM 2606 N N . ASN B 1 71 ? 35.573 -42.954 24.423 1.00 38.46 35 ASN B N 1
ATOM 2607 C CA . ASN B 1 71 ? 34.998 -41.881 23.630 1.00 29.36 35 ASN B CA 1
ATOM 2608 C C . ASN B 1 71 ? 33.478 -41.901 23.658 1.00 31.09 35 ASN B C 1
ATOM 2609 O O . ASN B 1 71 ? 32.862 -42.966 23.670 1.00 36.02 35 ASN B O 1
ATOM 2614 N N . VAL B 1 72 ? 32.878 -40.717 23.680 1.00 32.36 36 VAL B N 1
ATOM 2615 C CA . VAL B 1 72 ? 31.439 -40.593 23.507 1.00 31.63 36 VAL B CA 1
ATOM 2616 C C . VAL B 1 72 ? 31.155 -39.868 22.199 1.00 36.13 36 VAL B C 1
ATOM 2617 O O . VAL B 1 72 ? 31.383 -38.664 22.083 1.00 38.68 36 VAL B O 1
ATOM 2621 N N . ASP B 1 73 ? 30.669 -40.615 21.213 1.00 42.29 37 ASP B N 1
ATOM 2622 C CA . ASP B 1 73 ? 30.381 -40.060 19.897 1.00 35.97 37 ASP B CA 1
ATOM 2623 C C . ASP B 1 73 ? 28.880 -40.000 19.641 1.00 37.30 37 ASP B C 1
ATOM 2624 O O . ASP B 1 73 ? 28.433 -39.377 18.678 1.00 48.49 37 ASP B O 1
ATOM 2629 N N . ARG B 1 74 ? 28.102 -40.644 20.506 1.00 38.32 38 ARG B N 1
ATOM 2630 C CA . ARG B 1 74 ? 26.665 -40.757 20.290 1.00 37.64 38 ARG B CA 1
ATOM 2631 C C . ARG B 1 74 ? 25.914 -41.134 21.563 1.00 33.90 38 ARG B C 1
ATOM 2632 O O . ARG B 1 74 ? 26.497 -41.669 22.505 1.00 41.64 38 ARG B O 1
ATOM 2640 N N . ILE B 1 75 ? 24.614 -40.855 21.579 1.00 31.81 39 ILE B N 1
ATOM 2641 C CA . ILE B 1 75 ? 23.748 -41.301 22.663 1.00 48.76 39 ILE B CA 1
ATOM 2642 C C . ILE B 1 75 ? 23.338 -42.749 22.445 1.00 41.18 39 ILE B C 1
ATOM 2643 O O . ILE B 1 75 ? 23.447 -43.274 21.336 1.00 47.37 39 ILE B O 1
ATOM 2648 N N . SER B 1 76 ? 22.856 -43.389 23.502 1.00 43.39 40 SER B N 1
ATOM 2649 C CA . SER B 1 76 ? 22.368 -44.755 23.392 1.00 46.30 40 SER B CA 1
ATOM 2650 C C . SER B 1 76 ? 21.103 -44.783 22.546 1.00 53.19 40 SER B C 1
ATOM 2651 O O . SER B 1 76 ? 20.232 -43.926 22.692 1.00 58.45 40 SER B O 1
ATOM 2654 N N . PRO B 1 77 ? 21.003 -45.769 21.644 1.00 49.97 41 PRO B N 1
ATOM 2655 C CA . PRO B 1 77 ? 19.809 -45.945 20.814 1.00 60.36 41 PRO B CA 1
ATOM 2656 C C . PRO B 1 77 ? 18.674 -46.590 21.601 1.00 55.49 41 PRO B C 1
ATOM 2657 O O . PRO B 1 77 ? 17.619 -46.884 21.038 1.00 65.76 41 PRO B O 1
ATOM 2661 N N . GLU B 1 78 ? 18.892 -46.799 22.895 1.00 48.16 42 GLU B N 1
ATOM 2662 C CA . GLU B 1 78 ? 17.919 -47.477 23.740 1.00 47.23 42 GLU B CA 1
ATOM 2663 C C . GLU B 1 78 ? 17.453 -46.582 24.884 1.00 49.42 42 GLU B C 1
ATOM 2664 O O . GLU B 1 78 ? 16.414 -46.833 25.497 1.00 56.80 42 GLU B O 1
ATOM 2670 N N . ALA B 1 79 ? 18.224 -45.536 25.164 1.00 50.61 43 ALA B N 1
ATOM 2671 C CA . ALA B 1 79 ? 17.960 -44.660 26.300 1.00 50.44 43 ALA B CA 1
ATOM 2672 C C . ALA B 1 79 ? 18.619 -43.301 26.078 1.00 44.42 43 ALA B C 1
ATOM 2673 O O . ALA B 1 79 ? 19.614 -43.205 25.363 1.00 48.43 43 ALA B O 1
ATOM 2675 N N . PRO B 1 80 ? 18.072 -42.240 26.693 1.00 37.12 44 PRO B N 1
ATOM 2676 C CA . PRO B 1 80 ? 18.663 -40.903 26.542 1.00 41.02 44 PRO B CA 1
ATOM 2677 C C . PRO B 1 80 ? 19.985 -40.738 27.296 1.00 37.80 44 PRO B C 1
ATOM 2678 O O . PRO B 1 80 ? 20.211 -39.699 27.916 1.00 31.39 44 PRO B O 1
ATOM 2682 N N . VAL B 1 81 ? 20.845 -41.750 27.232 1.00 32.67 45 VAL B N 1
ATOM 2683 C CA . VAL B 1 81 ? 22.120 -41.736 27.936 1.00 31.78 45 VAL B CA 1
ATOM 2684 C C . VAL B 1 81 ? 23.259 -41.877 26.926 1.00 33.64 45 VAL B C 1
ATOM 2685 O O . VAL B 1 81 ? 23.028 -42.276 25.786 1.00 40.14 45 VAL B O 1
ATOM 2689 N N . PRO B 1 82 ? 24.493 -41.526 27.326 1.00 35.58 46 PRO B N 1
ATOM 2690 C CA . PRO B 1 82 ? 25.600 -41.653 26.368 1.00 37.92 46 PRO B CA 1
ATOM 2691 C C . PRO B 1 82 ? 26.067 -43.094 26.161 1.00 32.62 46 PRO B C 1
ATOM 2692 O O . PRO B 1 82 ? 25.709 -43.986 26.931 1.00 30.66 46 PRO B O 1
ATOM 2696 N N . VAL B 1 83 ? 26.859 -43.309 25.114 1.00 34.51 47 VAL B N 1
ATOM 2697 C CA . VAL B 1 83 ? 27.564 -44.570 24.922 1.00 33.01 47 VAL B CA 1
ATOM 2698 C C . VAL B 1 83 ? 29.063 -44.314 24.964 1.00 35.66 47 VAL B C 1
ATOM 2699 O O . VAL B 1 83 ? 29.576 -43.465 24.235 1.00 37.94 47 VAL B O 1
ATOM 2703 N N . VAL B 1 84 ? 29.763 -45.048 25.820 1.00 40.17 48 VAL B N 1
ATOM 2704 C CA . VAL B 1 84 ? 31.203 -44.887 25.946 1.00 34.99 48 VAL B CA 1
ATOM 2705 C C . VAL B 1 84 ? 31.943 -46.053 25.318 1.00 38.22 48 VAL B C 1
ATOM 2706 O O . VAL B 1 84 ? 31.809 -47.197 25.755 1.00 43.89 48 VAL B O 1
ATOM 2710 N N . HIS B 1 85 ? 32.728 -45.758 24.290 1.00 37.56 49 HIS B N 1
ATOM 2711 C CA . HIS B 1 85 ? 33.583 -46.765 23.686 1.00 44.15 49 HIS B CA 1
ATOM 2712 C C . HIS B 1 85 ? 34.950 -46.750 24.363 1.00 38.67 49 HIS B C 1
ATOM 2713 O O . HIS B 1 85 ? 35.816 -45.950 24.012 1.00 37.30 49 HIS B O 1
ATOM 2720 N N . VAL B 1 86 ? 35.133 -47.639 25.334 1.00 35.55 50 VAL B N 1
ATOM 2721 C CA . VAL B 1 86 ? 36.362 -47.683 26.123 1.00 42.50 50 VAL B CA 1
ATOM 2722 C C . VAL B 1 86 ? 37.589 -48.031 25.284 1.00 36.17 50 VAL B C 1
ATOM 2723 O O . VAL B 1 86 ? 37.583 -49.002 24.527 1.00 45.37 50 VAL B O 1
ATOM 2727 N N . GLN B 1 87 ? 38.640 -47.232 25.437 1.00 36.29 51 GLN B N 1
ATOM 2728 C CA . GLN B 1 87 ? 39.874 -47.424 24.690 1.00 44.57 51 GLN B CA 1
ATOM 2729 C C . GLN B 1 87 ? 41.029 -47.850 25.596 1.00 47.42 51 GLN B C 1
ATOM 2730 O O . GLN B 1 87 ? 42.020 -48.411 25.129 1.00 51.95 51 GLN B O 1
ATOM 2736 N N . ARG B 1 88 ? 40.899 -47.585 26.893 1.00 37.23 52 ARG B N 1
ATOM 2737 C CA . ARG B 1 88 ? 42.011 -47.785 27.817 1.00 46.59 52 ARG B CA 1
ATOM 2738 C C . ARG B 1 88 ? 41.545 -48.055 29.248 1.00 47.24 52 ARG B C 1
ATOM 2739 O O . ARG B 1 88 ? 40.543 -47.503 29.701 1.00 46.29 52 ARG B O 1
ATOM 2747 N N . GLN B 1 89 ? 42.280 -48.910 29.954 1.00 50.58 53 GLN B N 1
ATOM 2748 C CA . GLN B 1 89 ? 41.966 -49.225 31.343 1.00 44.65 53 GLN B CA 1
ATOM 2749 C C . GLN B 1 89 ? 43.177 -49.048 32.257 1.00 53.86 53 GLN B C 1
ATOM 2750 O O . GLN B 1 89 ? 44.265 -49.548 31.967 1.00 51.38 53 GLN B O 1
ATOM 2756 N N . GLU B 1 90 ? 42.978 -48.336 33.364 1.00 51.55 54 GLU B N 1
ATOM 2757 C CA . GLU B 1 90 ? 44.023 -48.164 34.368 1.00 45.31 54 GLU B CA 1
ATOM 2758 C C . GLU B 1 90 ? 43.552 -48.668 35.727 1.00 44.10 54 GLU B C 1
ATOM 2759 O O . GLU B 1 90 ? 42.360 -48.635 36.032 1.00 43.48 54 GLU B O 1
ATOM 2765 N N . GLU B 1 91 ? 44.494 -49.134 36.540 1.00 51.30 55 GLU B N 1
ATOM 2766 C CA . GLU B 1 91 ? 44.169 -49.711 37.841 1.00 50.77 55 GLU B CA 1
ATOM 2767 C C . GLU B 1 91 ? 45.151 -49.272 38.921 1.00 55.85 55 GLU B C 1
ATOM 2768 O O . GLU B 1 91 ? 46.361 -49.233 38.696 1.00 55.74 55 GLU B O 1
ATOM 2774 N N . ARG B 1 92 ? 44.621 -48.944 40.095 1.00 51.09 56 ARG B N 1
ATOM 2775 C CA . ARG B 1 92 ? 45.444 -48.595 41.248 1.00 47.83 56 ARG B CA 1
ATOM 2776 C C . ARG B 1 92 ? 44.835 -49.152 42.528 1.00 43.97 56 ARG B C 1
ATOM 2777 O O . ARG B 1 92 ? 43.628 -49.385 42.598 1.00 43.55 56 ARG B O 1
ATOM 2785 N N . LEU B 1 93 ? 45.674 -49.368 43.535 1.00 44.77 57 LEU B N 1
ATOM 2786 C CA . LEU B 1 93 ? 45.204 -49.838 44.832 1.00 47.93 57 LEU B CA 1
ATOM 2787 C C . LEU B 1 93 ? 44.393 -48.754 45.528 1.00 46.42 57 LEU B C 1
ATOM 2788 O O . LEU B 1 93 ? 44.737 -47.574 45.463 1.00 40.96 57 LEU B O 1
ATOM 2793 N N . GLY B 1 94 ? 43.320 -49.160 46.196 1.00 35.96 58 GLY B N 1
ATOM 2794 C CA . GLY B 1 94 ? 42.451 -48.216 46.872 1.00 41.92 58 GLY B CA 1
ATOM 2795 C C . GLY B 1 94 ? 42.013 -48.678 48.246 1.00 38.01 58 GLY B C 1
ATOM 2796 O O . GLY B 1 94 ? 42.271 -49.815 48.642 1.00 41.80 58 GLY B O 1
ATOM 2797 N N . GLY B 1 95 ? 41.339 -47.792 48.974 1.00 34.39 59 GLY B N 1
ATOM 2798 C CA . GLY B 1 95 ? 40.881 -48.093 50.318 1.00 32.21 59 GLY B CA 1
ATOM 2799 C C . GLY B 1 95 ? 42.043 -48.309 51.267 1.00 34.16 59 GLY B C 1
ATOM 2800 O O . GLY B 1 95 ? 42.968 -47.501 51.322 1.00 35.60 59 GLY B O 1
ATOM 2801 N N . ALA B 1 96 ? 41.997 -49.411 52.007 1.00 36.02 60 ALA B N 1
ATOM 2802 C CA . ALA B 1 96 ? 43.050 -49.743 52.957 1.00 39.51 60 ALA B CA 1
ATOM 2803 C C . ALA B 1 96 ? 44.397 -49.945 52.265 1.00 48.89 60 ALA B C 1
ATOM 2804 O O . ALA B 1 96 ? 45.446 -49.635 52.831 1.00 45.83 60 ALA B O 1
ATOM 2806 N N . ALA B 1 97 ? 44.362 -50.461 51.040 1.00 42.31 61 ALA B N 1
ATOM 2807 C CA . ALA B 1 97 ? 45.584 -50.683 50.270 1.00 43.19 61 ALA B CA 1
ATOM 2808 C C . ALA B 1 97 ? 46.233 -49.361 49.883 1.00 43.52 61 ALA B C 1
ATOM 2809 O O . ALA B 1 97 ? 47.457 -49.252 49.845 1.00 53.82 61 ALA B O 1
ATOM 2811 N N . ASN B 1 98 ? 45.406 -48.361 49.593 1.00 40.41 62 ASN B N 1
ATOM 2812 C CA . ASN B 1 98 ? 45.912 -47.032 49.273 1.00 42.90 62 ASN B CA 1
ATOM 2813 C C . ASN B 1 98 ? 46.606 -46.422 50.480 1.00 41.79 62 ASN B C 1
ATOM 2814 O O . ASN B 1 98 ? 47.623 -45.742 50.349 1.00 39.89 62 ASN B O 1
ATOM 2819 N N . VAL B 1 99 ? 46.045 -46.674 51.656 1.00 40.42 63 VAL B N 1
ATOM 2820 C CA . VAL B 1 99 ? 46.622 -46.187 52.898 1.00 50.19 63 VAL B CA 1
ATOM 2821 C C . VAL B 1 99 ? 47.971 -46.848 53.140 1.00 48.47 63 VAL B C 1
ATOM 2822 O O . VAL B 1 99 ? 48.950 -46.182 53.479 1.00 42.79 63 VAL B O 1
ATOM 2826 N N . ALA B 1 100 ? 48.013 -48.163 52.949 1.00 45.17 64 ALA B N 1
ATOM 2827 C CA . ALA B 1 100 ? 49.216 -48.948 53.199 1.00 44.87 64 ALA B CA 1
ATOM 2828 C C . ALA B 1 100 ? 50.360 -48.561 52.269 1.00 46.22 64 ALA B C 1
ATOM 2829 O O . ALA B 1 100 ? 51.508 -48.449 52.698 1.00 52.99 64 ALA B O 1
ATOM 2831 N N . ARG B 1 101 ? 50.042 -48.358 50.994 1.00 43.77 65 ARG B N 1
ATOM 2832 C CA . ARG B 1 101 ? 51.058 -48.004 50.010 1.00 45.28 65 ARG B CA 1
ATOM 2833 C C . ARG B 1 101 ? 51.611 -46.602 50.249 1.00 46.94 65 ARG B C 1
ATOM 2834 O O . ARG B 1 101 ? 52.797 -46.348 50.034 1.00 45.71 65 ARG B O 1
ATOM 2842 N N . ASN B 1 102 ? 50.750 -45.696 50.704 1.00 46.26 66 ASN B N 1
ATOM 2843 C CA . ASN B 1 102 ? 51.179 -44.344 51.048 1.00 43.42 66 ASN B CA 1
ATOM 2844 C C . ASN B 1 102 ? 52.230 -44.336 52.155 1.00 45.91 66 ASN B C 1
ATOM 2845 O O . ASN B 1 102 ? 53.123 -43.490 52.165 1.00 43.34 66 ASN B O 1
ATOM 2850 N N . ALA B 1 103 ? 52.119 -45.285 53.081 1.00 36.44 67 ALA B N 1
ATOM 2851 C CA . ALA B 1 103 ? 53.085 -45.417 54.166 1.00 46.09 67 ALA B CA 1
ATOM 2852 C C . ALA B 1 103 ? 54.437 -45.896 53.647 1.00 51.29 67 ALA B C 1
ATOM 2853 O O . ALA B 1 103 ? 55.486 -45.445 54.108 1.00 48.36 67 ALA B O 1
ATOM 2855 N N . VAL B 1 104 ? 54.402 -46.814 52.686 1.00 48.46 68 VAL B N 1
ATOM 2856 C CA . VAL B 1 104 ? 55.620 -47.384 52.123 1.00 47.97 68 VAL B CA 1
ATOM 2857 C C . VAL B 1 104 ? 56.386 -46.361 51.290 1.00 48.68 68 VAL B C 1
ATOM 2858 O O . VAL B 1 104 ? 57.609 -46.250 51.400 1.00 55.92 68 VAL B O 1
ATOM 2862 N N . THR B 1 105 ? 55.664 -45.610 50.464 1.00 42.28 69 THR B N 1
ATOM 2863 C CA . THR B 1 105 ? 56.286 -44.593 49.622 1.00 49.71 69 THR B CA 1
ATOM 2864 C C . THR B 1 105 ? 56.943 -43.503 50.464 1.00 53.53 69 THR B C 1
ATOM 2865 O O . THR B 1 105 ? 57.948 -42.917 50.060 1.00 67.20 69 THR B O 1
ATOM 2869 N N . LEU B 1 106 ? 56.380 -43.247 51.641 1.00 48.71 70 LEU B N 1
ATOM 2870 C CA . LEU B 1 106 ? 56.940 -42.260 52.558 1.00 58.93 70 LEU B CA 1
ATOM 2871 C C . LEU B 1 106 ? 58.251 -42.737 53.181 1.00 61.30 70 LEU B C 1
ATOM 2872 O O . LEU B 1 106 ? 59.037 -41.931 53.681 1.00 52.77 70 LEU B O 1
ATOM 2877 N N . GLY B 1 107 ? 58.483 -44.046 53.149 1.00 49.26 71 GLY B N 1
ATOM 2878 C CA . GLY B 1 107 ? 59.724 -44.608 53.648 1.00 53.16 71 GLY B CA 1
ATOM 2879 C C . GLY B 1 107 ? 59.541 -45.578 54.798 1.00 62.79 71 GLY B C 1
ATOM 2880 O O . GLY B 1 107 ? 60.511 -46.151 55.295 1.00 64.47 71 GLY B O 1
ATOM 2881 N N . GLY B 1 108 ? 58.296 -45.767 55.222 1.00 50.83 72 GLY B N 1
ATOM 2882 C CA . GLY B 1 108 ? 57.999 -46.654 56.331 1.00 47.55 72 GLY B CA 1
ATOM 2883 C C . GLY B 1 108 ? 57.661 -48.067 55.896 1.00 51.54 72 GLY B C 1
ATOM 2884 O O . GLY B 1 108 ? 57.685 -48.383 54.705 1.00 50.70 72 GLY B O 1
ATOM 2885 N N . GLN B 1 109 ? 57.353 -48.917 56.871 1.00 52.26 73 GLN B N 1
ATOM 2886 C CA . GLN B 1 109 ? 56.939 -50.289 56.602 1.00 50.46 73 GLN B CA 1
ATOM 2887 C C . GLN B 1 109 ? 55.445 -50.423 56.866 1.00 54.48 73 GLN B C 1
ATOM 2888 O O . GLN B 1 109 ? 54.925 -49.843 57.819 1.00 54.55 73 GLN B O 1
ATOM 2894 N N . ALA B 1 110 ? 54.758 -51.192 56.030 1.00 50.07 74 ALA B N 1
ATOM 2895 C CA . ALA B 1 110 ? 53.314 -51.335 56.160 1.00 47.03 74 ALA B CA 1
ATOM 2896 C C . ALA B 1 110 ? 52.837 -52.768 55.951 1.00 43.99 74 ALA B C 1
ATOM 2897 O O . ALA B 1 110 ? 53.174 -53.409 54.956 1.00 47.54 74 ALA B O 1
ATOM 2899 N N . GLY B 1 111 ? 52.052 -53.261 56.903 1.00 36.53 75 GLY B N 1
ATOM 2900 C CA . GLY B 1 111 ? 51.412 -54.557 56.782 1.00 46.87 75 GLY B CA 1
ATOM 2901 C C . GLY B 1 111 ? 49.916 -54.385 56.594 1.00 55.91 75 GLY B C 1
ATOM 2902 O O . GLY B 1 111 ? 49.274 -53.633 57.328 1.00 48.41 75 GLY B O 1
ATOM 2903 N N . LEU B 1 112 ? 49.356 -55.077 55.607 1.00 50.65 76 LEU B N 1
ATOM 2904 C CA . LEU B 1 112 ? 47.945 -54.913 55.277 1.00 47.17 76 LEU B CA 1
ATOM 2905 C C . LEU B 1 112 ? 47.107 -56.147 55.596 1.00 39.89 76 LEU B C 1
ATOM 2906 O O . LEU B 1 112 ? 47.234 -57.183 54.944 1.00 46.64 76 LEU B O 1
ATOM 2911 N N . LEU B 1 113 ? 46.245 -56.024 56.600 1.00 38.18 77 LEU B N 1
ATOM 2912 C CA . LEU B 1 113 ? 45.321 -57.091 56.963 1.00 43.16 77 LEU B CA 1
ATOM 2913 C C . LEU B 1 113 ? 43.926 -56.785 56.432 1.00 50.91 77 LEU B C 1
ATOM 2914 O O . LEU B 1 113 ? 43.285 -55.826 56.863 1.00 46.18 77 LEU B O 1
ATOM 2919 N N . CYS B 1 114 ? 43.457 -57.606 55.499 1.00 45.92 78 CYS B N 1
ATOM 2920 C CA . CYS B 1 114 ? 42.163 -57.380 54.870 1.00 46.32 78 CYS B CA 1
ATOM 2921 C C . CYS B 1 114 ? 41.592 -58.659 54.277 1.00 47.77 78 CYS B C 1
ATOM 2922 O O . CYS B 1 114 ? 42.264 -59.691 54.227 1.00 57.08 78 CYS B O 1
ATOM 2925 N N . VAL B 1 115 ? 40.347 -58.577 53.824 1.00 48.42 79 VAL B N 1
ATOM 2926 C CA . VAL B 1 115 ? 39.675 -59.717 53.221 1.00 51.79 79 VAL B CA 1
ATOM 2927 C C . VAL B 1 115 ? 39.420 -59.469 51.735 1.00 53.28 79 VAL B C 1
ATOM 2928 O O . VAL B 1 115 ? 38.858 -58.442 51.353 1.00 41.12 79 VAL B O 1
ATOM 2932 N N . VAL B 1 116 ? 39.856 -60.407 50.898 1.00 53.22 80 VAL B N 1
ATOM 2933 C CA . VAL B 1 116 ? 39.717 -60.273 49.453 1.00 46.82 80 VAL B CA 1
ATOM 2934 C C . VAL B 1 116 ? 39.022 -61.505 48.872 1.00 60.66 80 VAL B C 1
ATOM 2935 O O . VAL B 1 116 ? 39.246 -62.626 49.329 1.00 61.98 80 VAL B O 1
ATOM 2939 N N . GLY B 1 117 ? 38.178 -61.295 47.867 1.00 56.69 81 GLY B N 1
ATOM 2940 C CA . GLY B 1 117 ? 37.453 -62.384 47.240 1.00 54.51 81 GLY B CA 1
ATOM 2941 C C . GLY B 1 117 ? 38.306 -63.174 46.267 1.00 58.30 81 GLY B C 1
ATOM 2942 O O . GLY B 1 117 ? 39.429 -62.781 45.950 1.00 54.85 81 GLY B O 1
ATOM 2943 N N . CYS B 1 118 ? 37.770 -64.294 45.793 1.00 66.41 82 CYS B N 1
ATOM 2944 C CA . CYS B 1 118 ? 38.477 -65.139 44.835 1.00 63.92 82 CYS B CA 1
ATOM 2945 C C . CYS B 1 118 ? 38.004 -64.866 43.412 1.00 62.17 82 CYS B C 1
ATOM 2946 O O . CYS B 1 118 ? 37.373 -65.716 42.786 1.00 69.94 82 CYS B O 1
ATOM 2949 N N . ASP B 1 119 ? 38.315 -63.678 42.905 1.00 50.89 83 ASP B N 1
ATOM 2950 C CA . ASP B 1 119 ? 37.890 -63.285 41.565 1.00 50.02 83 ASP B CA 1
ATOM 2951 C C . ASP B 1 119 ? 38.990 -62.540 40.820 1.00 52.69 83 ASP B C 1
ATOM 2952 O O . ASP B 1 119 ? 40.132 -62.483 41.278 1.00 53.90 83 ASP B O 1
ATOM 2957 N N . GLU B 1 120 ? 38.638 -61.969 39.672 1.00 46.87 84 GLU B N 1
ATOM 2958 C CA . GLU B 1 120 ? 39.596 -61.197 38.884 1.00 55.20 84 GLU B CA 1
ATOM 2959 C C . GLU B 1 120 ? 40.087 -59.935 39.602 1.00 49.24 84 GLU B C 1
ATOM 2960 O O . GLU B 1 120 ? 41.291 -59.685 39.630 1.00 50.23 84 GLU B O 1
ATOM 2966 N N . PRO B 1 121 ? 39.170 -59.126 40.172 1.00 51.44 85 PRO B N 1
ATOM 2967 C CA . PRO B 1 121 ? 39.701 -57.971 40.906 1.00 61.45 85 PRO B CA 1
ATOM 2968 C C . PRO B 1 121 ? 40.528 -58.399 42.117 1.00 57.26 85 PRO B C 1
ATOM 2969 O O . PRO B 1 121 ? 41.452 -57.689 42.515 1.00 56.24 85 PRO B O 1
ATOM 2973 N N . GLY B 1 122 ? 40.198 -59.555 42.683 1.00 50.29 86 GLY B N 1
ATOM 2974 C CA . GLY B 1 122 ? 40.926 -60.085 43.820 1.00 50.59 86 GLY B CA 1
ATOM 2975 C C . GLY B 1 122 ? 42.373 -60.395 43.495 1.00 61.94 86 GLY B C 1
ATOM 2976 O O . GLY B 1 122 ? 43.286 -59.975 44.206 1.00 58.63 86 GLY B O 1
ATOM 2977 N N . GLU B 1 123 ? 42.581 -61.133 42.410 1.00 57.01 87 GLU B N 1
ATOM 2978 C CA . GLU B 1 123 ? 43.926 -61.496 41.979 1.00 65.12 87 GLU B CA 1
ATOM 2979 C C . GLU B 1 123 ? 44.716 -60.269 41.548 1.00 57.49 87 GLU B C 1
ATOM 2980 O O . GLU B 1 123 ? 45.941 -60.239 41.658 1.00 60.20 87 GLU B O 1
ATOM 2986 N N . ARG B 1 124 ? 44.008 -59.256 41.061 1.00 53.88 88 ARG B N 1
ATOM 2987 C CA . ARG B 1 124 ? 44.649 -58.022 40.628 1.00 59.34 88 ARG B CA 1
ATOM 2988 C C . ARG B 1 124 ? 45.211 -57.247 41.818 1.00 55.06 88 ARG B C 1
ATOM 2989 O O . ARG B 1 124 ? 46.241 -56.583 41.707 1.00 53.10 88 ARG B O 1
ATOM 2997 N N . ILE B 1 125 ? 44.530 -57.334 42.955 1.00 51.00 89 ILE B N 1
ATOM 2998 C CA . ILE B 1 125 ? 45.001 -56.678 44.169 1.00 52.63 89 ILE B CA 1
ATOM 2999 C C . ILE B 1 125 ? 46.232 -57.395 44.717 1.00 55.19 89 ILE B C 1
ATOM 3000 O O . ILE B 1 125 ? 47.210 -56.756 45.109 1.00 60.25 89 ILE B O 1
ATOM 3005 N N . VAL B 1 126 ? 46.170 -58.724 44.740 1.00 58.69 90 VAL B N 1
ATOM 3006 C CA . VAL B 1 126 ? 47.299 -59.559 45.137 1.00 60.27 90 VAL B CA 1
ATOM 3007 C C . VAL B 1 126 ? 48.513 -59.227 44.280 1.00 60.20 90 VAL B C 1
ATOM 3008 O O . VAL B 1 126 ? 49.630 -59.077 44.781 1.00 66.25 90 VAL B O 1
ATOM 3012 N N . GLU B 1 127 ? 48.269 -59.102 42.981 1.00 56.56 91 GLU B N 1
ATOM 3013 C CA . GLU B 1 127 ? 49.301 -58.770 42.012 1.00 52.86 91 GLU B CA 1
ATOM 3014 C C . GLU B 1 127 ? 49.904 -57.394 42.295 1.00 57.98 91 GLU B C 1
ATOM 3015 O O . GLU B 1 127 ? 51.125 -57.244 42.351 1.00 63.88 91 GLU B O 1
ATOM 3021 N N . LEU B 1 128 ? 49.045 -56.395 42.479 1.00 56.50 92 LEU B N 1
ATOM 3022 C CA . LEU B 1 128 ? 49.499 -55.026 42.718 1.00 55.67 92 LEU B CA 1
ATOM 3023 C C . LEU B 1 128 ? 50.210 -54.868 44.060 1.00 57.44 92 LEU B C 1
ATOM 3024 O O . LEU B 1 128 ? 51.153 -54.085 44.181 1.00 55.07 92 LEU B O 1
ATOM 3029 N N . LEU B 1 129 ? 49.753 -55.612 45.064 1.00 50.66 93 LEU B N 1
ATOM 3030 C CA . LEU B 1 129 ? 50.367 -55.569 46.388 1.00 51.31 93 LEU B CA 1
ATOM 3031 C C . LEU B 1 129 ? 51.766 -56.173 46.382 1.00 60.51 93 LEU B C 1
ATOM 3032 O O . LEU B 1 129 ? 52.641 -55.741 47.133 1.00 54.04 93 LEU B O 1
ATOM 3037 N N . GLY B 1 130 ? 51.970 -57.173 45.530 1.00 64.95 94 GLY B N 1
ATOM 3038 C CA . GLY B 1 130 ? 53.252 -57.847 45.436 1.00 58.56 94 GLY B CA 1
ATOM 3039 C C . GLY B 1 130 ? 54.371 -56.932 44.974 1.00 66.10 94 GLY B C 1
ATOM 3040 O O . GLY B 1 130 ? 55.538 -57.163 45.286 1.00 77.24 94 GLY B O 1
ATOM 3041 N N . SER B 1 131 ? 54.013 -55.889 44.232 1.00 61.56 95 SER B N 1
ATOM 3042 C CA . SER B 1 131 ? 54.997 -54.947 43.711 1.00 69.49 95 SER B CA 1
ATOM 3043 C C . SER B 1 131 ? 54.831 -53.557 44.322 1.00 69.96 95 SER B C 1
ATOM 3044 O O . SER B 1 131 ? 55.248 -52.559 43.736 1.00 74.89 95 SER B O 1
ATOM 3047 N N . SER B 1 132 ? 54.222 -53.499 45.502 1.00 62.14 96 SER B N 1
ATOM 3048 C CA . SER B 1 132 ? 53.955 -52.226 46.165 1.00 61.21 96 SER B CA 1
ATOM 3049 C C . SER B 1 132 ? 54.910 -51.978 47.328 1.00 63.04 96 SER B C 1
ATOM 3050 O O . SER B 1 132 ? 55.225 -50.832 47.647 1.00 54.21 96 SER B O 1
ATOM 3053 N N . GLY B 1 133 ? 55.364 -53.056 47.958 1.00 62.27 97 GLY B N 1
ATOM 3054 C CA . GLY B 1 133 ? 56.247 -52.957 49.105 1.00 53.61 97 GLY B CA 1
ATOM 3055 C C . GLY B 1 133 ? 55.505 -53.250 50.393 1.00 58.02 97 GLY B C 1
ATOM 3056 O O . GLY B 1 133 ? 56.114 -53.490 51.437 1.00 62.51 97 GLY B O 1
ATOM 3057 N N . VAL B 1 134 ? 54.179 -53.227 50.313 1.00 53.68 98 VAL B N 1
ATOM 3058 C CA . VAL B 1 134 ? 53.328 -53.542 51.453 1.00 50.03 98 VAL B CA 1
ATOM 3059 C C . VAL B 1 134 ? 53.352 -55.047 51.715 1.00 47.58 98 VAL B C 1
ATOM 3060 O O . VAL B 1 134 ? 53.342 -55.840 50.775 1.00 50.21 98 VAL B O 1
ATOM 3064 N N . THR B 1 135 ? 53.403 -55.434 52.986 1.00 40.69 99 THR B N 1
ATOM 3065 C CA . THR B 1 135 ? 53.382 -56.843 53.357 1.00 55.99 99 THR B CA 1
ATOM 3066 C C . THR B 1 135 ? 51.946 -57.337 53.475 1.00 59.52 99 THR B C 1
ATOM 3067 O O . THR B 1 135 ? 51.238 -56.982 54.419 1.00 50.76 99 THR B O 1
ATOM 3071 N N . PRO B 1 136 ? 51.509 -58.161 52.512 1.00 57.08 100 PRO B N 1
ATOM 3072 C CA . PRO B 1 136 ? 50.114 -58.603 52.441 1.00 48.69 100 PRO B CA 1
ATOM 3073 C C . PRO B 1 136 ? 49.777 -59.662 53.486 1.00 60.86 100 PRO B C 1
ATOM 3074 O O . PRO B 1 136 ? 50.557 -60.585 53.713 1.00 65.94 100 PRO B O 1
ATOM 3078 N N . HIS B 1 137 ? 48.618 -59.512 54.116 1.00 56.29 101 HIS B N 1
ATOM 3079 C CA . HIS B 1 137 ? 48.079 -60.525 55.012 1.00 50.06 101 HIS B CA 1
ATOM 3080 C C . HIS B 1 137 ? 46.603 -60.668 54.691 1.00 65.78 101 HIS B C 1
ATOM 3081 O O . HIS B 1 137 ? 45.740 -60.250 55.463 1.00 63.74 101 HIS B O 1
ATOM 3088 N N . LEU B 1 138 ? 46.325 -61.256 53.533 1.00 62.90 102 LEU B N 1
ATOM 3089 C CA . LEU B 1 138 ? 44.976 -61.264 52.987 1.00 65.00 102 LEU B CA 1
ATOM 3090 C C . LEU B 1 138 ? 44.208 -62.529 53.346 1.00 70.72 102 LEU B C 1
ATOM 3091 O O . LEU B 1 138 ? 44.692 -63.642 53.143 1.00 71.11 102 LEU B O 1
ATOM 3096 N N . GLU B 1 139 ? 43.005 -62.347 53.879 1.00 59.39 103 GLU B N 1
ATOM 3097 C CA . GLU B 1 139 ? 42.084 -63.455 54.072 1.00 65.14 103 GLU B CA 1
ATOM 3098 C C . GLU B 1 139 ? 41.264 -63.592 52.795 1.00 59.84 103 GLU B C 1
ATOM 3099 O O . GLU B 1 139 ? 41.011 -62.602 52.109 1.00 58.09 103 GLU B O 1
ATOM 3105 N N . ARG B 1 140 ? 40.858 -64.814 52.466 1.00 53.64 104 ARG B N 1
ATOM 3106 C CA . ARG B 1 140 ? 40.143 -65.056 51.217 1.00 47.14 104 ARG B CA 1
ATOM 3107 C C . ARG B 1 140 ? 38.717 -65.547 51.442 1.00 54.77 104 ARG B C 1
ATOM 3108 O O . ARG B 1 140 ? 38.490 -66.536 52.140 1.00 66.02 104 ARG B O 1
ATOM 3116 N N . ASP B 1 141 ? 37.762 -64.843 50.844 1.00 56.62 105 ASP B N 1
ATOM 3117 C CA . ASP B 1 141 ? 36.355 -65.211 50.937 1.00 65.10 105 ASP B CA 1
ATOM 3118 C C . ASP B 1 141 ? 35.835 -65.559 49.544 1.00 64.74 105 ASP B C 1
ATOM 3119 O O . ASP B 1 141 ? 35.712 -64.685 48.686 1.00 58.45 105 ASP B O 1
ATOM 3124 N N . PRO B 1 142 ? 35.535 -66.846 49.316 1.00 77.94 106 PRO B N 1
ATOM 3125 C CA . PRO B 1 142 ? 35.079 -67.357 48.017 1.00 76.47 106 PRO B CA 1
ATOM 3126 C C . PRO B 1 142 ? 33.752 -66.745 47.570 1.00 70.51 106 PRO B C 1
ATOM 3127 O O . PRO B 1 142 ? 33.547 -66.540 46.374 1.00 73.48 106 PRO B O 1
ATOM 3131 N N . ALA B 1 143 ? 32.868 -66.459 48.521 1.00 64.87 107 ALA B N 1
ATOM 3132 C CA . ALA B 1 143 ? 31.542 -65.943 48.201 1.00 69.23 107 ALA B CA 1
ATOM 3133 C C . ALA B 1 143 ? 31.506 -64.419 48.135 1.00 68.44 107 ALA B C 1
ATOM 3134 O O . ALA B 1 143 ? 30.463 -63.827 47.848 1.00 66.06 107 ALA B O 1
ATOM 3136 N N . LEU B 1 144 ? 32.644 -63.785 48.398 1.00 55.71 108 LEU B N 1
ATOM 3137 C CA . LEU B 1 144 ? 32.709 -62.329 48.413 1.00 53.95 108 LEU B CA 1
ATOM 3138 C C . LEU B 1 144 ? 33.215 -61.759 47.097 1.00 56.68 108 LEU B C 1
ATOM 3139 O O . LEU B 1 144 ? 34.263 -62.168 46.596 1.00 53.69 108 LEU B O 1
ATOM 3144 N N . PRO B 1 145 ? 32.459 -60.813 46.526 1.00 54.73 109 PRO B N 1
ATOM 3145 C CA . PRO B 1 145 ? 32.969 -60.043 45.392 1.00 45.18 109 PRO B CA 1
ATOM 3146 C C . PRO B 1 145 ? 33.966 -59.007 45.895 1.00 44.22 109 PRO B C 1
ATOM 3147 O O . PRO B 1 145 ? 33.627 -58.204 46.766 1.00 40.94 109 PRO B O 1
ATOM 3151 N N . THR B 1 146 ? 35.188 -59.049 45.375 1.00 47.04 110 THR B N 1
ATOM 3152 C CA . THR B 1 146 ? 36.220 -58.103 45.775 1.00 31.55 110 THR B CA 1
ATOM 3153 C C . THR B 1 146 ? 35.759 -56.685 45.477 1.00 43.30 110 THR B C 1
ATOM 3154 O O . THR B 1 146 ? 35.329 -56.387 44.362 1.00 43.98 110 THR B O 1
ATOM 3158 N N . THR B 1 147 ? 35.829 -55.823 46.486 1.00 39.03 111 THR B N 1
ATOM 3159 C CA . THR B 1 147 ? 35.389 -54.442 46.342 1.00 39.16 111 THR B CA 1
ATOM 3160 C C . THR B 1 147 ? 36.150 -53.733 45.227 1.00 40.63 111 THR B C 1
ATOM 3161 O O . THR B 1 147 ? 37.376 -53.653 45.254 1.00 36.64 111 THR B O 1
ATOM 3165 N N . ILE B 1 148 ? 35.415 -53.240 44.235 1.00 32.09 112 ILE B N 1
ATOM 3166 C CA . ILE B 1 148 ? 36.027 -52.529 43.118 1.00 34.14 112 ILE B CA 1
ATOM 3167 C C . ILE B 1 148 ? 35.239 -51.271 42.757 1.00 32.57 112 ILE B C 1
ATOM 3168 O O . ILE B 1 148 ? 34.021 -51.314 42.573 1.00 38.60 112 ILE B O 1
ATOM 3173 N N . LYS B 1 149 ? 35.946 -50.147 42.681 1.00 34.53 113 LYS B N 1
ATOM 3174 C CA . LYS B 1 149 ? 35.341 -48.873 42.319 1.00 30.53 113 LYS B CA 1
ATOM 3175 C C . LYS B 1 149 ? 35.682 -48.544 40.872 1.00 35.21 113 LYS B C 1
ATOM 3176 O O . LYS B 1 149 ? 36.822 -48.206 40.550 1.00 41.54 113 LYS B O 1
ATOM 3182 N N . LEU B 1 150 ? 34.685 -48.650 40.002 1.00 37.20 114 LEU B N 1
ATOM 3183 C CA . LEU B 1 150 ? 34.897 -48.499 38.568 1.00 38.36 114 LEU B CA 1
ATOM 3184 C C . LEU B 1 150 ? 34.493 -47.109 38.095 1.00 36.23 114 LEU B C 1
ATOM 3185 O O . LEU B 1 150 ? 33.319 -46.749 38.125 1.00 42.81 114 LEU B O 1
ATOM 3190 N N . ARG B 1 151 ? 35.474 -46.334 37.648 1.00 33.12 115 ARG B N 1
ATOM 3191 C CA . ARG B 1 151 ? 35.216 -44.982 37.172 1.00 37.07 115 ARG B CA 1
ATOM 3192 C C . ARG B 1 151 ? 35.260 -44.911 35.649 1.00 42.56 115 ARG B C 1
ATOM 3193 O O . ARG B 1 151 ? 36.271 -45.246 35.028 1.00 42.13 115 ARG B O 1
ATOM 3201 N N . VAL B 1 152 ? 34.152 -44.479 35.054 1.00 30.46 116 VAL B N 1
ATOM 3202 C CA . VAL B 1 152 ? 34.038 -44.399 33.604 1.00 33.29 116 VAL B CA 1
ATOM 3203 C C . VAL B 1 152 ? 34.198 -42.962 33.123 1.00 33.72 116 VAL B C 1
ATOM 3204 O O . VAL B 1 152 ? 33.406 -42.086 33.479 1.00 35.97 116 VAL B O 1
ATOM 3208 N N . LEU B 1 153 ? 35.220 -42.723 32.307 1.00 36.73 117 LEU B N 1
ATOM 3209 C CA . LEU B 1 153 ? 35.525 -41.370 31.856 1.00 39.25 117 LEU B CA 1
ATOM 3210 C C . LEU B 1 153 ? 35.433 -41.185 30.346 1.00 38.03 117 LEU B C 1
ATOM 3211 O O . LEU B 1 153 ? 35.550 -42.138 29.575 1.00 42.65 117 LEU B O 1
ATOM 3216 N N . ALA B 1 154 ? 35.226 -39.936 29.941 1.00 44.66 118 ALA B N 1
ATOM 3217 C CA . ALA B 1 154 ? 35.213 -39.546 28.536 1.00 41.40 118 ALA B CA 1
ATOM 3218 C C . ALA B 1 154 ? 35.523 -38.052 28.439 1.00 47.98 118 ALA B C 1
ATOM 3219 O O . ALA B 1 154 ? 34.987 -37.259 29.213 1.00 58.47 118 ALA B O 1
ATOM 3221 N N . ARG B 1 155 ? 36.383 -37.684 27.490 1.00 54.75 119 ARG B N 1
ATOM 3222 C CA A ARG B 1 155 ? 36.838 -36.300 27.333 0.50 56.61 119 ARG B CA 1
ATOM 3223 C CA B ARG B 1 155 ? 36.845 -36.306 27.327 0.50 56.61 119 ARG B CA 1
ATOM 3224 C C . ARG B 1 155 ? 37.387 -35.732 28.636 1.00 61.66 119 ARG B C 1
ATOM 3225 O O . ARG B 1 155 ? 37.116 -34.578 28.975 1.00 57.27 119 ARG B O 1
ATOM 3240 N N . GLN B 1 156 ? 38.148 -36.548 29.363 1.00 62.74 120 GLN B N 1
ATOM 3241 C CA . GLN B 1 156 ? 38.727 -36.156 30.651 1.00 72.09 120 GLN B CA 1
ATOM 3242 C C . GLN B 1 156 ? 37.642 -35.721 31.636 1.00 68.38 120 GLN B C 1
ATOM 3243 O O . GLN B 1 156 ? 37.876 -34.890 32.515 1.00 68.92 120 GLN B O 1
ATOM 3249 N N . GLN B 1 157 ? 36.454 -36.295 31.474 1.00 58.97 121 GLN B N 1
ATOM 3250 C CA . GLN B 1 157 ? 35.297 -35.956 32.293 1.00 49.07 121 GLN B CA 1
ATOM 3251 C C . GLN B 1 157 ? 34.604 -37.233 32.758 1.00 48.49 121 GLN B C 1
ATOM 3252 O O . GLN B 1 157 ? 34.236 -38.079 31.944 1.00 50.65 121 GLN B O 1
ATOM 3258 N N . GLN B 1 158 ? 34.439 -37.373 34.068 1.00 40.56 122 GLN B N 1
ATOM 3259 C CA . GLN B 1 158 ? 33.828 -38.569 34.635 1.00 37.09 122 GLN B CA 1
ATOM 3260 C C . GLN B 1 158 ? 32.332 -38.606 34.334 1.00 34.13 122 GLN B C 1
ATOM 3261 O O . GLN B 1 158 ? 31.650 -37.584 34.406 1.00 33.73 122 GLN B O 1
ATOM 3267 N N . LEU B 1 159 ? 31.83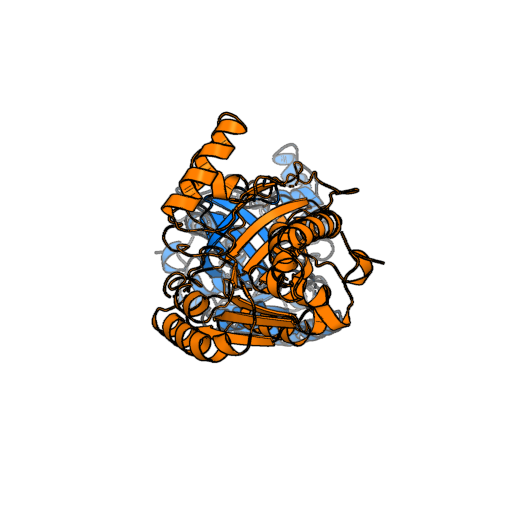0 -39.787 33.986 1.00 38.99 123 LEU B N 1
ATOM 3268 C CA . LEU B 1 159 ? 30.425 -39.942 33.619 1.00 39.88 123 LEU B CA 1
ATOM 3269 C C . LEU B 1 159 ? 29.642 -40.743 34.650 1.00 36.94 123 LEU B C 1
ATOM 3270 O O . LEU B 1 159 ? 28.456 -40.495 34.866 1.00 38.22 123 LEU B O 1
ATOM 3275 N N . LEU B 1 160 ? 30.308 -41.704 35.282 1.00 31.52 124 LEU B N 1
ATOM 3276 C CA . LEU B 1 160 ? 29.650 -42.578 36.241 1.00 39.23 124 LEU B CA 1
ATOM 3277 C C . LEU B 1 160 ? 30.676 -43.374 37.037 1.00 38.95 124 LEU B C 1
ATOM 3278 O O . LEU B 1 160 ? 31.757 -43.681 36.535 1.00 39.88 124 LEU B O 1
ATOM 3283 N N . ARG B 1 161 ? 30.340 -43.703 38.280 1.00 29.49 125 ARG B N 1
ATOM 3284 C CA . ARG B 1 161 ? 31.155 -44.633 39.048 1.00 30.60 125 ARG B CA 1
ATOM 3285 C C . ARG B 1 161 ? 30.349 -45.876 39.402 1.00 32.51 125 ARG B C 1
ATOM 3286 O O . ARG B 1 161 ? 29.262 -45.782 39.969 1.00 31.86 125 ARG B O 1
ATOM 3294 N N . VAL B 1 162 ? 30.891 -47.039 39.057 1.00 32.29 126 VAL B N 1
ATOM 3295 C CA . VAL B 1 162 ? 30.213 -48.306 39.291 1.00 34.73 126 VAL B CA 1
ATOM 3296 C C . VAL B 1 162 ? 30.889 -49.060 40.430 1.00 37.11 126 VAL B C 1
ATOM 3297 O O . VAL B 1 162 ? 32.093 -49.318 40.388 1.00 34.76 126 VAL B O 1
ATOM 3301 N N . ASP B 1 163 ? 30.108 -49.407 41.448 1.00 28.33 127 ASP B N 1
ATOM 3302 C CA . ASP B 1 163 ? 30.645 -50.045 42.644 1.00 28.91 127 ASP B CA 1
ATOM 3303 C C . ASP B 1 163 ? 30.178 -51.486 42.811 1.00 34.29 127 ASP B C 1
ATOM 3304 O O . ASP B 1 163 ? 28.986 -51.781 42.712 1.00 33.01 127 ASP B O 1
ATOM 3309 N N . PHE B 1 164 ? 31.131 -52.375 43.074 1.00 32.87 128 PHE B N 1
ATOM 3310 C CA . PHE B 1 164 ? 30.835 -53.751 43.458 1.00 35.90 128 PHE B CA 1
ATOM 3311 C C . PHE B 1 164 ? 31.417 -53.997 44.844 1.00 41.47 128 PHE B C 1
ATOM 3312 O O . PHE B 1 164 ? 32.606 -53.765 45.069 1.00 41.43 128 PHE B O 1
ATOM 3320 N N . GLU B 1 165 ? 30.585 -54.472 45.767 1.00 31.00 129 GLU B N 1
ATOM 3321 C CA . GLU B 1 165 ? 31.023 -54.721 47.137 1.00 29.10 129 GLU B CA 1
ATOM 3322 C C . GLU B 1 165 ? 29.956 -55.475 47.922 1.00 39.95 129 GLU B C 1
ATOM 3323 O O . GLU B 1 165 ? 28.776 -55.436 47.570 1.00 37.19 129 GLU B O 1
ATOM 3329 N N . ALA B 1 166 ? 30.376 -56.159 48.984 1.00 37.37 130 ALA B N 1
ATOM 3330 C CA . ALA B 1 166 ? 29.450 -56.877 49.855 1.00 37.56 130 ALA B CA 1
ATOM 3331 C C . ALA B 1 166 ? 30.048 -57.149 51.232 1.00 39.44 130 ALA B C 1
ATOM 3332 O O . ALA B 1 166 ? 31.177 -56.755 51.524 1.00 34.38 130 ALA B O 1
ATOM 3342 N N . PRO B 1 168 ? 31.724 -59.476 53.961 1.00 54.03 132 PRO B N 1
ATOM 3343 C CA . PRO B 1 168 ? 32.501 -60.707 54.135 1.00 49.05 132 PRO B CA 1
ATOM 3344 C C . PRO B 1 168 ? 31.788 -61.632 55.113 1.00 55.32 132 PRO B C 1
ATOM 3345 O O . PRO B 1 168 ? 31.100 -61.144 56.009 1.00 58.84 132 PRO B O 1
ATOM 3349 N N . THR B 1 169 ? 31.942 -62.941 54.941 1.00 62.52 133 THR B N 1
ATOM 3350 C CA . THR B 1 169 ? 31.285 -63.902 55.818 1.00 52.05 133 THR B CA 1
ATOM 3351 C C . THR B 1 169 ? 31.796 -63.773 57.246 1.00 56.80 133 THR B C 1
ATOM 3352 O O . THR B 1 169 ? 32.929 -63.347 57.475 1.00 61.63 133 THR B O 1
ATOM 3356 N N . HIS B 1 170 ? 30.952 -64.140 58.204 1.00 53.57 134 HIS B N 1
ATOM 3357 C CA . HIS B 1 170 ? 31.327 -64.087 59.610 1.00 58.93 134 HIS B CA 1
ATOM 3358 C C . HIS B 1 170 ? 32.497 -65.020 59.903 1.00 68.26 134 HIS B C 1
ATOM 3359 O O . HIS B 1 170 ? 33.336 -64.729 60.755 1.00 73.62 134 HIS B O 1
ATOM 3366 N N . GLU B 1 171 ? 32.543 -66.140 59.188 1.00 58.46 135 GLU B N 1
ATOM 3367 C CA . GLU B 1 171 ? 33.598 -67.130 59.362 1.00 66.54 135 GLU B CA 1
ATOM 3368 C C . GLU B 1 171 ? 34.952 -66.557 58.965 1.00 64.11 135 GLU B C 1
ATOM 3369 O O . GLU B 1 171 ? 35.954 -66.756 59.653 1.00 62.24 135 GLU B O 1
ATOM 3375 N N . VAL B 1 172 ? 34.968 -65.851 57.841 1.00 57.67 136 VAL B N 1
ATOM 3376 C CA . VAL B 1 172 ? 36.173 -65.200 57.345 1.00 56.89 136 VAL B CA 1
ATOM 3377 C C . VAL B 1 172 ? 36.650 -64.123 58.321 1.00 61.29 136 VAL B C 1
ATOM 3378 O O . VAL B 1 172 ? 37.840 -64.028 58.622 1.00 55.74 136 VAL B O 1
ATOM 3382 N N . LEU B 1 173 ? 35.709 -63.329 58.825 1.00 56.97 137 LEU B N 1
ATOM 3383 C CA . LEU B 1 173 ? 36.021 -62.250 59.759 1.00 60.27 137 LEU B CA 1
ATOM 3384 C C . LEU B 1 173 ? 36.648 -62.747 61.063 1.00 63.30 137 LEU B C 1
ATOM 3385 O O . LEU B 1 173 ? 37.448 -62.044 61.683 1.00 53.76 137 LEU B O 1
ATOM 3390 N N . LEU B 1 174 ? 36.283 -63.956 61.474 1.00 53.95 138 LEU B N 1
ATOM 3391 C CA . LEU B 1 174 ? 36.870 -64.564 62.664 1.00 52.65 138 LEU B CA 1
ATOM 3392 C C . LEU B 1 174 ? 38.308 -64.997 62.401 1.00 58.15 138 LEU B C 1
ATOM 3393 O O . LEU B 1 174 ? 39.184 -64.825 63.250 1.00 54.54 138 LEU B O 1
ATOM 3398 N N . ALA B 1 175 ? 38.541 -65.561 61.220 1.00 58.36 139 ALA B N 1
ATOM 3399 C CA . ALA B 1 175 ? 39.876 -65.990 60.821 1.00 49.73 139 ALA B CA 1
ATOM 3400 C C . ALA B 1 175 ? 40.819 -64.796 60.735 1.00 58.10 139 ALA B C 1
ATOM 3401 O O . ALA B 1 175 ? 41.985 -64.883 61.116 1.00 61.56 139 ALA B O 1
ATOM 3403 N N . GLY B 1 176 ? 40.301 -63.680 60.230 1.00 62.41 140 GLY B N 1
ATOM 3404 C CA . GLY B 1 176 ? 41.072 -62.456 60.136 1.00 59.64 140 GLY B CA 1
ATOM 3405 C C . GLY B 1 176 ? 41.373 -61.886 61.507 1.00 55.38 140 GLY B C 1
ATOM 3406 O O . GLY B 1 176 ? 42.455 -61.350 61.745 1.00 51.91 140 GLY B O 1
ATOM 3407 N N . LEU B 1 177 ? 40.406 -62.005 62.412 1.00 54.20 141 LEU B N 1
ATOM 3408 C CA . LEU B 1 177 ? 40.572 -61.550 63.787 1.00 57.89 141 LEU B CA 1
ATOM 3409 C C . LEU B 1 177 ? 41.634 -62.383 64.496 1.00 62.93 141 LEU B C 1
ATOM 3410 O O . LEU B 1 177 ? 42.396 -61.871 65.320 1.00 53.38 141 LEU B O 1
ATOM 3415 N N . ALA B 1 178 ? 41.679 -63.669 64.166 1.00 60.23 142 ALA B N 1
ATOM 3416 C CA . ALA B 1 178 ? 42.674 -64.572 64.727 1.00 61.12 142 ALA B CA 1
ATOM 3417 C C . ALA B 1 178 ? 44.070 -64.211 64.231 1.00 60.48 142 ALA B C 1
ATOM 3418 O O . ALA B 1 178 ? 45.037 -64.253 64.991 1.00 69.01 142 ALA B O 1
ATOM 3420 N N . ARG B 1 179 ? 44.169 -63.854 62.954 1.00 62.52 143 ARG B N 1
ATOM 3421 C CA . ARG B 1 179 ? 45.447 -63.457 62.374 1.00 69.67 143 ARG B CA 1
ATOM 3422 C C . ARG B 1 179 ? 45.900 -62.109 62.933 1.00 60.45 143 ARG B C 1
ATOM 3423 O O . ARG B 1 179 ? 47.092 -61.798 62.938 1.00 64.60 143 ARG B O 1
ATOM 3431 N N . PHE B 1 180 ? 44.945 -61.314 63.407 1.00 62.59 144 PHE B N 1
ATOM 3432 C CA . PHE B 1 180 ? 45.263 -60.012 63.983 1.00 62.05 144 PHE B CA 1
ATOM 3433 C C . PHE B 1 180 ? 46.040 -60.144 65.290 1.00 55.97 144 PHE B C 1
ATOM 3434 O O . PHE B 1 180 ? 46.999 -59.408 65.523 1.00 55.53 144 PHE B O 1
ATOM 3442 N N . ASP B 1 181 ? 45.616 -61.079 66.138 1.00 59.09 145 ASP B N 1
ATOM 3443 C CA . ASP B 1 181 ? 46.297 -61.357 67.402 1.00 58.74 145 ASP B CA 1
ATOM 3444 C C . ASP B 1 181 ? 47.749 -61.746 67.168 1.00 59.31 145 ASP B C 1
ATOM 3445 O O . ASP B 1 181 ? 48.632 -61.411 67.957 1.00 61.86 145 ASP B O 1
ATOM 3450 N N . VAL B 1 182 ? 47.984 -62.454 66.070 1.00 58.04 146 VAL B N 1
ATOM 3451 C CA . VAL B 1 182 ? 49.324 -62.866 65.683 1.00 60.81 146 VAL B CA 1
ATOM 3452 C C . VAL B 1 182 ? 50.140 -61.673 65.190 1.00 59.91 146 VAL B C 1
ATOM 3453 O O . VAL B 1 182 ? 51.303 -61.510 65.556 1.00 68.99 146 VAL B O 1
ATOM 3457 N N . LEU B 1 183 ? 49.519 -60.836 64.366 1.00 56.86 147 LEU B N 1
ATOM 3458 C CA . LEU B 1 183 ? 50.219 -59.725 63.731 1.00 54.15 147 LEU B CA 1
ATOM 3459 C C . LEU B 1 183 ? 50.408 -58.517 64.643 1.00 53.94 147 LEU B C 1
ATOM 3460 O O . LEU B 1 183 ? 51.284 -57.687 64.400 1.00 57.77 147 LEU B O 1
ATOM 3465 N N . LEU B 1 184 ? 49.587 -58.420 65.685 1.00 55.17 148 LEU B N 1
ATOM 3466 C CA . LEU B 1 184 ? 49.618 -57.265 66.587 1.00 56.36 148 LEU B CA 1
ATOM 3467 C C . LEU B 1 184 ? 50.984 -56.969 67.225 1.00 62.27 148 LEU B C 1
ATOM 3468 O O . LEU B 1 184 ? 51.440 -55.828 67.186 1.00 67.74 148 LEU B O 1
ATOM 3473 N N . PRO B 1 185 ? 51.648 -57.983 67.814 1.00 66.78 149 PRO B N 1
ATOM 3474 C CA . PRO B 1 185 ? 52.928 -57.634 68.446 1.00 63.05 149 PRO B CA 1
ATOM 3475 C C . PRO B 1 185 ? 54.042 -57.326 67.443 1.00 66.60 149 PRO B C 1
ATOM 3476 O O . PRO B 1 185 ? 55.119 -56.889 67.848 1.00 67.32 149 PRO B O 1
ATOM 3480 N N . GLN B 1 186 ? 53.786 -57.540 66.157 1.00 63.34 150 GLN B N 1
ATOM 3481 C CA . GLN B 1 186 ? 54.816 -57.356 65.142 1.00 61.65 150 GLN B CA 1
ATOM 3482 C C . GLN B 1 186 ? 54.869 -55.928 64.603 1.00 61.72 150 GLN B C 1
ATOM 3483 O O . GLN B 1 186 ? 55.697 -55.616 63.748 1.00 61.85 150 GLN B O 1
ATOM 3489 N N . HIS B 1 187 ? 53.992 -55.063 65.103 1.00 62.00 151 HIS B N 1
ATOM 3490 C CA . HIS B 1 187 ? 53.933 -53.685 64.624 1.00 65.69 151 HIS B CA 1
ATOM 3491 C C . HIS B 1 187 ? 53.925 -52.678 65.768 1.00 64.18 151 HIS B C 1
ATOM 3492 O O . HIS B 1 187 ? 53.888 -53.053 66.939 1.00 67.86 151 HIS B O 1
ATOM 3499 N N . ASP B 1 188 ? 53.955 -51.397 65.415 1.00 61.93 152 ASP B N 1
ATOM 3500 C CA . ASP B 1 188 ? 53.967 -50.323 66.403 1.00 70.18 152 ASP B CA 1
ATOM 3501 C C . ASP B 1 188 ? 52.633 -49.582 66.434 1.00 73.79 152 ASP B C 1
ATOM 3502 O O . ASP B 1 188 ? 52.046 -49.379 67.497 1.00 62.51 152 ASP B O 1
ATOM 3507 N N . VAL B 1 189 ? 52.162 -49.180 65.257 1.00 60.77 153 VAL B N 1
ATOM 3508 C CA . VAL B 1 189 ? 50.920 -48.428 65.140 1.00 51.58 153 VAL B CA 1
ATOM 3509 C C . VAL B 1 189 ? 49.858 -49.249 64.415 1.00 51.87 153 VAL B C 1
ATOM 3510 O O . VAL B 1 189 ? 50.143 -49.889 63.403 1.00 53.91 153 VAL B O 1
ATOM 3514 N N . VAL B 1 190 ? 48.635 -49.230 64.938 1.00 39.61 154 VAL B N 1
ATOM 3515 C CA . VAL B 1 190 ? 47.517 -49.907 64.294 1.00 40.83 154 VAL B CA 1
ATOM 3516 C C . VAL B 1 190 ? 46.608 -48.891 63.604 1.00 47.69 154 VAL B C 1
ATOM 3517 O O . VAL B 1 190 ? 46.103 -47.966 64.239 1.00 41.40 154 VAL B O 1
ATOM 3521 N N . LEU B 1 191 ? 46.405 -49.069 62.302 1.00 46.91 155 LEU B N 1
ATOM 3522 C CA . LEU B 1 191 ? 45.596 -48.144 61.513 1.00 50.92 155 LEU B CA 1
ATOM 3523 C C . LEU B 1 191 ? 44.309 -48.802 61.020 1.00 44.39 155 LEU B C 1
ATOM 3524 O O . LEU B 1 191 ? 44.345 -49.707 60.186 1.00 41.26 155 LEU B O 1
ATOM 3537 N N . SER B 1 193 ? 41.302 -48.565 58.777 1.00 42.06 157 SER B N 1
ATOM 3538 C CA . SER B 1 193 ? 40.762 -47.876 57.613 1.00 37.95 157 SER B CA 1
ATOM 3539 C C . SER B 1 193 ? 39.355 -48.380 57.308 1.00 38.97 157 SER B C 1
ATOM 3540 O O . SER B 1 193 ? 39.183 -49.384 56.619 1.00 37.98 157 SER B O 1
ATOM 3543 N N . ASP B 1 194 ? 38.350 -47.676 57.823 1.00 43.32 158 ASP B N 1
ATOM 3544 C CA . ASP B 1 194 ? 36.962 -48.104 57.679 1.00 46.84 158 ASP B CA 1
ATOM 3545 C C . ASP B 1 194 ? 36.272 -47.452 56.481 1.00 39.08 158 ASP B C 1
ATOM 3546 O O . ASP B 1 194 ? 36.254 -46.227 56.350 1.00 35.79 158 ASP B O 1
ATOM 3551 N N . TYR B 1 195 ? 35.702 -48.283 55.614 1.00 35.03 159 TYR B N 1
ATOM 3552 C CA . TYR B 1 195 ? 34.881 -47.801 54.509 1.00 38.48 159 TYR B CA 1
ATOM 3553 C C . TYR B 1 195 ? 33.502 -48.451 54.538 1.00 39.39 159 TYR B C 1
ATOM 3554 O O . TYR B 1 195 ? 32.776 -48.430 53.546 1.00 37.85 159 TYR B O 1
ATOM 3563 N N . ALA B 1 196 ? 33.158 -49.024 55.690 1.00 35.66 160 ALA B N 1
ATOM 3564 C CA . ALA B 1 196 ? 31.861 -49.665 55.909 1.00 47.11 160 ALA B CA 1
ATOM 3565 C C . ALA B 1 196 ? 31.541 -50.765 54.899 1.00 44.26 160 ALA B C 1
ATOM 3566 O O . ALA B 1 196 ? 30.407 -50.876 54.433 1.00 46.96 160 ALA B O 1
ATOM 3568 N N . LYS B 1 197 ? 32.539 -51.578 54.565 1.00 35.41 161 LYS B N 1
ATOM 3569 C CA . LYS B 1 197 ? 32.322 -52.711 53.672 1.00 40.66 161 LYS B CA 1
ATOM 3570 C C . LYS B 1 197 ? 32.254 -54.009 54.469 1.00 43.85 161 LYS B C 1
ATOM 3571 O O . LYS B 1 197 ? 32.180 -55.097 53.899 1.00 48.67 161 LYS B O 1
ATOM 3577 N N . GLY B 1 198 ? 32.285 -53.885 55.792 1.00 45.57 162 GLY B N 1
ATOM 3578 C CA . GLY B 1 198 ? 32.156 -55.032 56.673 1.00 55.05 162 GLY B CA 1
ATOM 3579 C C . GLY B 1 198 ? 33.480 -55.638 57.096 1.00 47.50 162 GLY B C 1
ATOM 3580 O O . GLY B 1 198 ? 33.511 -56.624 57.833 1.00 44.63 162 GLY B O 1
ATOM 3581 N N . GLY B 1 199 ? 34.576 -55.046 56.633 1.00 46.44 163 GLY B N 1
ATOM 3582 C CA . GLY B 1 199 ? 35.904 -55.531 56.963 1.00 43.77 163 GLY B CA 1
ATOM 3583 C C . GLY B 1 199 ? 36.282 -55.289 58.412 1.00 51.47 163 GLY B C 1
ATOM 3584 O O . GLY B 1 199 ? 37.012 -56.080 59.012 1.00 54.06 163 GLY B O 1
ATOM 3585 N N . LEU B 1 200 ? 35.788 -54.191 58.976 1.00 47.00 164 LEU B N 1
ATOM 3586 C CA . LEU B 1 200 ? 36.074 -53.855 60.366 1.00 43.44 164 LEU B CA 1
ATOM 3587 C C . LEU B 1 200 ? 34.860 -54.094 61.252 1.00 45.85 164 LEU B C 1
ATOM 3588 O O . LEU B 1 200 ? 34.492 -53.244 62.063 1.00 51.04 164 LEU B O 1
ATOM 3593 N N . THR B 1 201 ? 34.245 -55.260 61.087 1.00 45.21 165 THR B N 1
ATOM 3594 C CA . THR B 1 201 ? 33.081 -55.639 61.874 1.00 48.99 165 THR B CA 1
ATOM 3595 C C . THR B 1 201 ? 33.448 -55.771 63.350 1.00 53.77 165 THR B C 1
ATOM 3596 O O . THR B 1 201 ? 32.664 -55.409 64.230 1.00 53.58 165 THR B O 1
ATOM 3600 N N . HIS B 1 202 ? 34.647 -56.282 63.614 1.00 44.42 166 HIS B N 1
ATOM 3601 C CA . HIS B 1 202 ? 35.127 -56.436 64.984 1.00 49.43 166 HIS B CA 1
ATOM 3602 C C . HIS B 1 202 ? 36.188 -55.397 65.322 1.00 52.30 166 HIS B C 1
ATOM 3603 O O . HIS B 1 202 ? 37.227 -55.726 65.895 1.00 59.13 166 HIS B O 1
ATOM 3610 N N . VAL B 1 203 ? 35.922 -54.142 64.974 1.00 43.77 167 VAL B N 1
ATOM 3611 C CA . VAL B 1 203 ? 36.891 -53.076 65.202 1.00 49.66 167 VAL B CA 1
ATOM 3612 C C . VAL B 1 203 ? 37.052 -52.765 66.693 1.00 51.00 167 VAL B C 1
ATOM 3613 O O . VAL B 1 203 ? 38.141 -52.410 67.144 1.00 55.29 167 VAL B O 1
ATOM 3617 N N . THR B 1 204 ? 35.975 -52.926 67.458 1.00 45.62 168 THR B N 1
ATOM 3618 C CA . THR B 1 204 ? 35.997 -52.626 68.888 1.00 51.48 168 THR B CA 1
ATOM 3619 C C . THR B 1 204 ? 36.926 -53.567 69.641 1.00 60.29 168 THR B C 1
ATOM 3620 O O . THR B 1 204 ? 37.740 -53.134 70.457 1.00 62.82 168 THR B O 1
ATOM 3624 N N . THR B 1 205 ? 36.783 -54.859 69.368 1.00 54.41 169 THR B N 1
ATOM 3625 C CA . THR B 1 205 ? 37.612 -55.883 69.988 1.00 55.15 169 THR B CA 1
ATOM 3626 C C . THR B 1 205 ? 39.081 -55.634 69.676 1.00 57.11 169 THR B C 1
ATOM 3627 O O . THR B 1 205 ? 39.933 -55.687 70.562 1.00 61.18 169 THR B O 1
ATOM 3639 N N . ILE B 1 207 ? 40.536 -52.830 68.800 1.00 47.32 171 ILE B N 1
ATOM 3640 C CA . ILE B 1 207 ? 41.025 -51.602 69.421 1.00 53.34 171 ILE B CA 1
ATOM 3641 C C . ILE B 1 207 ? 41.483 -51.867 70.852 1.00 59.02 171 ILE B C 1
ATOM 3642 O O . ILE B 1 207 ? 42.565 -51.439 71.259 1.00 61.14 171 ILE B O 1
ATOM 3647 N N . GLU B 1 208 ? 40.657 -52.587 71.605 1.00 55.61 172 GLU B N 1
ATOM 3648 C CA . GLU B 1 208 ? 40.973 -52.925 72.987 1.00 59.31 172 GLU B CA 1
ATOM 3649 C C . GLU B 1 208 ? 42.256 -53.741 73.092 1.00 64.57 172 GLU B C 1
ATOM 3650 O O . GLU B 1 208 ? 43.093 -53.481 73.954 1.00 64.27 172 GLU B O 1
ATOM 3656 N N . LYS B 1 209 ? 42.409 -54.717 72.202 1.00 56.60 173 LYS B N 1
ATOM 3657 C CA . LYS B 1 209 ? 43.585 -55.578 72.201 1.00 57.31 173 LYS B CA 1
ATOM 3658 C C . LYS B 1 209 ? 44.872 -54.807 71.914 1.00 63.02 173 LYS B C 1
ATOM 3659 O O . LYS B 1 209 ? 45.929 -55.128 72.460 1.00 73.46 173 LYS B O 1
ATOM 3665 N N . ALA B 1 210 ? 44.781 -53.791 71.061 1.00 53.56 174 ALA B N 1
ATOM 3666 C CA . ALA B 1 210 ? 45.949 -52.994 70.702 1.00 57.30 174 ALA B CA 1
ATOM 3667 C C . ALA B 1 210 ? 46.317 -52.002 71.804 1.00 68.53 174 ALA B C 1
ATOM 3668 O O . ALA B 1 210 ? 47.496 -51.781 72.082 1.00 61.96 174 ALA B O 1
ATOM 3670 N N . ARG B 1 211 ? 45.305 -51.405 72.426 1.00 64.97 175 ARG B N 1
ATOM 3671 C CA . ARG B 1 211 ? 45.529 -50.472 73.526 1.00 65.31 175 ARG B CA 1
ATOM 3672 C C . ARG B 1 211 ? 46.002 -51.209 74.774 1.00 73.46 175 ARG B C 1
ATOM 3673 O O . ARG B 1 211 ? 46.748 -50.659 75.585 1.00 72.57 175 ARG B O 1
ATOM 3681 N N . ALA B 1 212 ? 45.568 -52.457 74.921 1.00 72.61 176 ALA B N 1
ATOM 3682 C CA . ALA B 1 212 ? 46.010 -53.293 76.031 1.00 66.45 176 ALA B CA 1
ATOM 3683 C C . ALA B 1 212 ? 47.431 -53.789 75.787 1.00 68.37 176 ALA B C 1
ATOM 3684 O O . ALA B 1 212 ? 48.082 -54.309 76.694 1.00 77.31 176 ALA B O 1
ATOM 3686 N N . ALA B 1 213 ? 47.903 -53.628 74.554 1.00 59.16 177 ALA B N 1
ATOM 3687 C CA . ALA B 1 213 ? 49.260 -54.014 74.193 1.00 48.62 177 ALA B CA 1
ATOM 3688 C C . ALA B 1 213 ? 50.174 -52.794 74.124 1.00 57.38 177 ALA B C 1
ATOM 3689 O O . ALA B 1 213 ? 51.360 -52.911 73.819 1.00 67.04 177 ALA B O 1
ATOM 3691 N N . GLY B 1 214 ? 49.611 -51.623 74.407 1.00 63.25 178 GLY B N 1
ATOM 3692 C CA . GLY B 1 214 ? 50.378 -50.391 74.422 1.00 65.66 178 GLY B CA 1
ATOM 3693 C C . GLY B 1 214 ? 50.584 -49.779 73.050 1.00 67.81 178 GLY B C 1
ATOM 3694 O O . GLY B 1 214 ? 51.330 -48.811 72.901 1.00 56.49 178 GLY B O 1
ATOM 3695 N N . LYS B 1 215 ? 49.921 -50.341 72.044 1.00 65.45 179 LYS B N 1
ATOM 3696 C CA . LYS B 1 215 ? 50.034 -49.835 70.680 1.00 65.86 179 LYS B CA 1
ATOM 3697 C C . LYS B 1 215 ? 49.069 -48.676 70.443 1.00 58.32 179 LYS B C 1
ATOM 3698 O O . LYS B 1 215 ? 47.964 -48.658 70.987 1.00 63.02 179 LYS B O 1
ATOM 3704 N N . ALA B 1 216 ? 49.492 -47.713 69.629 1.00 49.17 180 ALA B N 1
ATOM 3705 C CA . ALA B 1 216 ? 48.648 -46.573 69.288 1.00 52.65 180 ALA B CA 1
ATOM 3706 C C . ALA B 1 216 ? 47.653 -46.941 68.191 1.00 53.40 180 ALA B C 1
ATOM 3707 O O . ALA B 1 216 ? 48.021 -47.543 67.182 1.00 47.84 180 ALA B O 1
ATOM 3709 N N . VAL B 1 217 ? 46.392 -46.571 68.393 1.00 46.08 181 VAL B N 1
ATOM 3710 C CA . VAL B 1 217 ? 45.331 -46.921 67.455 1.00 51.15 181 VAL B CA 1
ATOM 3711 C C . VAL B 1 217 ? 44.810 -45.707 66.694 1.00 45.46 181 VAL B C 1
ATOM 3712 O O . VAL B 1 217 ? 44.298 -44.763 67.291 1.00 44.03 181 VAL B O 1
ATOM 3716 N N . LEU B 1 218 ? 44.937 -45.746 65.371 1.00 34.59 182 LEU B N 1
ATOM 3717 C CA . LEU B 1 218 ? 44.423 -44.682 64.518 1.00 35.44 182 LEU B CA 1
ATOM 3718 C C . LEU B 1 218 ? 43.208 -45.170 63.737 1.00 43.06 182 LEU B C 1
ATOM 3719 O O . LEU B 1 218 ? 43.202 -46.286 63.217 1.00 37.96 182 LEU B O 1
ATOM 3724 N N . VAL B 1 219 ? 42.177 -44.335 63.657 1.00 42.56 183 VAL B N 1
ATOM 3725 C CA . VAL B 1 219 ? 40.935 -44.735 63.005 1.00 40.72 183 VAL B CA 1
ATOM 3726 C C . VAL B 1 219 ? 40.453 -43.741 61.948 1.00 41.06 183 VAL B C 1
ATOM 3727 O O . VAL B 1 219 ? 40.232 -42.564 62.241 1.00 43.28 183 VAL B O 1
ATOM 3731 N N . ASP B 1 220 ? 40.298 -44.230 60.719 1.00 38.87 184 ASP B N 1
ATOM 3732 C CA . ASP B 1 220 ? 39.624 -43.478 59.669 1.00 38.85 184 ASP B CA 1
ATOM 3733 C C . ASP B 1 220 ? 38.157 -43.892 59.680 1.00 40.16 184 ASP B C 1
ATOM 3734 O O . ASP B 1 220 ? 37.807 -44.965 59.190 1.00 39.61 184 ASP B O 1
ATOM 3739 N N . PRO B 1 221 ? 37.292 -43.038 60.244 1.00 32.79 185 PRO B N 1
ATOM 3740 C CA . PRO B 1 221 ? 35.908 -43.408 60.554 1.00 40.08 185 PRO B CA 1
ATOM 3741 C C . PRO B 1 221 ? 34.983 -43.490 59.341 1.00 41.83 185 PRO B C 1
ATOM 3742 O O . PRO B 1 221 ? 35.273 -42.925 58.283 1.00 40.20 185 PRO B O 1
ATOM 3746 N N . LYS B 1 222 ? 33.870 -44.198 59.519 1.00 39.22 186 LYS B N 1
ATOM 3747 C CA . LYS B 1 222 ? 32.826 -44.307 58.510 1.00 40.71 186 LYS B CA 1
ATOM 3748 C C . LYS B 1 222 ? 31.555 -44.833 59.173 1.00 45.89 186 LYS B C 1
ATOM 3749 O O . LYS B 1 222 ? 31.579 -45.874 59.833 1.00 42.90 186 LYS B O 1
ATOM 3755 N N . GLY B 1 223 ? 30.450 -44.113 59.001 1.00 41.52 187 GLY B N 1
ATOM 3756 C CA . GLY B 1 223 ? 29.200 -44.470 59.651 1.00 44.74 187 GLY B CA 1
ATOM 3757 C C . GLY B 1 223 ? 28.854 -43.487 60.753 1.00 47.09 187 GLY B C 1
ATOM 3758 O O . GLY B 1 223 ? 29.556 -42.494 60.942 1.00 58.03 187 GLY B O 1
ATOM 3759 N N . ASP B 1 224 ? 27.778 -43.759 61.485 1.00 48.32 188 ASP B N 1
ATOM 3760 C CA . ASP B 1 224 ? 27.341 -42.856 62.548 1.00 57.97 188 ASP B CA 1
ATOM 3761 C C . ASP B 1 224 ? 27.421 -43.472 63.942 1.00 61.83 188 ASP B C 1
ATOM 3762 O O . ASP B 1 224 ? 27.053 -42.836 64.931 1.00 62.11 188 ASP B O 1
ATOM 3767 N N . ASP B 1 225 ? 27.901 -44.708 64.018 1.00 49.77 189 ASP B N 1
ATOM 3768 C CA . ASP B 1 225 ? 27.958 -45.417 65.289 1.00 57.21 189 ASP B CA 1
ATOM 3769 C C . ASP B 1 225 ? 29.065 -44.767 66.119 1.00 57.20 189 ASP B C 1
ATOM 3770 O O . ASP B 1 225 ? 28.788 -44.033 67.068 1.00 74.06 189 ASP B O 1
ATOM 3775 N N . TRP B 1 226 ? 30.314 -45.053 65.760 1.00 51.00 190 TRP B N 1
ATOM 3776 C CA . TRP B 1 226 ? 31.514 -44.444 66.390 1.00 52.69 190 TRP B CA 1
ATOM 3777 C C . TRP B 1 226 ? 31.670 -44.773 67.864 1.00 50.99 190 TRP B C 1
ATOM 3778 O O . TRP B 1 226 ? 32.559 -44.228 68.519 1.00 46.68 190 TRP B O 1
ATOM 3789 N N . ALA B 1 227 ? 30.827 -45.651 68.394 1.00 53.00 191 ALA B N 1
ATOM 3790 C CA . ALA B 1 227 ? 31.010 -46.145 69.764 1.00 48.10 191 ALA B CA 1
ATOM 3791 C C . ALA B 1 227 ? 31.950 -47.323 69.614 1.00 52.21 191 ALA B C 1
ATOM 3792 O O . ALA B 1 227 ? 32.627 -47.709 70.567 1.00 50.80 191 ALA B O 1
ATOM 3794 N N . ARG B 1 228 ? 32.005 -47.882 68.408 1.00 47.46 192 ARG B N 1
ATOM 3795 C CA . ARG B 1 228 ? 32.925 -48.968 68.101 1.00 45.75 192 ARG B CA 1
ATOM 3796 C C . ARG B 1 228 ? 34.364 -48.468 68.061 1.00 43.23 192 ARG B C 1
ATOM 3797 O O . ARG B 1 228 ? 35.303 -49.261 68.078 1.00 50.03 192 ARG B O 1
ATOM 3805 N N . TYR B 1 229 ? 34.533 -47.150 67.995 1.00 41.57 193 TYR B N 1
ATOM 3806 C CA . TYR B 1 229 ? 35.861 -46.549 67.946 1.00 42.45 193 TYR B CA 1
ATOM 3807 C C . TYR B 1 229 ? 36.323 -46.109 69.331 1.00 42.51 193 TYR B C 1
ATOM 3808 O O . TYR B 1 229 ? 37.222 -45.279 69.458 1.00 49.36 193 TYR B O 1
ATOM 3817 N N . ARG B 1 230 ? 35.708 -46.672 70.365 1.00 46.77 194 ARG B N 1
ATOM 3818 C CA . ARG B 1 230 ? 36.027 -46.300 71.739 1.00 50.78 194 ARG B CA 1
ATOM 3819 C C . ARG B 1 230 ? 37.451 -46.688 72.121 1.00 56.97 194 ARG B C 1
ATOM 3820 O O . ARG B 1 230 ? 37.865 -47.834 71.934 1.00 45.85 194 ARG B O 1
ATOM 3828 N N . GLY B 1 231 ? 38.197 -45.723 72.652 1.00 54.30 195 GLY B N 1
ATOM 3829 C CA . GLY B 1 231 ? 39.550 -45.972 73.114 1.00 53.05 195 GLY B CA 1
ATOM 3830 C C . GLY B 1 231 ? 40.607 -45.732 72.054 1.00 50.29 195 GLY B C 1
ATOM 3831 O O . GLY B 1 231 ? 41.773 -46.082 72.242 1.00 56.37 195 GLY B O 1
ATOM 3832 N N . ALA B 1 232 ? 40.204 -45.137 70.937 1.00 48.62 196 ALA B N 1
ATOM 3833 C CA . ALA B 1 232 ? 41.133 -44.859 69.848 1.00 43.80 196 ALA B CA 1
ATOM 3834 C C . ALA B 1 232 ? 42.078 -43.721 70.211 1.00 48.12 196 ALA B C 1
ATOM 3835 O O . ALA B 1 232 ? 41.669 -42.731 70.819 1.00 53.29 196 ALA B O 1
ATOM 3837 N N . SER B 1 233 ? 43.345 -43.868 69.838 1.00 43.54 197 SER B N 1
ATOM 3838 C CA . SER B 1 233 ? 44.336 -42.836 70.103 1.00 42.65 197 SER B CA 1
ATOM 3839 C C . SER B 1 233 ? 44.051 -41.593 69.267 1.00 47.81 197 SER B C 1
ATOM 3840 O O . SER B 1 233 ? 44.105 -40.470 69.768 1.00 53.93 197 SER B O 1
ATOM 3843 N N . LEU B 1 234 ? 43.741 -41.801 67.991 1.00 42.04 198 LEU B N 1
ATOM 3844 C CA . LEU B 1 234 ? 43.449 -40.695 67.088 1.00 37.75 198 LEU B CA 1
ATOM 3845 C C . LEU B 1 234 ? 42.416 -41.087 66.043 1.00 42.74 198 LEU B C 1
ATOM 3846 O O . LEU B 1 234 ? 42.556 -42.110 65.373 1.00 41.56 198 LEU B O 1
ATOM 3851 N N . ILE B 1 235 ? 41.379 -40.270 65.900 1.00 36.99 199 ILE B N 1
ATOM 3852 C CA . ILE B 1 235 ? 40.388 -40.495 64.858 1.00 33.33 199 ILE B CA 1
ATOM 3853 C C . ILE B 1 235 ? 40.459 -39.353 63.843 1.00 40.28 199 ILE B C 1
ATOM 3854 O O . ILE B 1 235 ? 40.667 -38.195 64.215 1.00 41.47 199 ILE B O 1
ATOM 3859 N N . THR B 1 236 ? 40.325 -39.684 62.560 1.00 33.61 200 THR B N 1
ATOM 3860 C CA . THR B 1 236 ? 40.558 -38.709 61.494 1.00 35.34 200 THR B CA 1
ATOM 3861 C C . THR B 1 236 ? 39.395 -38.571 60.511 1.00 38.59 200 THR B C 1
ATOM 3862 O O . THR B 1 236 ? 39.478 -39.036 59.374 1.00 33.27 200 THR B O 1
ATOM 3866 N N . PRO B 1 237 ? 38.311 -37.912 60.939 1.00 33.25 201 PRO B N 1
ATOM 3867 C CA . PRO B 1 237 ? 37.162 -37.735 60.049 1.00 37.13 201 PRO B CA 1
ATOM 3868 C C . PRO B 1 237 ? 37.305 -36.509 59.153 1.00 35.19 201 PRO B C 1
ATOM 3869 O O . PRO B 1 237 ? 38.052 -35.589 59.487 1.00 32.41 201 PRO B O 1
ATOM 3873 N N . ASN B 1 238 ? 36.607 -36.504 58.022 1.00 31.53 202 ASN B N 1
ATOM 3874 C CA . ASN B 1 238 ? 36.417 -35.268 57.276 1.00 37.40 202 ASN B CA 1
ATOM 3875 C C . ASN B 1 238 ? 35.136 -34.602 57.770 1.00 34.65 202 ASN B C 1
ATOM 3876 O O . ASN B 1 238 ? 34.495 -35.115 58.687 1.00 35.27 202 ASN B O 1
ATOM 3881 N N . ARG B 1 239 ? 34.766 -33.468 57.181 1.00 38.06 203 ARG B N 1
ATOM 3882 C CA . ARG B 1 239 ? 33.576 -32.744 57.624 1.00 37.53 203 ARG B CA 1
ATOM 3883 C C . ARG B 1 239 ? 32.319 -33.609 57.572 1.00 40.15 203 ARG B C 1
ATOM 3884 O O . ARG B 1 239 ? 31.572 -33.676 58.543 1.00 40.29 203 ARG B O 1
ATOM 3892 N N . ALA B 1 240 ? 32.103 -34.276 56.442 1.00 39.24 204 ALA B N 1
ATOM 3893 C CA . ALA B 1 240 ? 30.916 -35.106 56.248 1.00 35.67 204 ALA B CA 1
ATOM 3894 C C . ALA B 1 240 ? 30.812 -36.232 57.277 1.00 42.67 204 ALA B C 1
ATOM 3895 O O . ALA B 1 240 ? 29.731 -36.506 57.804 1.00 37.87 204 ALA B O 1
ATOM 3897 N N . GLU B 1 241 ? 31.938 -36.879 57.561 1.00 38.02 205 GLU B N 1
ATOM 3898 C CA . GLU B 1 241 ? 31.969 -37.976 58.524 1.00 38.48 205 GLU B CA 1
ATOM 3899 C C . GLU B 1 241 ? 31.731 -37.498 59.958 1.00 41.67 205 GLU B C 1
ATOM 3900 O O . GLU B 1 241 ? 31.037 -38.160 60.730 1.00 45.24 205 GLU B O 1
ATOM 3906 N N . LEU B 1 242 ? 32.303 -36.349 60.311 1.00 38.47 206 LEU B N 1
ATOM 3907 C CA . LEU B 1 242 ? 32.112 -35.784 61.645 1.00 37.41 206 LEU B CA 1
ATOM 3908 C C . LEU B 1 242 ? 30.708 -35.211 61.804 1.00 39.23 206 LEU B C 1
ATOM 3909 O O . LEU B 1 242 ? 30.070 -35.386 62.842 1.00 38.17 206 LEU B O 1
ATOM 3914 N N . ARG B 1 243 ? 30.234 -34.531 60.763 1.00 40.09 207 ARG B N 1
ATOM 3915 C CA . ARG B 1 243 ? 28.899 -33.935 60.747 1.00 42.36 207 ARG B CA 1
ATOM 3916 C C . ARG B 1 243 ? 27.813 -34.997 60.927 1.00 44.59 207 ARG B C 1
ATOM 3917 O O . ARG B 1 243 ? 26.694 -34.695 61.335 1.00 45.48 207 ARG B O 1
ATOM 3925 N N . GLU B 1 244 ? 28.153 -36.243 60.622 1.00 42.81 208 GLU B N 1
ATOM 3926 C CA . GLU B 1 244 ? 27.204 -37.341 60.737 1.00 39.93 208 GLU B CA 1
ATOM 3927 C C . GLU B 1 244 ? 26.952 -37.745 62.188 1.00 40.18 208 GLU B C 1
ATOM 3928 O O . GLU B 1 244 ? 25.837 -38.124 62.546 1.00 57.72 208 GLU B O 1
ATOM 3934 N N . VAL B 1 245 ? 27.982 -37.660 63.025 1.00 45.72 209 VAL B N 1
ATOM 3935 C CA . VAL B 1 245 ? 27.858 -38.092 64.418 1.00 47.19 209 VAL B CA 1
ATOM 3936 C C . VAL B 1 245 ? 27.548 -36.972 65.414 1.00 48.71 209 VAL B C 1
ATOM 3937 O O . VAL B 1 245 ? 26.976 -37.227 66.473 1.00 63.54 209 VAL B O 1
ATOM 3941 N N . VAL B 1 246 ? 27.921 -35.740 65.085 1.00 42.10 210 VAL B N 1
ATOM 3942 C CA . VAL B 1 246 ? 27.703 -34.623 66.005 1.00 43.17 210 VAL B CA 1
ATOM 3943 C C . VAL B 1 246 ? 26.779 -33.555 65.432 1.00 43.99 210 VAL B C 1
ATOM 3944 O O . VAL B 1 246 ? 26.383 -32.625 66.136 1.00 46.05 210 VAL B O 1
ATOM 3948 N N . GLY B 1 247 ? 26.440 -33.687 64.155 1.00 42.74 211 GLY B N 1
ATOM 3949 C CA . GLY B 1 247 ? 25.605 -32.704 63.493 1.00 41.12 211 GLY B CA 1
ATOM 3950 C C . GLY B 1 247 ? 26.416 -31.525 62.993 1.00 45.74 211 GLY B C 1
ATOM 3951 O O . GLY B 1 247 ? 27.614 -31.427 63.261 1.00 50.25 211 GLY B O 1
ATOM 3952 N N . GLN B 1 248 ? 25.762 -30.630 62.261 1.00 53.77 212 GLN B N 1
ATOM 3953 C CA . GLN B 1 248 ? 26.428 -29.454 61.716 1.00 51.77 212 GLN B CA 1
ATOM 3954 C C . GLN B 1 248 ? 26.665 -28.406 62.797 1.00 52.24 212 GLN B C 1
ATOM 3955 O O . GLN B 1 248 ? 25.728 -27.958 63.456 1.00 51.74 212 GLN B O 1
ATOM 3961 N N . TRP B 1 249 ? 27.924 -28.023 62.973 1.00 56.03 213 TRP B N 1
ATOM 3962 C CA . TRP B 1 249 ? 28.292 -26.999 63.942 1.00 49.56 213 TRP B CA 1
ATOM 3963 C C . TRP B 1 249 ? 27.945 -25.610 63.421 1.00 45.14 213 TRP B C 1
ATOM 3964 O O . TRP B 1 249 ? 28.026 -25.346 62.222 1.00 46.45 213 TRP B O 1
ATOM 3975 N N . LYS B 1 250 ? 27.559 -24.724 64.332 1.00 48.42 214 LYS B N 1
ATOM 3976 C CA . LYS B 1 250 ? 27.137 -23.377 63.963 1.00 52.87 214 LYS B CA 1
ATOM 3977 C C . LYS B 1 250 ? 28.294 -22.387 64.000 1.00 54.71 214 LYS B C 1
ATOM 3978 O O . LYS B 1 250 ? 28.211 -21.301 63.429 1.00 59.51 214 LYS B O 1
ATOM 3984 N N . SER B 1 251 ? 29.374 -22.771 64.672 1.00 58.34 215 SER B N 1
ATOM 3985 C CA . SER B 1 251 ? 30.550 -21.918 64.792 1.00 52.43 215 SER B CA 1
ATOM 3986 C C . SER B 1 251 ? 31.769 -22.749 65.178 1.00 50.83 215 SER B C 1
ATOM 3987 O O . SER B 1 251 ? 31.650 -23.946 65.444 1.00 50.26 215 SER B O 1
ATOM 3990 N N . GLU B 1 252 ? 32.937 -22.114 65.206 1.00 54.09 216 GLU B N 1
ATOM 3991 C CA . GLU B 1 252 ? 34.159 -22.802 65.609 1.00 54.61 216 GLU B CA 1
ATOM 3992 C C . GLU B 1 252 ? 34.093 -23.229 67.071 1.00 44.64 216 GLU B C 1
ATOM 3993 O O . GLU B 1 252 ? 34.501 -24.337 67.415 1.00 54.58 216 GLU B O 1
ATOM 3999 N N . ASP B 1 253 ? 33.572 -22.351 67.922 1.00 50.49 217 ASP B N 1
ATOM 4000 C CA . ASP B 1 253 ? 33.395 -22.665 69.337 1.00 55.24 217 ASP B CA 1
ATOM 4001 C C . ASP B 1 253 ? 32.406 -23.806 69.522 1.00 48.93 217 ASP B C 1
ATOM 4002 O O . ASP B 1 253 ? 32.567 -24.642 70.410 1.00 48.52 217 ASP B O 1
ATOM 4007 N N . ASP B 1 254 ? 31.380 -23.834 68.679 1.00 47.42 218 ASP B N 1
ATOM 4008 C CA . ASP B 1 254 ? 30.410 -24.920 68.700 1.00 48.96 218 ASP B CA 1
ATOM 4009 C C . ASP B 1 254 ? 31.085 -26.218 68.265 1.00 46.16 218 ASP B C 1
ATOM 4010 O O . ASP B 1 254 ? 30.937 -27.253 68.916 1.00 35.21 218 ASP B O 1
ATOM 4015 N N . LEU B 1 255 ? 31.835 -26.148 67.168 1.00 47.91 219 LEU B N 1
ATOM 4016 C CA . LEU B 1 255 ? 32.619 -27.280 66.688 1.00 43.52 219 LEU B CA 1
ATOM 4017 C C . LEU B 1 255 ? 33.627 -27.717 67.744 1.00 44.77 219 LEU B C 1
ATOM 4018 O O . LEU B 1 255 ? 33.867 -28.909 67.938 1.00 43.71 219 LEU B O 1
ATOM 4023 N N . ARG B 1 256 ? 34.205 -26.735 68.427 1.00 43.97 220 ARG B N 1
ATOM 4024 C CA . ARG B 1 256 ? 35.160 -26.982 69.498 1.00 45.11 220 ARG B CA 1
ATOM 4025 C C . ARG B 1 256 ? 34.506 -27.778 70.624 1.00 47.19 220 ARG B C 1
ATOM 4026 O O . ARG B 1 256 ? 35.109 -28.694 71.186 1.00 47.10 220 ARG B O 1
ATOM 4034 N N . ALA B 1 257 ? 33.263 -27.428 70.938 1.00 39.05 221 ALA B N 1
ATOM 4035 C CA . ALA B 1 257 ? 32.533 -28.072 72.023 1.00 40.68 221 ALA B CA 1
ATOM 4036 C C . ALA B 1 257 ? 32.079 -29.482 71.656 1.00 50.04 221 ALA B C 1
ATOM 4037 O O . ALA B 1 257 ? 32.226 -30.412 72.450 1.00 45.62 221 ALA B O 1
ATOM 4039 N N . ARG B 1 258 ? 31.525 -29.636 70.455 1.00 45.54 222 ARG B N 1
ATOM 4040 C CA . ARG B 1 258 ? 31.010 -30.929 70.010 1.00 41.59 222 ARG B CA 1
ATOM 4041 C C . ARG B 1 258 ? 32.113 -31.981 69.916 1.00 43.79 222 ARG B C 1
ATOM 4042 O O . ARG B 1 258 ? 31.903 -33.143 70.266 1.00 47.08 222 ARG B O 1
ATOM 4050 N N . VAL B 1 259 ? 33.286 -31.571 69.445 1.00 41.85 223 VAL B N 1
ATOM 4051 C CA . VAL B 1 259 ? 34.421 -32.482 69.361 1.00 41.68 223 VAL B CA 1
ATOM 4052 C C . VAL B 1 259 ? 34.914 -32.861 70.755 1.00 45.41 223 VAL B C 1
ATOM 4053 O O . VAL B 1 259 ? 35.072 -34.041 71.063 1.00 45.21 223 VAL B O 1
ATOM 4057 N N . ALA B 1 260 ? 35.140 -31.853 71.596 1.00 46.60 224 ALA B N 1
ATOM 4058 C CA . ALA B 1 260 ? 35.600 -32.072 72.966 1.00 41.31 224 ALA B CA 1
ATOM 4059 C C . ALA B 1 260 ? 34.637 -32.964 73.737 1.00 44.58 224 ALA B C 1
ATOM 4060 O O . ALA B 1 260 ? 35.055 -33.833 74.506 1.00 50.33 224 ALA B O 1
ATOM 4062 N N . ASN B 1 261 ? 33.345 -32.742 73.524 1.00 39.56 225 ASN B N 1
ATOM 4063 C CA . ASN B 1 261 ? 32.316 -33.566 74.139 1.00 43.32 225 ASN B CA 1
ATOM 4064 C C . ASN B 1 261 ? 32.341 -34.992 73.597 1.00 43.14 225 ASN B C 1
ATOM 4065 O O . ASN B 1 261 ? 32.079 -35.946 74.328 1.00 47.26 225 ASN B O 1
ATOM 4070 N N . LEU B 1 262 ? 32.669 -35.133 72.315 1.00 42.56 226 LEU B N 1
ATOM 4071 C CA . LEU B 1 262 ? 32.744 -36.449 71.685 1.00 41.12 226 LEU B CA 1
ATOM 4072 C C . LEU B 1 262 ? 33.928 -37.262 72.203 1.00 49.35 226 LEU B C 1
ATOM 4073 O O . LEU B 1 262 ? 33.790 -38.452 72.490 1.00 44.16 226 LEU B O 1
ATOM 4078 N N . ARG B 1 263 ? 35.087 -36.617 72.314 1.00 45.51 227 ARG B N 1
ATOM 4079 C CA . ARG B 1 263 ? 36.295 -37.289 72.780 1.00 50.76 227 ARG B CA 1
ATOM 4080 C C . ARG B 1 263 ? 36.102 -37.858 74.180 1.00 53.94 227 ARG B C 1
ATOM 4081 O O . ARG B 1 263 ? 36.510 -38.984 74.465 1.00 55.15 227 ARG B O 1
ATOM 4089 N N . ALA B 1 264 ? 35.475 -37.071 75.048 1.00 47.97 228 ALA B N 1
ATOM 4090 C CA . ALA B 1 264 ? 35.214 -37.494 76.416 1.00 52.47 228 ALA B CA 1
ATOM 4091 C C . ALA B 1 264 ? 34.250 -38.673 76.437 1.00 57.63 228 ALA B C 1
ATOM 4092 O O . ALA B 1 264 ? 34.448 -39.638 77.175 1.00 65.83 228 ALA B O 1
ATOM 4094 N N . GLU B 1 265 ? 33.212 -38.586 75.614 1.00 53.15 229 GLU B N 1
ATOM 4095 C CA . GLU B 1 265 ? 32.183 -39.617 75.551 1.00 47.83 229 GLU B CA 1
ATOM 4096 C C . GLU B 1 265 ? 32.740 -40.949 75.056 1.00 52.15 229 GLU B C 1
ATOM 4097 O O . GLU B 1 265 ? 32.358 -42.011 75.547 1.00 56.82 229 GLU B O 1
ATOM 4103 N N . LEU B 1 266 ? 33.648 -40.886 74.087 1.00 51.09 230 LEU B N 1
ATOM 4104 C CA . LEU B 1 266 ? 34.152 -42.089 73.429 1.00 50.57 230 LE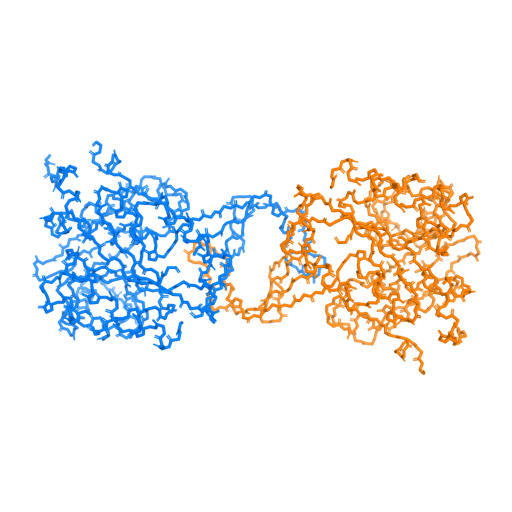U B CA 1
ATOM 4105 C C . LEU B 1 266 ? 35.563 -42.467 73.874 1.00 57.97 230 LEU B C 1
ATOM 4106 O O . LEU B 1 266 ? 36.145 -43.419 73.353 1.00 58.26 230 LEU B O 1
ATOM 4111 N N . ASP B 1 267 ? 36.096 -41.725 74.843 1.00 56.59 231 ASP B N 1
ATOM 4112 C CA . ASP B 1 267 ? 37.459 -41.930 75.344 1.00 54.68 231 ASP B CA 1
ATOM 4113 C C . ASP B 1 267 ? 38.505 -41.920 74.233 1.00 51.61 231 ASP B C 1
ATOM 4114 O O . ASP B 1 267 ? 39.387 -42.780 74.187 1.00 57.73 231 ASP B O 1
ATOM 4119 N N . ILE B 1 268 ? 38.398 -40.942 73.340 1.00 49.96 232 ILE B N 1
ATOM 4120 C CA . ILE B 1 268 ? 39.363 -40.789 72.257 1.00 52.31 232 ILE B CA 1
ATOM 4121 C C . ILE B 1 268 ? 40.300 -39.619 72.551 1.00 47.34 232 ILE B C 1
ATOM 4122 O O . ILE B 1 268 ? 39.851 -38.497 72.786 1.00 50.68 232 ILE B O 1
ATOM 4127 N N . ASP B 1 269 ? 41.602 -39.895 72.543 1.00 48.26 233 ASP B N 1
ATOM 4128 C CA . ASP B 1 269 ? 42.610 -38.911 72.927 1.00 42.45 233 ASP B CA 1
ATOM 4129 C C . ASP B 1 269 ? 42.598 -37.671 72.040 1.00 40.00 233 ASP B C 1
ATOM 4130 O O . ASP B 1 269 ? 42.578 -36.544 72.536 1.00 49.48 233 ASP B O 1
ATOM 4135 N N . ALA B 1 270 ? 42.608 -37.879 70.728 1.00 39.97 234 ALA B N 1
ATOM 4136 C CA . ALA B 1 270 ? 42.664 -36.765 69.791 1.00 45.33 234 ALA B CA 1
ATOM 4137 C C . ALA B 1 270 ? 41.755 -36.968 68.582 1.00 43.44 234 ALA B C 1
ATOM 4138 O O . ALA B 1 270 ? 41.499 -38.097 68.166 1.00 39.92 234 ALA B O 1
ATOM 4140 N N . LEU B 1 271 ? 41.268 -35.861 68.029 1.00 35.37 235 LEU B N 1
ATOM 4141 C CA . LEU B 1 271 ? 40.473 -35.894 66.806 1.00 36.19 235 LEU B CA 1
ATOM 4142 C C . LEU B 1 271 ? 41.088 -34.987 65.751 1.00 37.16 235 LEU B C 1
ATOM 4143 O O . LEU B 1 271 ? 41.432 -33.838 66.026 1.00 31.74 235 LEU B O 1
ATOM 4148 N N . LEU B 1 272 ? 41.217 -35.512 64.540 1.00 34.82 236 LEU B N 1
ATOM 4149 C CA . LEU B 1 272 ? 41.840 -34.777 63.454 1.00 34.28 236 LEU B CA 1
ATOM 4150 C C . LEU B 1 272 ? 40.840 -34.548 62.329 1.00 35.65 236 LEU B C 1
ATOM 4151 O O . LEU B 1 272 ? 40.549 -35.455 61.552 1.00 35.09 236 LEU B O 1
ATOM 4156 N N . LEU B 1 273 ? 40.314 -33.332 62.247 1.00 34.98 237 LEU B N 1
ATOM 4157 C CA . LEU B 1 273 ? 39.297 -33.012 61.255 1.00 37.47 237 LEU B CA 1
ATOM 4158 C C . LEU B 1 273 ? 39.901 -32.423 59.985 1.00 43.37 237 LEU B C 1
ATOM 4159 O O . LEU B 1 273 ? 40.295 -31.256 59.962 1.00 49.23 237 LEU B O 1
ATOM 4164 N N . THR B 1 274 ? 39.974 -33.230 58.931 1.00 38.45 238 THR B N 1
ATOM 4165 C CA . THR B 1 274 ? 40.421 -32.737 57.636 1.00 44.55 238 THR B CA 1
ATOM 4166 C C . THR B 1 274 ? 39.287 -31.930 57.020 1.00 40.17 238 THR B C 1
ATOM 4167 O O . THR B 1 274 ? 38.138 -32.370 57.016 1.00 37.33 238 THR B O 1
ATOM 4171 N N . ARG B 1 275 ? 39.603 -30.744 56.512 1.00 44.89 239 ARG B N 1
ATOM 4172 C CA . ARG B 1 275 ? 38.564 -29.851 56.011 1.00 43.30 239 ARG B CA 1
ATOM 4173 C C . ARG B 1 275 ? 38.694 -29.457 54.543 1.00 43.94 239 ARG B C 1
ATOM 4174 O O . ARG B 1 275 ? 38.267 -28.372 54.150 1.00 52.26 239 ARG B O 1
ATOM 4182 N N . SER B 1 276 ? 39.274 -30.342 53.740 1.00 47.06 240 SER B N 1
ATOM 4183 C CA . SER B 1 276 ? 39.422 -30.098 52.310 1.00 51.28 240 SER B CA 1
ATOM 4184 C C . SER B 1 276 ? 40.279 -28.862 52.056 1.00 42.56 240 SER B C 1
ATOM 4185 O O . SER B 1 276 ? 41.429 -28.794 52.486 1.00 40.37 240 SER B O 1
ATOM 4188 N N . GLU B 1 277 ? 39.709 -27.888 51.352 1.00 52.89 241 GLU B N 1
ATOM 4189 C CA . GLU B 1 277 ? 40.435 -26.666 51.011 1.00 48.37 241 GLU B CA 1
ATOM 4190 C C . GLU B 1 277 ? 40.661 -25.750 52.213 1.00 50.53 241 GLU B C 1
ATOM 4191 O O . GLU B 1 277 ? 41.311 -24.710 52.099 1.00 45.73 241 GLU B O 1
ATOM 4197 N N . GLU B 1 278 ? 40.115 -26.142 53.360 1.00 54.46 242 GLU B N 1
ATOM 4198 C CA . GLU B 1 278 ? 40.308 -25.400 54.601 1.00 53.64 242 GLU B CA 1
ATOM 4199 C C . GLU B 1 278 ? 41.460 -25.987 55.406 1.00 49.29 242 GLU B C 1
ATOM 4200 O O . GLU B 1 278 ? 41.762 -25.519 56.501 1.00 53.26 242 GLU B O 1
ATOM 4206 N N . GLY B 1 279 ? 42.096 -27.016 54.857 1.00 43.09 243 GLY B N 1
ATOM 4207 C CA . GLY B 1 279 ? 43.196 -27.680 55.530 1.00 42.10 243 GLY B CA 1
ATOM 4208 C C . GLY B 1 279 ? 42.701 -28.705 56.530 1.00 47.94 243 GLY B C 1
ATOM 4209 O O . GLY B 1 279 ? 41.830 -29.518 56.218 1.00 49.09 243 GLY B O 1
ATOM 4218 N N . THR B 1 281 ? 42.392 -29.597 61.159 1.00 44.03 245 THR B N 1
ATOM 4219 C CA . THR B 1 281 ? 42.511 -29.147 62.537 1.00 41.27 245 THR B CA 1
ATOM 4220 C C . THR B 1 281 ? 42.622 -30.329 63.491 1.00 40.11 245 THR B C 1
ATOM 4221 O O . THR B 1 281 ? 41.832 -31.272 63.424 1.00 38.79 245 THR B O 1
ATOM 4225 N N . LEU B 1 282 ? 43.612 -30.274 64.375 1.00 41.47 246 LEU B N 1
ATOM 4226 C CA . LEU B 1 282 ? 43.814 -31.320 65.367 1.00 40.47 246 LEU B CA 1
ATOM 4227 C C . LEU B 1 282 ? 43.243 -30.895 66.717 1.00 41.29 246 LEU B C 1
ATOM 4228 O O . LEU B 1 282 ? 43.559 -29.817 67.220 1.00 41.56 246 LEU B O 1
ATOM 4233 N N . PHE B 1 283 ? 42.399 -31.745 67.292 1.00 49.20 247 PHE B N 1
ATOM 4234 C CA . PHE B 1 283 ? 41.781 -31.465 68.584 1.00 43.38 247 PHE B CA 1
ATOM 4235 C C . PHE B 1 283 ? 42.256 -32.448 69.646 1.00 42.76 247 PHE B C 1
ATOM 4236 O O . PHE B 1 283 ? 42.170 -33.659 69.462 1.00 46.71 247 PHE B O 1
ATOM 4244 N N . SER B 1 284 ? 42.745 -31.918 70.760 1.00 50.58 248 SER B N 1
ATOM 4245 C CA . SER B 1 284 ? 43.187 -32.743 71.877 1.00 54.01 248 SER B CA 1
ATOM 4246 C C . SER B 1 284 ? 43.184 -31.932 73.167 1.00 60.38 248 SER B C 1
ATOM 4247 O O . SER B 1 284 ? 42.839 -30.749 73.165 1.00 62.52 248 SER B O 1
ATOM 4250 N N . ALA B 1 285 ? 43.573 -32.570 74.266 1.00 60.28 249 ALA B N 1
ATOM 4251 C CA . ALA B 1 285 ? 43.648 -31.891 75.555 1.00 63.33 249 ALA B CA 1
ATOM 4252 C C . ALA B 1 285 ? 44.756 -30.842 75.557 1.00 55.02 249 ALA B C 1
ATOM 4253 O O . ALA B 1 285 ? 44.734 -29.901 76.349 1.00 49.75 249 ALA B O 1
ATOM 4255 N N . GLY B 1 286 ? 45.723 -31.010 74.661 1.00 55.38 250 GLY B N 1
ATOM 4256 C CA . GLY B 1 286 ? 46.810 -30.060 74.522 1.00 47.07 250 GLY B CA 1
ATOM 4257 C C . GLY B 1 286 ? 46.413 -28.841 73.711 1.00 56.09 250 GLY B C 1
ATOM 4258 O O . GLY B 1 286 ? 47.209 -27.921 73.527 1.00 56.13 250 GLY B O 1
ATOM 4259 N N . GLY B 1 287 ? 45.178 -28.835 73.218 1.00 51.36 251 GLY B N 1
ATOM 4260 C CA . GLY B 1 287 ? 44.657 -27.695 72.487 1.00 52.17 251 GLY B CA 1
ATOM 4261 C C . GLY B 1 287 ? 44.371 -27.975 71.027 1.00 51.45 251 GLY B C 1
ATOM 4262 O O . GLY B 1 287 ? 44.304 -29.129 70.606 1.00 49.02 251 GLY B O 1
ATOM 4263 N N . GLU B 1 288 ? 44.202 -26.909 70.252 1.00 43.47 252 GLU B N 1
ATOM 4264 C CA . GLU B 1 288 ? 43.885 -27.034 68.834 1.00 46.58 252 GLU B CA 1
ATOM 4265 C C . GLU B 1 288 ? 45.022 -26.540 67.946 1.00 44.75 252 GLU B C 1
ATOM 4266 O O . GLU B 1 288 ? 45.644 -25.514 68.223 1.00 38.36 252 GLU B O 1
ATOM 4272 N N . LEU B 1 289 ? 45.286 -27.284 66.877 1.00 45.65 253 LEU B N 1
ATOM 4273 C CA . LEU B 1 289 ? 46.230 -26.855 65.856 1.00 52.35 253 LEU B CA 1
ATOM 4274 C C . LEU B 1 289 ? 45.550 -26.856 64.496 1.00 51.06 253 LEU B C 1
ATOM 4275 O O . LEU B 1 289 ? 45.100 -27.898 64.019 1.00 46.63 253 LEU B O 1
ATOM 4280 N N . HIS B 1 290 ? 45.471 -25.686 63.874 1.00 43.38 254 HIS B N 1
ATOM 4281 C CA . HIS B 1 290 ? 44.878 -25.584 62.550 1.00 46.39 254 HIS B CA 1
ATOM 4282 C C . HIS B 1 290 ? 45.935 -25.338 61.486 1.00 40.34 254 HIS B C 1
ATOM 4283 O O . HIS B 1 290 ? 46.674 -24.356 61.544 1.00 40.08 254 HIS B O 1
ATOM 4290 N N . ALA B 1 291 ? 46.003 -26.244 60.517 1.00 38.11 255 ALA B N 1
ATOM 4291 C CA . ALA B 1 291 ? 46.915 -26.096 59.391 1.00 43.05 255 ALA B CA 1
ATOM 4292 C C . ALA B 1 291 ? 46.122 -25.833 58.118 1.00 46.30 255 ALA B C 1
ATOM 4293 O O . ALA B 1 291 ? 45.271 -26.634 57.737 1.00 53.01 255 ALA B O 1
ATOM 4295 N N . PRO B 1 292 ? 46.396 -24.701 57.456 1.00 44.48 256 PRO B N 1
ATOM 4296 C CA . PRO B 1 292 ? 45.690 -24.339 56.224 1.00 54.29 256 PRO B CA 1
ATOM 4297 C C . PRO B 1 292 ? 46.119 -25.221 55.055 1.00 52.21 256 PRO B C 1
ATOM 4298 O O . PRO B 1 292 ? 47.185 -25.835 55.108 1.00 39.06 256 PRO B O 1
ATOM 4302 N N . ALA B 1 293 ? 45.289 -25.283 54.018 1.00 50.47 257 ALA B N 1
ATOM 4303 C CA . ALA B 1 293 ? 45.594 -26.077 52.835 1.00 50.00 257 ALA B CA 1
ATOM 4304 C C . ALA B 1 293 ? 46.831 -25.539 52.121 1.00 50.66 257 ALA B C 1
ATOM 4305 O O . ALA B 1 293 ? 46.929 -24.344 51.838 1.00 55.92 257 ALA B O 1
ATOM 4307 N N . LEU B 1 294 ? 47.786 -26.420 51.834 1.00 50.61 258 LEU B N 1
ATOM 4308 C CA . LEU B 1 294 ? 49.050 -26.006 51.219 1.00 63.61 258 LEU B CA 1
ATOM 4309 C C . LEU B 1 294 ? 49.095 -26.267 49.713 1.00 71.83 258 LEU B C 1
ATOM 4310 O O . LEU B 1 294 ? 50.070 -25.929 49.042 1.00 71.85 258 LEU B O 1
ATOM 4315 N N . ALA B 1 295 ? 48.032 -26.869 49.196 1.00 81.51 259 ALA B N 1
ATOM 4316 C CA . ALA B 1 295 ? 47.914 -27.199 47.775 1.00 76.78 259 ALA B CA 1
ATOM 4317 C C . ALA B 1 295 ? 48.196 -26.049 46.806 1.00 72.30 259 ALA B C 1
ATOM 4318 O O . ALA B 1 295 ? 47.510 -25.027 46.815 1.00 57.39 259 ALA B O 1
ATOM 4320 N N . ARG B 1 296 ? 49.211 -26.236 45.968 1.00 75.25 260 ARG B N 1
ATOM 4321 C CA . ARG B 1 296 ? 49.534 -25.275 44.921 1.00 87.19 260 ARG B CA 1
ATOM 4322 C C . ARG B 1 296 ? 48.590 -25.465 43.739 1.00 83.13 260 ARG B C 1
ATOM 4323 O O . ARG B 1 296 ? 47.991 -24.510 43.244 1.00 85.44 260 ARG B O 1
ATOM 4331 N N . GLU B 1 297 ? 48.464 -26.713 43.297 1.00 80.86 261 GLU B N 1
ATOM 4332 C CA . GLU B 1 297 ? 47.570 -27.071 42.204 1.00 81.65 261 GLU B CA 1
ATOM 4333 C C . GLU B 1 297 ? 46.659 -28.214 42.636 1.00 73.29 261 GLU B C 1
ATOM 4334 O O . GLU B 1 297 ? 47.130 -29.234 43.141 1.00 68.18 261 GLU B O 1
ATOM 4340 N N . VAL B 1 298 ? 45.357 -28.040 42.442 1.00 70.53 262 VAL B N 1
ATOM 4341 C CA . VAL B 1 298 ? 44.397 -29.072 42.807 1.00 66.59 262 VAL B CA 1
ATOM 4342 C C . VAL B 1 298 ? 43.845 -29.762 41.567 1.00 66.19 262 VAL B C 1
ATOM 4343 O O . VAL B 1 298 ? 43.009 -29.207 40.855 1.00 70.76 262 VAL B O 1
ATOM 4347 N N . PHE B 1 299 ? 44.326 -30.974 41.311 1.00 54.57 263 PHE B N 1
ATOM 4348 C CA . PHE B 1 299 ? 43.862 -31.756 40.171 1.00 56.95 263 PHE B CA 1
ATOM 4349 C C . PHE B 1 299 ? 42.834 -32.796 40.607 1.00 59.89 263 PHE B C 1
ATOM 4350 O O . PHE B 1 299 ? 41.647 -32.683 40.295 1.00 67.56 263 PHE B O 1
ATOM 4358 N N . ASP B 1 300 ? 43.302 -33.803 41.335 1.00 60.55 264 ASP B N 1
ATOM 4359 C CA . ASP B 1 300 ? 42.448 -34.884 41.803 1.00 57.39 264 ASP B CA 1
ATOM 4360 C C . ASP B 1 300 ? 42.577 -35.030 43.317 1.00 48.13 264 ASP B C 1
ATOM 4361 O O . ASP B 1 300 ? 43.662 -35.282 43.842 1.00 45.45 264 ASP B O 1
ATOM 4366 N N . VAL B 1 301 ? 41.451 -34.886 44.006 1.00 50.36 265 VAL B N 1
ATOM 4367 C CA . VAL B 1 301 ? 41.409 -34.893 45.465 1.00 47.12 265 VAL B CA 1
ATOM 4368 C C . VAL B 1 301 ? 41.293 -36.307 46.049 1.00 44.67 265 VAL B C 1
ATOM 4369 O O . VAL B 1 301 ? 41.850 -36.597 47.109 1.00 43.05 265 VAL B O 1
ATOM 4373 N N . SER B 1 302 ? 40.577 -37.173 45.332 1.00 44.58 266 SER B N 1
ATOM 4374 C CA . SER B 1 302 ? 40.256 -38.536 45.767 1.00 58.41 266 SER B CA 1
ATOM 4375 C C . SER B 1 302 ? 41.395 -39.297 46.455 1.00 50.04 266 SER B C 1
ATOM 4376 O O . SER B 1 302 ? 42.467 -39.494 45.882 1.00 48.71 266 SER B O 1
ATOM 4379 N N . GLY B 1 303 ? 41.143 -39.717 47.692 1.00 38.30 267 GLY B N 1
ATOM 4380 C CA . GLY B 1 303 ? 42.104 -40.492 48.457 1.00 49.72 267 GLY B CA 1
ATOM 4381 C C . GLY B 1 303 ? 43.038 -39.674 49.330 1.00 41.40 267 GLY B C 1
ATOM 4382 O O . GLY B 1 303 ? 43.931 -40.227 49.972 1.00 41.37 267 GLY B O 1
ATOM 4383 N N . ALA B 1 304 ? 42.840 -38.360 49.361 1.00 35.61 268 ALA B N 1
ATOM 4384 C CA . ALA B 1 304 ? 43.720 -37.485 50.126 1.00 37.98 268 ALA B CA 1
ATOM 4385 C C . ALA B 1 304 ? 43.625 -37.764 51.623 1.00 36.23 268 ALA B C 1
ATOM 4386 O O . ALA B 1 304 ? 44.611 -37.636 52.347 1.00 31.41 268 ALA B O 1
ATOM 4388 N N . GLY B 1 305 ? 42.440 -38.159 52.076 1.00 41.03 269 GLY B N 1
ATOM 4389 C CA . GLY B 1 305 ? 42.246 -38.548 53.460 1.00 35.15 269 GLY B CA 1
ATOM 4390 C C . GLY B 1 305 ? 43.080 -39.760 53.835 1.00 47.67 269 GLY B C 1
ATOM 4391 O O . GLY B 1 305 ? 43.509 -39.895 54.981 1.00 40.28 269 GLY B O 1
ATOM 4392 N N . ASP B 1 306 ? 43.307 -40.646 52.868 1.00 38.39 270 ASP B N 1
ATOM 4393 C CA . ASP B 1 306 ? 44.143 -41.820 53.090 1.00 36.45 270 ASP B CA 1
ATOM 4394 C C . ASP B 1 306 ? 45.590 -41.400 53.295 1.00 42.31 270 ASP B C 1
ATOM 4395 O O . ASP B 1 306 ? 46.287 -41.925 54.163 1.00 32.99 270 ASP B O 1
ATOM 4400 N N . THR B 1 307 ? 46.031 -40.449 52.480 1.00 34.95 271 THR B N 1
ATOM 4401 C CA . THR B 1 307 ? 47.377 -39.909 52.579 1.00 40.67 271 THR B CA 1
ATOM 4402 C C . THR B 1 307 ? 47.583 -39.252 53.940 1.00 41.33 271 THR B C 1
ATOM 4403 O O . THR B 1 307 ? 48.631 -39.411 54.567 1.00 46.59 271 THR B O 1
ATOM 4407 N N . VAL B 1 308 ? 46.568 -38.527 54.397 1.00 39.20 272 VAL B N 1
ATOM 4408 C CA . VAL B 1 308 ? 46.634 -37.838 55.681 1.00 46.21 272 VAL B CA 1
ATOM 4409 C C . VAL B 1 308 ? 46.872 -38.808 56.840 1.00 40.84 272 VAL B C 1
ATOM 4410 O O . VAL B 1 308 ? 47.812 -38.638 57.613 1.00 42.14 272 VAL B O 1
ATOM 4414 N N . ILE B 1 309 ? 46.029 -39.830 56.952 1.00 36.50 273 ILE B N 1
ATOM 4415 C CA . ILE B 1 309 ? 46.110 -40.763 58.073 1.00 38.07 273 ILE B CA 1
ATOM 4416 C C . ILE B 1 309 ? 47.312 -41.715 57.974 1.00 39.37 273 ILE B C 1
ATOM 4417 O O . ILE B 1 309 ? 47.858 -42.145 58.991 1.00 42.22 273 ILE B O 1
ATOM 4422 N N . ALA B 1 310 ? 47.732 -42.029 56.751 1.00 38.74 274 ALA B N 1
ATOM 4423 C CA . ALA B 1 310 ? 48.907 -42.873 56.550 1.00 35.97 274 ALA B CA 1
ATOM 4424 C C . ALA B 1 310 ? 50.165 -42.141 56.997 1.00 39.08 274 ALA B C 1
ATOM 4425 O O . ALA B 1 310 ? 51.029 -42.719 57.655 1.00 43.47 274 ALA B O 1
ATOM 4427 N N . THR B 1 311 ? 50.258 -40.865 56.636 1.00 37.98 275 THR B N 1
ATOM 4428 C CA . THR B 1 311 ? 51.401 -40.046 57.015 1.00 40.44 275 THR B CA 1
ATOM 4429 C C . THR B 1 311 ? 51.511 -39.919 58.533 1.00 42.61 275 THR B C 1
ATOM 4430 O O . THR B 1 311 ? 52.579 -40.141 59.096 1.00 46.44 275 THR B O 1
ATOM 4434 N N . VAL B 1 312 ? 50.408 -39.572 59.191 1.00 35.08 276 VAL B N 1
ATOM 4435 C CA . VAL B 1 312 ? 50.399 -39.451 60.646 1.00 49.86 276 VAL B CA 1
ATOM 4436 C C . VAL B 1 312 ? 50.864 -40.748 61.298 1.00 45.73 276 VAL B C 1
ATOM 4437 O O . VAL B 1 312 ? 51.729 -40.739 62.173 1.00 54.35 276 VAL B O 1
ATOM 4441 N N . ALA B 1 313 ? 50.289 -41.860 60.854 1.00 42.54 277 ALA B N 1
ATOM 4442 C CA . ALA B 1 313 ? 50.614 -43.169 61.408 1.00 43.42 277 ALA B CA 1
ATOM 4443 C C . ALA B 1 313 ? 52.084 -43.528 61.224 1.00 47.49 277 ALA B C 1
ATOM 4444 O O . ALA B 1 313 ? 52.746 -43.964 62.166 1.00 51.39 277 ALA B O 1
ATOM 4446 N N . THR B 1 314 ? 52.593 -43.347 60.011 1.00 42.44 278 THR B N 1
ATOM 4447 C CA . THR B 1 314 ? 53.972 -43.715 59.714 1.00 56.88 278 THR B CA 1
ATOM 4448 C C . THR B 1 314 ? 54.972 -42.781 60.404 1.00 58.14 278 THR B C 1
ATOM 4449 O O . THR B 1 314 ? 56.092 -43.185 60.711 1.00 56.90 278 THR B O 1
ATOM 4461 N N . LEU B 1 316 ? 54.267 -41.202 63.456 1.00 59.23 280 LEU B N 1
ATOM 4462 C CA . LEU B 1 316 ? 54.159 -41.604 64.853 1.00 55.84 280 LEU B CA 1
ATOM 4463 C C . LEU B 1 316 ? 54.951 -42.882 65.114 1.00 61.23 280 LEU B C 1
ATOM 4464 O O . LEU B 1 316 ? 55.522 -43.064 66.190 1.00 69.09 280 LEU B O 1
ATOM 4469 N N . GLY B 1 317 ? 54.986 -43.760 64.117 1.00 59.70 281 GLY B N 1
ATOM 4470 C CA . GLY B 1 317 ? 55.747 -44.991 64.212 1.00 58.80 281 GLY B CA 1
ATOM 4471 C C . GLY B 1 317 ? 57.239 -44.739 64.125 1.00 63.11 281 GLY B C 1
ATOM 4472 O O . GLY B 1 317 ? 58.045 -45.610 64.453 1.00 67.94 281 GLY B O 1
ATOM 4473 N N . ALA B 1 318 ? 57.607 -43.543 63.677 1.00 56.39 282 ALA B N 1
ATOM 4474 C CA . ALA B 1 318 ? 59.009 -43.150 63.602 1.00 56.51 282 ALA B CA 1
ATOM 4475 C C . ALA B 1 318 ? 59.384 -42.242 64.773 1.00 61.45 282 ALA B C 1
ATOM 4476 O O . ALA B 1 318 ? 60.399 -41.547 64.730 1.00 61.40 282 ALA B O 1
ATOM 4478 N N . GLY B 1 319 ? 58.556 -42.248 65.814 1.00 59.98 283 GLY B N 1
ATOM 4479 C CA . GLY B 1 319 ? 58.825 -41.478 67.015 1.00 49.86 283 GLY B CA 1
ATOM 4480 C C . GLY B 1 319 ? 58.477 -40.005 66.904 1.00 61.63 283 GLY B C 1
ATOM 4481 O O . GLY B 1 319 ? 58.607 -39.256 67.873 1.00 68.39 283 GLY B O 1
ATOM 4482 N N . VAL B 1 320 ? 58.041 -39.586 65.720 1.00 58.76 284 VAL B N 1
ATOM 4483 C CA . VAL B 1 320 ? 57.666 -38.197 65.484 1.00 52.32 284 VAL B CA 1
ATOM 4484 C C . VAL B 1 320 ? 56.463 -37.808 66.340 1.00 56.95 284 VAL B C 1
ATOM 4485 O O . VAL B 1 320 ? 55.471 -38.535 66.384 1.00 54.93 284 VAL B O 1
ATOM 4489 N N . PRO B 1 321 ? 56.557 -36.666 67.040 1.00 61.38 285 PRO B N 1
ATOM 4490 C CA . PRO B 1 321 ? 55.457 -36.138 67.857 1.00 64.84 285 PRO B CA 1
ATOM 4491 C C . PRO B 1 321 ? 54.174 -35.967 67.046 1.00 55.57 285 PRO B C 1
ATOM 4492 O O . PRO B 1 321 ? 54.239 -35.692 65.846 1.00 50.81 285 PRO B O 1
ATOM 4496 N N . LEU B 1 322 ? 53.028 -36.134 67.703 1.00 49.37 286 LEU B N 1
ATOM 4497 C CA . LEU B 1 322 ? 51.727 -36.073 67.041 1.00 50.14 286 LEU B CA 1
ATOM 4498 C C . LEU B 1 322 ? 51.516 -34.769 66.282 1.00 51.01 286 LEU B C 1
ATOM 4499 O O . LEU B 1 322 ? 51.019 -34.767 65.156 1.00 57.56 286 LEU B O 1
ATOM 4504 N N . VAL B 1 323 ? 51.902 -33.667 66.911 1.00 50.39 287 VAL B N 1
ATOM 4505 C CA . VAL B 1 323 ? 51.756 -32.347 66.318 1.00 50.07 287 VAL B CA 1
ATOM 4506 C C . VAL B 1 323 ? 52.575 -32.222 65.037 1.00 52.48 287 VAL B C 1
ATOM 4507 O O . VAL B 1 323 ? 52.099 -31.695 64.030 1.00 40.86 287 VAL B O 1
ATOM 4511 N N . ASP B 1 324 ? 53.804 -32.724 65.074 1.00 58.25 288 ASP B N 1
ATOM 4512 C CA . ASP B 1 324 ? 54.682 -32.671 63.910 1.00 57.54 288 ASP B CA 1
ATOM 4513 C C . ASP B 1 324 ? 54.200 -33.609 62.807 1.00 48.22 288 ASP B C 1
ATOM 4514 O O . ASP B 1 324 ? 54.345 -33.310 61.621 1.00 49.44 288 ASP B O 1
ATOM 4519 N N . ALA B 1 325 ? 53.628 -34.741 63.206 1.00 45.88 289 ALA B N 1
ATOM 4520 C CA . ALA B 1 325 ? 53.089 -35.709 62.257 1.00 51.81 289 ALA B CA 1
ATOM 4521 C C . ALA B 1 325 ? 51.935 -35.101 61.469 1.00 48.27 289 ALA B C 1
ATOM 4522 O O . ALA B 1 325 ? 51.783 -35.346 60.271 1.00 46.98 289 ALA B O 1
ATOM 4524 N N . VAL B 1 326 ? 51.127 -34.304 62.158 1.00 38.85 290 VAL B N 1
ATOM 4525 C CA . VAL B 1 326 ? 49.976 -33.649 61.550 1.00 39.83 290 VAL B CA 1
ATOM 4526 C C . VAL B 1 326 ? 50.408 -32.616 60.510 1.00 50.02 290 VAL B C 1
ATOM 4527 O O . VAL B 1 326 ? 49.851 -32.557 59.414 1.00 54.49 290 VAL B O 1
ATOM 4531 N N . VAL B 1 327 ? 51.408 -31.812 60.858 1.00 52.06 291 VAL B N 1
ATOM 4532 C CA . VAL B 1 327 ? 51.945 -30.808 59.943 1.00 50.20 291 VAL B CA 1
ATOM 4533 C C . VAL B 1 327 ? 52.479 -31.456 58.666 1.00 51.00 291 VAL B C 1
ATOM 4534 O O . VAL B 1 327 ? 52.243 -30.964 57.561 1.00 41.44 291 VAL B O 1
ATOM 4538 N N . LEU B 1 328 ? 53.192 -32.567 58.827 1.00 43.48 292 LEU B N 1
ATOM 4539 C CA . LEU B 1 328 ? 53.727 -33.311 57.691 1.00 44.32 292 LEU B CA 1
ATOM 4540 C C . LEU B 1 328 ? 52.613 -33.959 56.877 1.00 49.69 292 LEU B C 1
ATOM 4541 O O . LEU B 1 328 ? 52.709 -34.072 55.654 1.00 44.45 292 LEU B O 1
ATOM 4546 N N . ALA B 1 329 ? 51.559 -34.387 57.566 1.00 37.43 293 ALA B N 1
ATOM 4547 C CA . ALA B 1 329 ? 50.402 -34.985 56.909 1.00 46.79 293 ALA B CA 1
ATOM 4548 C C . ALA B 1 329 ? 49.709 -33.971 56.006 1.00 45.30 293 ALA B C 1
ATOM 4549 O O . ALA B 1 329 ? 49.318 -34.292 54.884 1.00 45.12 293 ALA B O 1
ATOM 4551 N N . ASN B 1 330 ? 49.561 -32.748 56.506 1.00 40.15 294 ASN B N 1
ATOM 4552 C CA . ASN B 1 330 ? 48.934 -31.676 55.745 1.00 38.11 294 ASN B CA 1
ATOM 4553 C C . ASN B 1 330 ? 49.780 -31.292 54.541 1.00 47.53 294 ASN B C 1
ATOM 4554 O O . ASN B 1 330 ? 49.260 -30.886 53.500 1.00 43.39 294 ASN B O 1
ATOM 4559 N N . ARG B 1 331 ? 51.092 -31.422 54.693 1.00 48.75 295 ARG B N 1
ATOM 4560 C CA . ARG B 1 331 ? 52.010 -31.143 53.603 1.00 53.77 295 ARG B CA 1
ATOM 4561 C C . ARG B 1 331 ? 51.941 -32.267 52.579 1.00 48.44 295 ARG B C 1
ATOM 4562 O O . ARG B 1 331 ? 52.009 -32.029 51.375 1.00 49.22 295 ARG B O 1
ATOM 4570 N N . ALA B 1 332 ? 51.798 -33.495 53.069 1.00 41.82 296 ALA B N 1
ATOM 4571 C CA . ALA B 1 332 ? 51.694 -34.661 52.200 1.00 46.67 296 ALA B CA 1
ATOM 4572 C C . ALA B 1 332 ? 50.376 -34.652 51.433 1.00 51.95 296 ALA B C 1
ATOM 4573 O O . ALA B 1 332 ? 50.329 -35.006 50.253 1.00 44.71 296 ALA B O 1
ATOM 4575 N N . ALA B 1 333 ? 49.307 -34.247 52.112 1.00 45.45 297 ALA B N 1
ATOM 4576 C CA . ALA B 1 333 ? 47.994 -34.143 51.491 1.00 37.50 297 ALA B CA 1
ATOM 4577 C C . ALA B 1 333 ? 48.006 -33.076 50.406 1.00 46.40 297 ALA B C 1
ATOM 4578 O O . ALA B 1 333 ? 47.474 -33.280 49.316 1.00 46.67 297 ALA B O 1
ATOM 4580 N N . GLY B 1 334 ? 48.624 -31.939 50.712 1.00 49.61 298 GLY B N 1
ATOM 4581 C CA . GLY B 1 334 ? 48.726 -30.842 49.769 1.00 52.59 298 GLY B CA 1
ATOM 4582 C C . GLY B 1 334 ? 49.533 -31.220 48.544 1.00 55.92 298 GLY B C 1
ATOM 4583 O O . GLY B 1 334 ? 49.349 -30.653 47.466 1.00 58.37 298 GLY B O 1
ATOM 4584 N N . ILE B 1 335 ? 50.434 -32.183 48.714 1.00 47.23 299 ILE B N 1
ATOM 4585 C CA . ILE B 1 335 ? 51.243 -32.681 47.610 1.00 47.58 299 ILE B CA 1
ATOM 4586 C C . ILE B 1 335 ? 50.484 -33.729 46.799 1.00 49.40 299 ILE B C 1
ATOM 4587 O O . ILE B 1 335 ? 50.438 -33.665 45.570 1.00 40.99 299 ILE B O 1
ATOM 4592 N N . VAL B 1 336 ? 49.877 -34.685 47.493 1.00 54.54 300 VAL B N 1
ATOM 4593 C CA . VAL B 1 336 ? 49.186 -35.787 46.833 1.00 46.93 300 VAL B CA 1
ATOM 4594 C C . VAL B 1 336 ? 47.948 -35.302 46.081 1.00 52.08 300 VAL B C 1
ATOM 4595 O O . VAL B 1 336 ? 47.432 -35.996 45.207 1.00 48.93 300 VAL B O 1
ATOM 4599 N N . VAL B 1 337 ? 47.483 -34.104 46.419 1.00 53.88 301 VAL B N 1
ATOM 4600 C CA . VAL B 1 337 ? 46.278 -33.557 45.807 1.00 50.61 301 VAL B CA 1
ATOM 4601 C C . VAL B 1 337 ? 46.564 -33.029 44.397 1.00 55.61 301 VAL B C 1
ATOM 4602 O O . VAL B 1 337 ? 45.654 -32.889 43.578 1.00 55.01 301 VAL B O 1
ATOM 4606 N N . GLY B 1 338 ? 47.837 -32.767 44.113 1.00 57.24 302 GLY B N 1
ATOM 4607 C CA . GLY B 1 338 ? 48.253 -32.320 42.796 1.00 48.35 302 GLY B CA 1
ATOM 4608 C C . GLY B 1 338 ? 48.663 -33.453 41.872 1.00 58.56 302 GLY B C 1
ATOM 4609 O O . GLY B 1 338 ? 49.382 -33.241 40.896 1.00 57.24 302 GLY B O 1
ATOM 4610 N N . LYS B 1 339 ? 48.205 -34.662 42.183 1.00 56.52 303 LYS B N 1
ATOM 4611 C CA . LYS B 1 339 ? 48.461 -35.820 41.332 1.00 60.03 303 LYS B CA 1
ATOM 4612 C C . LYS B 1 339 ? 47.162 -36.485 40.897 1.00 66.34 303 LYS B C 1
ATOM 4613 O O . LYS B 1 339 ? 46.169 -36.468 41.625 1.00 69.45 303 LYS B O 1
ATOM 4619 N N . LEU B 1 340 ? 47.182 -37.081 39.709 1.00 62.12 304 LEU B N 1
ATOM 4620 C CA . LEU B 1 340 ? 45.996 -37.717 39.147 1.00 64.54 304 LEU B CA 1
ATOM 4621 C C . LEU B 1 340 ? 45.731 -39.090 39.755 1.00 65.04 304 LEU B C 1
ATOM 4622 O O . LEU B 1 340 ? 46.637 -39.914 39.879 1.00 67.68 304 LEU B O 1
ATOM 4627 N N . GLY B 1 341 ? 44.478 -39.330 40.127 1.00 55.30 305 GLY B N 1
ATOM 4628 C CA . GLY B 1 341 ? 44.086 -40.599 40.711 1.00 68.15 305 GLY B CA 1
ATOM 4629 C C . GLY B 1 341 ? 44.441 -40.697 42.182 1.00 61.86 305 GLY B C 1
ATOM 4630 O O . GLY B 1 341 ? 44.890 -39.725 42.788 1.00 45.36 305 GLY B O 1
ATOM 4631 N N . THR B 1 342 ? 44.233 -41.876 42.758 1.00 58.23 306 THR B N 1
ATOM 4632 C CA . THR B 1 342 ? 44.564 -42.111 44.158 1.00 70.13 306 THR B CA 1
ATOM 4633 C C . THR B 1 342 ? 46.054 -42.388 44.292 1.00 68.50 306 THR B C 1
ATOM 4634 O O . THR B 1 342 ? 46.472 -43.529 44.500 1.00 72.91 306 THR B O 1
ATOM 4638 N N . ALA B 1 343 ? 46.851 -41.332 44.170 1.00 59.41 307 ALA B N 1
ATOM 4639 C CA . ALA B 1 343 ? 48.300 -41.460 44.119 1.00 61.03 307 ALA B CA 1
ATOM 4640 C C . ALA B 1 343 ? 48.927 -41.510 45.504 1.00 57.73 307 ALA B C 1
ATOM 4641 O O . ALA B 1 343 ? 48.229 -41.560 46.517 1.00 54.85 307 ALA B O 1
ATOM 4643 N N . THR B 1 344 ? 50.254 -41.493 45.535 1.00 50.67 308 THR B N 1
ATOM 4644 C CA . THR B 1 344 ? 50.989 -41.517 46.788 1.00 56.01 308 THR B CA 1
ATOM 4645 C C . THR B 1 344 ? 51.925 -40.322 46.870 1.00 52.91 308 THR B C 1
ATOM 4646 O O . THR B 1 344 ? 51.962 -39.485 45.968 1.00 48.77 308 THR B O 1
ATOM 4650 N N . VAL B 1 345 ? 52.677 -40.245 47.960 1.00 54.71 309 VAL B N 1
ATOM 4651 C CA . VAL B 1 345 ? 53.678 -39.202 48.123 1.00 56.62 309 VAL B CA 1
ATOM 4652 C C . VAL B 1 345 ? 54.956 -39.804 48.701 1.00 54.11 309 VAL B C 1
ATOM 4653 O O . VAL B 1 345 ? 54.934 -40.437 49.758 1.00 60.29 309 VAL B O 1
ATOM 4657 N N . ASP B 1 346 ? 56.065 -39.622 47.990 1.00 51.98 310 ASP B N 1
ATOM 4658 C CA . ASP B 1 346 ? 57.333 -40.221 48.394 1.00 61.74 310 ASP B CA 1
ATOM 4659 C C . ASP B 1 346 ? 58.065 -39.368 49.422 1.00 57.16 310 ASP B C 1
ATOM 4660 O O . ASP B 1 346 ? 57.748 -38.191 49.606 1.00 59.21 310 ASP B O 1
ATOM 4665 N N . TYR B 1 347 ? 59.046 -39.977 50.084 1.00 58.71 311 TYR B N 1
ATOM 4666 C CA . TYR B 1 347 ? 59.888 -39.292 51.062 1.00 55.63 311 TYR B CA 1
ATOM 4667 C C . TYR B 1 347 ? 60.519 -38.042 50.459 1.00 55.30 311 TYR B C 1
ATOM 4668 O O . TYR B 1 347 ? 60.549 -36.983 51.085 1.00 58.41 311 TYR B O 1
ATOM 4677 N N . ASP B 1 348 ? 61.014 -38.178 49.234 1.00 60.50 312 ASP B N 1
ATOM 4678 C CA . ASP B 1 348 ? 61.749 -37.111 48.567 1.00 66.89 312 ASP B CA 1
ATOM 4679 C C . ASP B 1 348 ? 60.888 -35.881 48.299 1.00 71.51 312 ASP B C 1
ATOM 4680 O O . ASP B 1 348 ? 61.386 -34.755 48.294 1.00 70.30 312 ASP B O 1
ATOM 4685 N N . GLU B 1 349 ? 59.597 -36.098 48.080 1.00 70.44 313 GLU B N 1
ATOM 4686 C CA . GLU B 1 349 ? 58.685 -34.999 47.790 1.00 68.32 313 GLU B CA 1
ATOM 4687 C C . GLU B 1 349 ? 58.281 -34.238 49.050 1.00 69.92 313 GLU B C 1
ATOM 4688 O O . GLU B 1 349 ? 58.187 -33.010 49.038 1.00 66.26 313 GLU B O 1
ATOM 4694 N N . LEU B 1 350 ? 58.043 -34.974 50.130 1.00 59.48 314 LEU B N 1
ATOM 4695 C CA . LEU B 1 350 ? 57.615 -34.374 51.386 1.00 59.02 314 LEU B CA 1
ATOM 4696 C C . LEU B 1 350 ? 58.729 -33.510 51.967 1.00 52.89 314 LEU B C 1
ATOM 4697 O O . LEU B 1 350 ? 58.503 -32.365 52.364 1.00 52.48 314 LEU B O 1
ATOM 4702 N N . PHE B 1 351 ? 59.934 -34.066 52.011 1.00 64.92 315 PHE B N 1
ATOM 4703 C CA . PHE B 1 351 ? 61.111 -33.307 52.411 1.00 70.17 315 PHE B CA 1
ATOM 4704 C C . PHE B 1 351 ? 61.874 -32.907 51.157 1.00 79.15 315 PHE B C 1
ATOM 4705 O O . PHE B 1 351 ? 61.268 -32.608 50.134 1.00 83.89 315 PHE B O 1
ATOM 4713 N N . HIS B 1 352 ? 63.201 -32.908 51.238 1.00 86.81 316 HIS B N 1
ATOM 4714 C CA . HIS B 1 352 ? 64.053 -32.654 50.078 1.00 91.13 316 HIS B CA 1
ATOM 4715 C C . HIS B 1 352 ? 65.445 -33.248 50.282 1.00 81.89 316 HIS B C 1
ATOM 4716 O O . HIS B 1 352 ? 65.589 -34.437 50.564 1.00 78.30 316 HIS B O 1
#

Nearest PDB structures (foldseek):
  4e8y-assembly1_A  TM=9.869E-01  e=5.496E-60  Burkholderia cenocepacia J2315
  4e8w-assembly2_B  TM=9.423E-01  e=7.865E-58  Burkholderia cenocepacia J2315
  4e8z-assembly2_B  TM=9.443E-01  e=1.031E-56  Burkholderia cenocepacia J2315
  4e8w-assembly1_A  TM=9.425E-01  e=2.586E-56  Burkholderia cenocepacia J2315
  5c3z-assembly1_B  TM=8.338E-01  e=4.565E-20  Homo sapiens

CATH classification: 3.40.1190.20

B-factor: mean 53.21, std 14.78, range [21.91, 137.02]

Radius of gyration: 31.21 Å; Cα contacts (8 Å, |Δi|>4): 1419; chains: 2; bounding box: 76×58×86 Å

Solvent-accessible surface area: 25869 Å² total